Protein AF-A0A9E5VPA6-F1 (afdb_monomer_lite)

pLDDT: mean 72.42, std 17.4, range [28.55, 96.25]

Secondary structure (DSSP, 8-state):
-HHHHHHHHHHHHHHHHHHHHHHHHHHHHHHH-TT----HHHHHHHHHHHHHHHHHHHHHHHHHHHHHTT----HHHHHHHHHHHHHHHHHHHHHHHHHHHHHH-SS--HHHHHHHHHHHHHHHHHHHHHHHHHHHHHTTTS---SSGGG-EESTTTS--SS---S--EE-HHHHHHHHHHHHHHHHHHHHHHHHHS-S-TTHHHHHHHHHHHHHHHHHHHHHHTIIIIISS-GGGGG-GGG----HHHHHHHHHHHHHHHHHHH-TTS-HHHHHHHHHHHHHHHHHHHHHHHHHTT-S-B-EEESGGGTTS-HHHHHHTT--TTS---SPTTEEE--HHHHHHHHHHHHHHIIIIIIIIITGGG--TTHHHHHHHHHHHHHHHHHGGGB-GGG--THHHHHHHHHHHHHHHHHHHHHHHHHHHHHHHHTT-----TTHHHHHHHHHHHHHHHHHHHHHHHHHHHHSS-S-------HHHHHHHHHHHHHHHHHHHHHHHHHHHHS-----------

Radius of gyration: 25.9 Å; chains: 1; bounding box: 76×59×64 Å

Foldseek 3Di:
DQVVLVVLLVVLVVQLVVLLVVLVVVLVVVQPDDPPPPPPVNNVVSLQVSLQSNLQSQLSSQLSVCVNVVPPADPQLNCLQNVLSSLLSSLVSLLVSLLCCLQRHPPDDPVVNVVSVVSNVVSVVSNVVSVLSNCLSCVVPDPCLALLQLAADPPPPPDDDDDDDPHPHDGPLNVLLVVLLVVLLSQLQVLCCVVPVDGPLQVVLSVFLQVQLQVQQLVVQCVVCVVPPCVVPVVCSPVCVVPRGHNVRSVVRSCVSSVVVSCVPVPPDDVLQSLLSRLLSVLSSLLSSLVSCLSLQHFFFDKDALVVVVPDRSSSSVNQQAHNVRDRPHDPRIGTHSVSNVSSVLSVVSSCCLCPVLVPVLVLLADRNLSSLSSLLSVLLSLLQCLLGTDPVPRPPVVVSNVSSVVSLCSSLVVLVVRLVVVLVVCVVVVFWDFDDCLVVVLVVQLVVQLVVLVVVLVVVVCVVVVPPDDPVDPPPPVSNVVSSVSSSVSSSSSRSSSHRSSSRRGDDDPPPDDDD

Structure (mmCIF, N/CA/C/O backbone):
data_AF-A0A9E5VPA6-F1
#
_entry.id   AF-A0A9E5VPA6-F1
#
loop_
_atom_site.group_PDB
_atom_site.id
_atom_site.type_symbol
_atom_site.label_atom_id
_atom_site.label_alt_id
_atom_site.label_comp_id
_atom_site.label_asym_id
_atom_site.label_entity_id
_atom_site.label_seq_id
_atom_site.pdbx_PDB_ins_code
_atom_site.Cartn_x
_atom_site.Cartn_y
_atom_site.Cartn_z
_atom_site.occupancy
_atom_site.B_iso_or_equiv
_atom_site.auth_seq_id
_atom_site.auth_comp_id
_atom_site.auth_asym_id
_atom_site.auth_atom_id
_atom_site.pdbx_PDB_model_num
ATOM 1 N N . MET A 1 1 ? 40.706 -9.408 -12.101 1.00 56.16 1 MET A N 1
ATOM 2 C CA . MET A 1 1 ? 40.191 -8.739 -10.886 1.00 56.16 1 MET A CA 1
ATOM 3 C C . MET A 1 1 ? 38.731 -9.099 -10.604 1.00 56.16 1 MET A C 1
ATOM 5 O O . MET A 1 1 ? 38.340 -9.063 -9.443 1.00 56.16 1 MET A O 1
ATOM 9 N N . GLU A 1 2 ? 37.975 -9.560 -11.608 1.00 66.62 2 GLU A N 1
ATOM 10 C CA . GLU A 1 2 ? 36.565 -9.973 -11.493 1.00 66.62 2 GLU A CA 1
ATOM 11 C C . GLU A 1 2 ? 36.260 -10.942 -10.334 1.00 66.62 2 GLU A C 1
ATOM 13 O O . GLU A 1 2 ? 35.409 -10.651 -9.498 1.00 66.62 2 GLU A O 1
ATOM 18 N N . ILE A 1 3 ? 36.983 -12.065 -10.217 1.00 75.62 3 ILE A N 1
ATOM 19 C CA . ILE A 1 3 ? 36.702 -13.078 -9.177 1.00 75.62 3 ILE A CA 1
ATOM 20 C C . ILE A 1 3 ? 36.892 -12.505 -7.764 1.00 75.62 3 ILE A C 1
ATOM 22 O O . ILE A 1 3 ? 36.095 -12.782 -6.871 1.00 75.62 3 ILE A O 1
ATOM 26 N N . LEU A 1 4 ? 37.917 -11.672 -7.555 1.00 74.69 4 LEU A N 1
ATOM 27 C CA . LEU A 1 4 ? 38.166 -11.042 -6.257 1.00 74.69 4 LEU A CA 1
ATOM 28 C C . LEU A 1 4 ? 37.047 -10.055 -5.893 1.00 74.69 4 LEU A C 1
ATOM 30 O O . LEU A 1 4 ? 36.576 -10.071 -4.759 1.00 74.69 4 LEU A O 1
ATOM 34 N N . GLY A 1 5 ? 36.590 -9.241 -6.852 1.00 72.19 5 GLY A N 1
ATOM 35 C CA . GLY A 1 5 ? 35.455 -8.334 -6.658 1.00 72.19 5 GLY A CA 1
ATOM 36 C C . GLY A 1 5 ? 34.166 -9.079 -6.296 1.00 72.19 5 GLY A C 1
ATOM 37 O O . GLY A 1 5 ? 33.486 -8.691 -5.348 1.00 72.19 5 GLY A O 1
ATOM 38 N N . LEU A 1 6 ? 33.877 -10.193 -6.977 1.00 73.12 6 LEU A N 1
ATOM 39 C CA . LEU A 1 6 ? 32.722 -11.047 -6.682 1.00 73.12 6 LEU A CA 1
ATOM 40 C C . LEU A 1 6 ? 32.808 -11.694 -5.292 1.00 73.12 6 LEU A C 1
ATOM 42 O O . LEU A 1 6 ? 31.835 -11.679 -4.541 1.00 73.12 6 LEU A O 1
ATOM 46 N N . ILE A 1 7 ? 33.972 -12.239 -4.925 1.00 78.31 7 ILE A N 1
ATOM 47 C CA . ILE A 1 7 ? 34.189 -12.827 -3.595 1.00 78.31 7 ILE A CA 1
ATOM 48 C C . ILE A 1 7 ? 33.953 -11.774 -2.509 1.00 78.31 7 ILE A C 1
ATOM 50 O O . ILE A 1 7 ? 33.242 -12.039 -1.540 1.00 78.31 7 ILE A O 1
ATOM 54 N N . LEU A 1 8 ? 34.505 -10.569 -2.676 1.00 76.06 8 LEU A N 1
ATOM 55 C CA . LEU A 1 8 ? 34.328 -9.484 -1.714 1.00 76.06 8 LEU A CA 1
ATOM 56 C C . LEU A 1 8 ? 32.861 -9.035 -1.640 1.00 76.06 8 LEU A C 1
ATOM 58 O O . LEU A 1 8 ? 32.333 -8.920 -0.534 1.00 76.06 8 LEU A O 1
ATOM 62 N N . PHE A 1 9 ? 32.171 -8.882 -2.775 1.00 77.00 9 PHE A N 1
ATOM 63 C CA . PHE A 1 9 ? 30.727 -8.621 -2.814 1.00 77.00 9 PHE A CA 1
ATOM 64 C C . PHE A 1 9 ? 29.945 -9.627 -1.954 1.00 77.00 9 PHE A C 1
ATOM 66 O O . PHE A 1 9 ? 29.206 -9.222 -1.054 1.00 77.00 9 PHE A O 1
ATOM 73 N N . ILE A 1 10 ? 30.157 -10.931 -2.173 1.00 78.50 10 ILE A N 1
ATOM 74 C CA . ILE A 1 10 ? 29.461 -12.005 -1.448 1.00 78.50 10 ILE A CA 1
ATOM 75 C C . ILE A 1 10 ? 29.782 -11.955 0.050 1.00 78.50 10 ILE A C 1
ATOM 77 O O . ILE A 1 10 ? 28.873 -12.031 0.876 1.00 78.50 10 ILE A O 1
ATOM 81 N N . VAL A 1 11 ? 31.057 -11.802 0.420 1.00 82.19 11 VAL A N 1
ATOM 82 C CA . VAL A 1 11 ? 31.490 -11.765 1.826 1.00 82.19 11 VAL A CA 1
ATOM 83 C C . VAL A 1 11 ? 30.840 -10.601 2.575 1.00 82.19 11 VAL A C 1
ATOM 85 O O . VAL A 1 11 ? 30.281 -10.802 3.656 1.00 82.19 11 VAL A O 1
ATOM 88 N N . PHE A 1 12 ? 30.857 -9.393 2.005 1.00 81.12 12 PHE A N 1
ATOM 89 C CA . PHE A 1 12 ? 30.246 -8.222 2.640 1.00 81.12 12 PHE A CA 1
ATOM 90 C C . PHE A 1 12 ? 28.715 -8.287 2.652 1.00 81.12 12 PHE A C 1
ATOM 92 O O . PHE A 1 12 ? 28.098 -7.811 3.609 1.00 81.12 12 PHE A O 1
ATOM 99 N N . LEU A 1 13 ? 28.092 -8.912 1.648 1.00 81.56 13 LEU A N 1
ATOM 100 C CA . LEU A 1 13 ? 26.647 -9.135 1.624 1.00 81.56 13 LEU A CA 1
ATOM 101 C C . LEU A 1 13 ? 26.214 -10.125 2.715 1.00 81.56 13 LEU A C 1
ATOM 103 O O . LEU A 1 13 ? 25.304 -9.830 3.490 1.00 81.56 13 LEU A O 1
ATOM 107 N N . LEU A 1 14 ? 26.893 -11.271 2.832 1.00 83.69 14 LEU A N 1
ATOM 108 C CA . LEU A 1 14 ? 26.639 -12.245 3.900 1.00 83.69 14 LEU A CA 1
ATOM 109 C C . LEU A 1 14 ? 26.911 -11.644 5.283 1.00 83.69 14 LEU A C 1
ATOM 111 O O . LEU A 1 14 ? 26.136 -11.870 6.213 1.00 83.69 14 LEU A O 1
ATOM 115 N N . GLY A 1 15 ? 27.960 -10.825 5.408 1.00 83.81 15 GLY A N 1
ATOM 116 C CA . GLY A 1 15 ? 28.236 -10.040 6.609 1.00 83.81 15 GLY A CA 1
ATOM 117 C C . GLY A 1 15 ? 27.078 -9.108 6.971 1.00 83.81 15 GLY A C 1
ATOM 118 O O . GLY A 1 15 ? 26.614 -9.121 8.111 1.00 83.81 15 GLY A O 1
ATOM 119 N N . ALA A 1 16 ? 26.543 -8.364 5.998 1.00 82.56 16 ALA A N 1
ATOM 120 C CA . ALA A 1 16 ? 25.396 -7.482 6.203 1.00 82.56 16 ALA A CA 1
ATOM 121 C C . ALA A 1 16 ? 24.157 -8.270 6.661 1.00 82.56 16 ALA A C 1
ATOM 123 O O . ALA A 1 16 ? 23.519 -7.896 7.647 1.00 82.56 16 ALA A O 1
ATOM 124 N N . ILE A 1 17 ? 23.851 -9.397 6.010 1.00 82.69 17 ILE A N 1
ATOM 125 C CA . ILE A 1 17 ? 22.731 -10.275 6.383 1.00 82.69 17 ILE A CA 1
ATOM 126 C C . ILE A 1 17 ? 22.908 -10.803 7.812 1.00 82.69 17 ILE A C 1
ATOM 128 O O . ILE A 1 17 ? 21.975 -10.740 8.614 1.00 82.69 17 ILE A O 1
ATOM 132 N N . ALA A 1 18 ? 24.105 -11.274 8.169 1.00 83.88 18 ALA A N 1
ATOM 133 C CA . ALA A 1 18 ? 24.395 -11.771 9.510 1.00 83.88 18 ALA A CA 1
ATOM 134 C C . ALA A 1 18 ? 24.214 -10.679 10.577 1.00 83.88 18 ALA A C 1
ATOM 136 O O . ALA A 1 18 ? 23.551 -10.915 11.588 1.00 83.88 18 ALA A O 1
ATOM 137 N N . ILE A 1 19 ? 24.734 -9.469 10.337 1.00 85.12 19 ILE A N 1
ATOM 138 C CA . ILE A 1 19 ? 24.563 -8.307 11.226 1.00 85.12 19 ILE A CA 1
ATOM 139 C C . ILE A 1 19 ? 23.075 -7.984 11.402 1.00 85.12 19 ILE A C 1
ATOM 141 O O . ILE A 1 19 ? 22.620 -7.759 12.527 1.00 85.12 19 ILE A O 1
ATOM 145 N N . PHE A 1 20 ? 22.308 -8.003 10.310 1.00 81.62 20 PHE A N 1
ATOM 146 C CA . PHE A 1 20 ? 20.874 -7.734 10.323 1.00 81.62 20 PHE A CA 1
ATOM 147 C C . PHE A 1 20 ? 20.104 -8.761 11.167 1.00 81.62 20 PHE A C 1
ATOM 149 O O . PHE A 1 20 ? 19.369 -8.390 12.086 1.00 81.62 20 PHE A O 1
ATOM 156 N N . VAL A 1 21 ? 20.328 -10.056 10.918 1.00 83.56 21 VAL A N 1
ATOM 157 C CA . VAL A 1 21 ? 19.672 -11.161 11.637 1.00 83.56 21 VAL A CA 1
ATOM 158 C C . VAL A 1 21 ? 20.050 -11.166 13.118 1.00 83.56 21 VAL A C 1
ATOM 160 O O . VAL A 1 21 ? 19.171 -11.238 13.978 1.00 83.56 21 VAL A O 1
ATOM 163 N N . VAL A 1 22 ? 21.341 -11.049 13.443 1.00 85.00 22 VAL A N 1
ATOM 164 C CA . VAL A 1 22 ? 21.819 -11.002 14.834 1.00 85.00 22 VAL A CA 1
ATOM 165 C C . VAL A 1 22 ? 21.252 -9.784 15.564 1.00 85.00 22 VAL A C 1
ATOM 167 O O . VAL A 1 22 ? 20.836 -9.907 16.719 1.00 85.00 22 VAL A O 1
ATOM 170 N N . GLY A 1 23 ? 21.174 -8.630 14.895 1.00 82.06 23 GLY A N 1
ATOM 171 C CA . GLY A 1 23 ? 20.535 -7.423 15.417 1.00 82.06 23 GLY A CA 1
ATOM 172 C C . GLY A 1 23 ? 19.078 -7.664 15.820 1.00 82.06 23 GLY A C 1
ATOM 173 O O . GLY A 1 23 ? 18.714 -7.441 16.979 1.00 82.06 23 GLY A O 1
ATOM 174 N N . ILE A 1 24 ? 18.276 -8.224 14.907 1.00 79.62 24 ILE A N 1
ATOM 175 C CA . ILE A 1 24 ? 16.864 -8.551 15.157 1.00 79.62 24 ILE A CA 1
ATOM 176 C C . ILE A 1 24 ? 16.720 -9.563 16.298 1.00 79.62 24 ILE A C 1
ATOM 178 O O . ILE A 1 24 ? 15.940 -9.340 17.226 1.00 79.62 24 ILE A O 1
ATOM 182 N N . LEU A 1 25 ? 17.476 -10.665 16.273 1.00 82.94 25 LEU A N 1
ATOM 183 C CA . LEU A 1 25 ? 17.409 -11.702 17.309 1.00 82.94 25 LEU A CA 1
ATOM 184 C C . LEU A 1 25 ? 17.755 -11.151 18.696 1.00 82.94 25 LEU A C 1
ATOM 186 O O . LEU A 1 25 ? 17.117 -11.524 19.682 1.00 82.94 25 LEU A O 1
ATOM 190 N N . ASN A 1 26 ? 18.733 -10.247 18.784 1.00 79.69 26 ASN A N 1
ATOM 191 C CA . ASN A 1 26 ? 19.095 -9.588 20.037 1.00 79.69 26 ASN A CA 1
ATOM 192 C C . ASN A 1 26 ? 17.952 -8.729 20.587 1.00 79.69 26 ASN A C 1
ATOM 194 O O . ASN A 1 26 ? 17.685 -8.758 21.790 1.00 79.69 26 ASN A O 1
ATOM 198 N N . VAL A 1 27 ? 17.244 -8.003 19.722 1.00 75.50 27 VAL A N 1
ATOM 199 C CA . VAL A 1 27 ? 16.089 -7.196 20.132 1.00 75.50 27 VAL A CA 1
ATOM 200 C C . VAL A 1 27 ? 14.895 -8.061 20.518 1.00 75.50 27 VAL A C 1
ATOM 202 O O . VAL A 1 27 ? 14.285 -7.828 21.559 1.00 75.50 27 VAL A O 1
ATOM 205 N N . LEU A 1 28 ? 14.609 -9.127 19.773 1.00 75.44 28 LEU A N 1
ATOM 206 C CA . LEU A 1 28 ? 13.551 -10.071 20.139 1.00 75.44 28 LEU A CA 1
ATOM 207 C C . LEU A 1 28 ? 13.829 -10.764 21.483 1.00 75.44 28 LEU A C 1
ATOM 209 O O . LEU A 1 28 ? 12.910 -10.936 22.285 1.00 75.44 28 LEU A O 1
ATOM 213 N N . LYS A 1 29 ? 15.089 -11.128 21.765 1.00 75.69 29 LYS A N 1
ATOM 214 C CA . LYS A 1 29 ? 15.499 -11.651 23.081 1.00 75.69 29 LYS A CA 1
ATOM 215 C C . LYS A 1 29 ? 15.272 -10.622 24.188 1.00 75.69 29 LYS A C 1
ATOM 217 O O . LYS A 1 29 ? 14.711 -10.981 25.220 1.00 75.69 29 LYS A O 1
ATOM 222 N N . SER A 1 30 ? 15.626 -9.359 23.943 1.00 68.44 30 SER A N 1
ATOM 223 C CA . SER A 1 30 ? 15.396 -8.253 24.883 1.00 68.44 30 SER A CA 1
ATOM 224 C C . SER A 1 30 ? 13.918 -8.022 25.201 1.00 68.44 30 SER A C 1
ATOM 226 O O . SER A 1 30 ? 13.614 -7.538 26.283 1.00 68.44 30 SER A O 1
ATOM 228 N N . ILE A 1 31 ? 13.004 -8.322 24.277 1.00 67.81 31 ILE A N 1
ATOM 229 C CA . ILE A 1 31 ? 11.556 -8.177 24.499 1.00 67.81 31 ILE A CA 1
ATOM 230 C C . ILE A 1 31 ? 10.981 -9.380 25.268 1.00 67.81 31 ILE A C 1
ATOM 232 O O . ILE A 1 31 ? 9.982 -9.255 25.980 1.00 67.81 31 ILE A O 1
ATOM 236 N N . LYS A 1 32 ? 11.591 -10.566 25.131 1.00 58.88 32 LYS A N 1
ATOM 237 C CA . LYS A 1 32 ? 11.126 -11.809 25.768 1.00 58.88 32 LYS A CA 1
ATOM 238 C C . LYS A 1 32 ? 11.615 -11.995 27.205 1.00 58.88 32 LYS A C 1
ATOM 240 O O . LYS A 1 32 ? 10.933 -12.698 27.955 1.00 58.88 32 LYS A O 1
ATOM 245 N N . SER A 1 33 ? 12.754 -11.424 27.603 1.00 56.25 33 SER A N 1
ATOM 246 C CA . SER A 1 33 ? 13.250 -11.566 28.975 1.00 56.25 33 SER A CA 1
ATOM 247 C C . SER A 1 33 ? 12.341 -10.810 29.950 1.00 56.25 33 SER A C 1
ATOM 249 O O . SER A 1 33 ? 12.368 -9.589 30.070 1.00 56.25 33 SER A O 1
ATOM 251 N N . LYS A 1 34 ? 11.494 -11.554 30.672 1.00 44.31 34 LYS A N 1
ATOM 252 C CA . LYS A 1 34 ? 10.768 -11.026 31.832 1.00 44.31 34 LYS A CA 1
ATOM 253 C C . LYS A 1 34 ? 11.801 -10.519 32.848 1.00 44.31 34 LYS A C 1
ATOM 255 O O . LYS A 1 34 ? 12.467 -11.332 33.477 1.00 44.31 34 LYS A O 1
ATOM 260 N N . GLY A 1 35 ? 11.919 -9.204 33.013 1.00 46.31 35 GLY A N 1
ATOM 261 C CA . GLY A 1 35 ? 12.610 -8.603 34.159 1.00 46.31 35 GLY A CA 1
ATOM 262 C C . GLY A 1 35 ? 14.018 -8.047 33.931 1.00 46.31 35 GLY A C 1
ATOM 263 O O . GLY A 1 35 ? 14.539 -7.421 34.850 1.00 46.31 35 GLY A O 1
ATOM 264 N N . GLU A 1 36 ? 14.626 -8.165 32.746 1.00 44.09 36 GLU A N 1
ATOM 265 C CA . GLU A 1 36 ? 15.797 -7.330 32.438 1.00 44.09 36 GLU A CA 1
ATOM 266 C C . GLU A 1 36 ? 15.317 -5.978 31.913 1.00 44.09 36 GLU A C 1
ATOM 268 O O . GLU A 1 36 ? 14.992 -5.821 30.737 1.00 44.09 36 GLU A O 1
ATOM 273 N N . VAL A 1 37 ? 15.301 -4.970 32.787 1.00 49.84 37 VAL A N 1
ATOM 274 C CA . VAL A 1 37 ? 15.248 -3.572 32.352 1.00 49.84 37 VAL A CA 1
ATOM 275 C C . VAL A 1 37 ? 16.573 -3.284 31.646 1.00 49.84 37 VAL A C 1
ATOM 277 O O . VAL A 1 37 ? 17.526 -2.796 32.256 1.00 49.84 37 VAL A O 1
ATOM 280 N N . ILE A 1 38 ? 16.683 -3.629 30.359 1.00 51.22 38 ILE A N 1
ATOM 281 C CA . ILE A 1 38 ? 17.831 -3.199 29.563 1.00 51.22 38 ILE A CA 1
ATOM 282 C C . ILE A 1 38 ? 17.811 -1.676 29.596 1.00 51.22 38 ILE A C 1
ATOM 284 O O . ILE A 1 38 ? 16.890 -1.042 29.081 1.00 51.22 38 ILE A O 1
ATOM 288 N N . SER A 1 39 ? 18.825 -1.083 30.230 1.00 55.28 39 SER A N 1
ATOM 289 C CA . SER A 1 39 ? 18.963 0.369 30.287 1.00 55.28 39 SER A CA 1
ATOM 290 C C . SER A 1 39 ? 18.822 0.943 28.877 1.00 55.28 39 SER A C 1
ATOM 292 O O . SER A 1 39 ? 19.526 0.516 27.956 1.00 55.28 39 SER A O 1
ATOM 294 N N . TYR A 1 40 ? 17.940 1.932 28.713 1.00 60.06 40 TYR A N 1
ATOM 295 C CA . TYR A 1 40 ? 17.695 2.631 27.446 1.00 60.06 40 TYR A CA 1
ATOM 296 C C . TYR A 1 40 ? 19.002 3.044 26.748 1.00 60.06 40 TYR A C 1
ATOM 298 O O . TYR A 1 40 ? 19.133 2.947 25.528 1.00 60.06 40 TYR A O 1
ATOM 306 N N . LYS A 1 41 ? 20.020 3.421 27.532 1.00 56.84 41 LYS A N 1
ATOM 307 C CA . LYS A 1 41 ? 21.360 3.782 27.053 1.00 56.84 41 LYS A CA 1
ATOM 308 C C . LYS A 1 41 ? 22.088 2.607 26.389 1.00 56.84 41 LYS A C 1
ATOM 310 O O . LYS A 1 41 ? 22.733 2.792 25.361 1.00 56.84 41 LYS A O 1
ATOM 315 N N . THR A 1 42 ? 21.983 1.408 26.954 1.00 60.75 42 THR A N 1
ATOM 316 C CA . THR A 1 42 ? 22.597 0.181 26.423 1.00 60.75 42 THR A CA 1
ATOM 317 C C . THR A 1 42 ? 21.890 -0.281 25.155 1.00 60.75 42 THR A C 1
ATOM 319 O O . THR A 1 42 ? 22.555 -0.621 24.177 1.00 60.75 42 THR A O 1
ATOM 322 N N . LEU A 1 43 ? 20.556 -0.233 25.137 1.00 64.75 43 LEU A N 1
ATOM 323 C CA . LEU A 1 43 ? 19.770 -0.581 23.956 1.00 64.75 43 LEU A CA 1
ATOM 324 C C . LEU A 1 43 ? 20.044 0.380 22.790 1.00 64.75 43 LEU A C 1
ATOM 326 O O . LEU A 1 43 ? 20.348 -0.067 21.688 1.00 64.75 43 LEU A O 1
ATOM 330 N N . THR A 1 44 ? 20.021 1.690 23.049 1.00 65.12 44 THR A N 1
ATOM 331 C CA . THR A 1 44 ? 20.284 2.726 22.034 1.00 65.12 44 THR A CA 1
ATOM 332 C C . THR A 1 44 ? 21.686 2.588 21.444 1.00 65.12 44 THR A C 1
ATOM 334 O O . THR A 1 44 ? 21.854 2.657 20.230 1.00 65.12 44 THR A O 1
ATOM 337 N N . LYS A 1 45 ? 22.699 2.319 22.282 1.00 64.19 45 LYS A N 1
ATOM 338 C CA . LYS A 1 45 ? 24.064 2.049 21.808 1.00 64.19 45 LYS A CA 1
ATOM 339 C C . LYS A 1 45 ? 24.121 0.816 20.911 1.00 64.19 45 LYS A C 1
ATOM 341 O O . LYS A 1 45 ? 24.714 0.885 19.844 1.00 64.19 45 LYS A O 1
ATOM 346 N N . ARG A 1 46 ? 23.501 -0.299 21.318 1.00 67.81 46 ARG A N 1
ATOM 347 C CA . ARG A 1 46 ? 23.470 -1.532 20.512 1.00 67.81 46 ARG A CA 1
ATOM 348 C C . ARG A 1 46 ? 22.798 -1.297 19.161 1.00 67.81 46 ARG A C 1
ATOM 350 O O . ARG A 1 46 ? 23.368 -1.674 18.145 1.00 67.81 46 ARG A O 1
ATOM 357 N N . LEU A 1 47 ? 21.640 -0.635 19.149 1.00 70.06 47 LEU A N 1
ATOM 358 C CA . LEU A 1 47 ? 20.926 -0.286 17.919 1.00 70.06 47 LEU A CA 1
ATOM 359 C C . LEU A 1 47 ? 21.784 0.562 16.977 1.00 70.06 47 LEU A C 1
ATOM 361 O O . LEU A 1 47 ? 21.825 0.272 15.788 1.00 70.06 47 LEU A O 1
ATOM 365 N N . LEU A 1 48 ? 22.500 1.554 17.515 1.00 70.00 48 LEU A N 1
ATOM 366 C CA . LEU A 1 48 ? 23.406 2.402 16.742 1.00 70.00 48 LEU A CA 1
ATOM 367 C C . LEU A 1 48 ? 24.598 1.617 16.167 1.00 70.00 48 LEU A C 1
ATOM 369 O O . LEU A 1 48 ? 24.949 1.800 15.008 1.00 70.00 48 LEU A O 1
ATOM 373 N N . TYR A 1 49 ? 25.217 0.730 16.950 1.00 71.19 49 TYR A N 1
ATOM 374 C CA . TYR A 1 49 ? 26.335 -0.083 16.460 1.00 71.19 49 TYR A CA 1
ATOM 375 C C . TYR A 1 49 ? 25.905 -1.040 15.349 1.00 71.19 49 TYR A C 1
ATOM 377 O O . TYR A 1 49 ? 26.563 -1.099 14.313 1.00 71.19 49 TYR A O 1
ATOM 385 N N . PHE A 1 50 ? 24.803 -1.770 15.545 1.00 74.81 50 PHE A N 1
ATOM 386 C CA . PHE A 1 50 ? 24.318 -2.703 14.531 1.00 74.81 50 PHE A CA 1
ATOM 387 C C . PHE A 1 50 ? 23.818 -1.981 13.277 1.00 74.81 50 PHE A C 1
ATOM 389 O O . PHE A 1 50 ? 24.065 -2.474 12.179 1.00 74.81 50 PHE A O 1
ATOM 396 N N . SER A 1 51 ? 23.181 -0.811 13.407 1.00 72.12 51 SER A N 1
ATOM 397 C CA . SER A 1 51 ? 22.765 -0.036 12.237 1.00 72.12 51 SER A CA 1
ATOM 398 C C . SER A 1 51 ? 23.972 0.440 11.434 1.00 72.12 51 SER A C 1
ATOM 400 O O . SER A 1 51 ? 23.990 0.241 10.222 1.00 72.12 51 SER A O 1
ATOM 402 N N . ILE A 1 52 ? 24.991 1.021 12.085 1.00 70.62 52 ILE A N 1
ATOM 403 C CA . ILE A 1 52 ? 26.222 1.478 11.417 1.00 70.62 52 ILE A CA 1
ATOM 404 C C . ILE A 1 52 ? 26.926 0.308 10.742 1.00 70.62 52 ILE A C 1
ATOM 406 O O . ILE A 1 52 ? 27.264 0.402 9.565 1.00 70.62 52 ILE A O 1
ATOM 410 N N . ALA A 1 53 ? 27.095 -0.807 11.453 1.00 70.81 53 ALA A N 1
ATOM 411 C CA . ALA A 1 53 ? 27.730 -1.994 10.898 1.00 70.81 53 ALA A CA 1
ATOM 412 C C . ALA A 1 53 ? 26.965 -2.525 9.674 1.00 70.81 53 ALA A C 1
ATOM 414 O O . ALA A 1 53 ? 27.578 -2.841 8.657 1.00 70.81 53 ALA A O 1
ATOM 415 N N . PHE A 1 54 ? 25.631 -2.564 9.736 1.00 77.19 54 PHE A N 1
ATOM 416 C CA . PHE A 1 54 ? 24.796 -3.001 8.620 1.00 77.19 54 PHE A CA 1
ATOM 417 C C . PHE A 1 54 ? 24.885 -2.044 7.427 1.00 77.19 54 PHE A C 1
ATOM 419 O O . PHE A 1 54 ? 25.110 -2.495 6.308 1.00 77.19 54 PHE A O 1
ATOM 426 N N . GLY A 1 55 ? 24.765 -0.733 7.661 1.00 72.88 55 GLY A N 1
ATOM 427 C CA . GLY A 1 55 ? 24.861 0.283 6.614 1.00 72.88 55 GLY A CA 1
ATOM 428 C C . GLY A 1 55 ? 26.209 0.254 5.898 1.00 72.88 55 GLY A C 1
ATOM 429 O O . GLY A 1 55 ? 26.246 0.212 4.672 1.00 72.88 55 GLY A O 1
ATOM 430 N N . VAL A 1 56 ? 27.311 0.194 6.652 1.00 71.56 56 VAL A N 1
ATOM 431 C CA . VAL A 1 56 ? 28.665 0.111 6.086 1.00 71.56 56 VAL A CA 1
ATOM 432 C C . VAL A 1 56 ? 28.862 -1.194 5.319 1.00 71.56 56 VAL A C 1
ATOM 434 O O . VAL A 1 56 ? 29.371 -1.160 4.201 1.00 71.56 56 VAL A O 1
ATOM 437 N N . SER A 1 57 ? 28.438 -2.339 5.867 1.00 74.50 57 SER A N 1
ATOM 438 C CA . SER A 1 57 ? 28.586 -3.635 5.190 1.00 74.50 57 SER A CA 1
ATOM 439 C C . SER A 1 57 ? 27.775 -3.691 3.894 1.00 74.50 57 SER A C 1
ATOM 441 O O . SER A 1 57 ? 28.278 -4.159 2.874 1.00 74.50 57 SER A O 1
ATOM 443 N N . LEU A 1 58 ? 26.550 -3.155 3.905 1.00 77.38 58 LEU A N 1
ATOM 444 C CA . LEU A 1 58 ? 25.695 -3.082 2.724 1.00 77.38 58 LEU A CA 1
ATOM 445 C C . LEU A 1 58 ? 26.300 -2.159 1.660 1.00 77.38 58 LEU A C 1
ATOM 447 O O . LEU A 1 58 ? 26.472 -2.582 0.521 1.00 77.38 58 LEU A O 1
ATOM 451 N N . ALA A 1 59 ? 26.698 -0.941 2.024 1.00 75.88 59 ALA A N 1
ATOM 452 C CA . ALA A 1 59 ? 27.342 -0.008 1.100 1.00 75.88 59 ALA A CA 1
ATOM 453 C C . ALA A 1 59 ? 28.628 -0.576 0.492 1.00 75.88 59 ALA A C 1
ATOM 455 O O . ALA A 1 59 ? 28.858 -0.459 -0.710 1.00 75.88 59 ALA A O 1
ATOM 456 N N . THR A 1 60 ? 29.442 -1.231 1.321 1.00 72.38 60 THR A N 1
ATOM 457 C CA . THR A 1 60 ? 30.685 -1.872 0.888 1.00 72.38 60 THR A CA 1
ATOM 458 C C . THR A 1 60 ? 30.395 -2.991 -0.107 1.00 72.38 60 THR A C 1
ATOM 460 O O . THR A 1 60 ? 31.037 -3.041 -1.152 1.00 72.38 60 THR A O 1
ATOM 463 N N . SER A 1 61 ? 29.386 -3.833 0.155 1.00 75.12 61 SER A N 1
ATOM 464 C CA . SER A 1 61 ? 28.964 -4.859 -0.804 1.00 75.12 61 SER A CA 1
ATOM 465 C C . SER A 1 61 ? 28.561 -4.235 -2.142 1.00 75.12 61 SER A C 1
ATOM 467 O O . SER A 1 61 ? 29.112 -4.598 -3.172 1.00 75.12 61 SER A O 1
ATOM 469 N N . LEU A 1 62 ? 27.707 -3.211 -2.132 1.00 74.50 62 LEU A N 1
ATOM 470 C CA . LEU A 1 62 ? 27.237 -2.547 -3.346 1.00 74.50 62 LEU A CA 1
ATOM 471 C C . LEU A 1 62 ? 28.392 -1.915 -4.141 1.00 74.50 62 LEU A C 1
ATOM 473 O O . LEU A 1 62 ? 28.459 -2.075 -5.356 1.00 74.50 62 LEU A O 1
ATOM 477 N N . MET A 1 63 ? 29.360 -1.282 -3.477 1.00 72.56 63 MET A N 1
ATOM 478 C CA . MET A 1 63 ? 30.542 -0.711 -4.137 1.00 72.56 63 MET A CA 1
ATOM 479 C C . MET A 1 63 ? 31.384 -1.754 -4.886 1.00 72.56 63 MET A C 1
ATOM 481 O O . MET A 1 63 ? 31.952 -1.443 -5.935 1.00 72.56 63 MET A O 1
ATOM 485 N N . PHE A 1 64 ? 31.437 -3.001 -4.406 1.00 72.69 64 PHE A N 1
ATOM 486 C CA . PHE A 1 64 ? 32.158 -4.073 -5.096 1.00 72.69 64 PHE A CA 1
ATOM 487 C C . PHE A 1 64 ? 31.510 -4.503 -6.416 1.00 72.69 64 PHE A C 1
ATOM 489 O O . PHE A 1 64 ? 32.189 -5.141 -7.215 1.00 72.69 64 PHE A O 1
ATOM 496 N N . ILE A 1 65 ? 30.270 -4.095 -6.710 1.00 70.25 65 ILE A N 1
ATOM 497 C CA . ILE A 1 65 ? 29.657 -4.296 -8.034 1.00 70.25 65 ILE A CA 1
ATOM 498 C C . ILE A 1 65 ? 30.454 -3.549 -9.113 1.00 70.25 65 ILE A C 1
ATOM 500 O O . ILE A 1 65 ? 30.715 -4.120 -10.172 1.00 70.25 65 ILE A O 1
ATOM 504 N N . TYR A 1 66 ? 30.909 -2.319 -8.837 1.00 69.31 66 TYR A N 1
ATOM 505 C CA . TYR A 1 66 ? 31.730 -1.553 -9.785 1.00 69.31 66 TYR A CA 1
ATOM 506 C C . TYR A 1 66 ? 33.097 -2.196 -10.021 1.00 69.31 66 TYR A C 1
ATOM 508 O O . TYR A 1 66 ? 33.580 -2.221 -11.148 1.00 69.31 66 TYR A O 1
ATOM 516 N N . VAL A 1 67 ? 33.702 -2.743 -8.962 1.00 66.88 67 VAL A N 1
ATOM 517 C CA . VAL A 1 67 ? 35.011 -3.412 -9.030 1.00 66.88 67 VAL A CA 1
ATOM 518 C C . VAL A 1 67 ? 34.904 -4.757 -9.744 1.00 66.88 67 VAL A C 1
ATOM 520 O O . VAL A 1 67 ? 35.760 -5.095 -10.553 1.00 66.88 67 VAL A O 1
ATOM 523 N N . TRP A 1 68 ? 33.856 -5.530 -9.449 1.00 67.06 68 TRP A N 1
ATOM 524 C CA . TRP A 1 68 ? 33.621 -6.837 -10.053 1.00 67.06 68 TRP A CA 1
ATOM 525 C C . TRP A 1 68 ? 33.370 -6.733 -11.557 1.00 67.06 68 TRP A C 1
ATOM 527 O O . TRP A 1 68 ? 33.943 -7.513 -12.307 1.00 67.06 68 TRP A O 1
ATOM 537 N N . ARG A 1 69 ? 32.547 -5.775 -11.993 1.00 65.69 69 ARG A N 1
ATOM 538 C CA . ARG A 1 69 ? 32.183 -5.597 -13.407 1.00 65.69 69 ARG A CA 1
ATOM 539 C C . ARG A 1 69 ? 33.083 -4.620 -14.171 1.00 65.69 69 ARG A C 1
ATOM 541 O O . ARG A 1 69 ? 32.747 -4.263 -15.294 1.00 65.69 69 ARG A O 1
ATOM 548 N N . GLU A 1 70 ? 34.169 -4.154 -13.549 1.00 68.69 70 GLU A N 1
ATOM 549 C CA . GLU A 1 70 ? 35.096 -3.154 -14.106 1.00 68.69 70 GLU A CA 1
ATOM 550 C C . GLU A 1 70 ? 34.367 -1.928 -14.703 1.00 68.69 70 GLU A C 1
ATOM 552 O O . GLU A 1 70 ? 34.748 -1.382 -15.736 1.00 68.69 70 GLU A O 1
ATOM 557 N N . ILE A 1 71 ? 33.285 -1.497 -14.045 1.00 69.38 71 ILE A N 1
ATOM 558 C CA . ILE A 1 71 ? 32.391 -0.449 -14.545 1.00 69.38 71 ILE A CA 1
ATOM 559 C C . ILE A 1 71 ? 33.080 0.921 -14.422 1.00 69.38 71 ILE A C 1
ATOM 561 O O . ILE A 1 71 ? 33.381 1.354 -13.302 1.00 69.38 71 ILE A O 1
ATOM 565 N N . PRO A 1 72 ? 33.267 1.670 -15.526 1.00 72.25 72 PRO A N 1
ATOM 566 C CA . PRO A 1 72 ? 33.774 3.035 -15.478 1.00 72.25 72 PRO A CA 1
ATOM 567 C C . PRO A 1 72 ? 32.663 4.002 -15.031 1.00 72.25 72 PRO A C 1
ATOM 569 O O . PRO A 1 72 ? 31.981 4.617 -15.849 1.00 72.25 72 PRO A O 1
ATOM 572 N N . ALA A 1 73 ? 32.472 4.137 -13.718 1.00 69.88 73 ALA A N 1
ATOM 573 C CA . ALA A 1 73 ? 31.505 5.069 -13.135 1.00 69.88 73 ALA A CA 1
ATOM 574 C C . ALA A 1 73 ? 32.107 6.461 -12.871 1.00 69.88 73 ALA A C 1
ATOM 576 O O . ALA A 1 73 ? 33.310 6.624 -12.642 1.00 69.88 73 ALA A O 1
ATOM 577 N N . LYS A 1 74 ? 31.262 7.493 -12.880 1.00 76.50 74 LYS A N 1
ATOM 578 C CA . LYS A 1 74 ? 31.656 8.864 -12.519 1.00 76.50 74 LYS A CA 1
ATOM 579 C C . LYS A 1 74 ? 31.701 9.029 -10.998 1.00 76.50 74 LYS A C 1
ATOM 581 O O . LYS A 1 74 ? 31.049 8.307 -10.251 1.00 76.50 74 LYS A O 1
ATOM 586 N N . TRP A 1 75 ? 32.440 10.028 -10.510 1.00 71.69 75 TRP A N 1
ATOM 587 C CA . TRP A 1 75 ? 32.631 10.246 -9.065 1.00 71.69 75 TRP A CA 1
ATOM 588 C C . TRP A 1 75 ? 31.309 10.380 -8.283 1.00 71.69 75 TRP A C 1
ATOM 590 O O . TRP A 1 75 ? 31.202 9.879 -7.167 1.00 71.69 75 TRP A O 1
ATOM 600 N N . TYR A 1 76 ? 30.286 11.009 -8.870 1.00 71.81 76 TYR A N 1
ATOM 601 C CA . TYR A 1 76 ? 28.985 11.185 -8.221 1.00 71.81 76 TYR A CA 1
ATOM 602 C C . TYR A 1 76 ? 28.156 9.890 -8.180 1.00 71.81 76 TYR A C 1
ATOM 604 O O . TYR A 1 76 ? 27.362 9.723 -7.260 1.00 71.81 76 TYR A O 1
ATOM 612 N N . GLU A 1 77 ? 28.359 8.958 -9.116 1.00 72.00 77 GLU A N 1
ATOM 613 C CA . GLU A 1 77 ? 27.725 7.628 -9.116 1.00 72.00 77 GLU A CA 1
ATOM 614 C C . GLU A 1 77 ? 28.281 6.776 -7.970 1.00 72.00 77 GLU A C 1
ATOM 616 O O . GLU A 1 77 ? 27.516 6.180 -7.213 1.00 72.00 77 GLU A O 1
ATOM 621 N N . TYR A 1 78 ? 29.599 6.830 -7.741 1.00 71.12 78 TYR A N 1
ATOM 622 C CA . TYR A 1 78 ? 30.223 6.212 -6.567 1.00 71.12 78 TYR A CA 1
ATOM 623 C C . TYR A 1 78 ? 29.688 6.781 -5.253 1.00 71.12 78 TYR A C 1
ATOM 625 O O . TYR A 1 78 ? 29.449 6.029 -4.307 1.00 71.12 78 TYR A O 1
ATOM 633 N N . ILE A 1 79 ? 29.491 8.099 -5.167 1.00 70.00 79 ILE A N 1
ATOM 634 C CA . ILE A 1 79 ? 28.933 8.736 -3.966 1.00 70.00 79 ILE A CA 1
ATOM 635 C C . ILE A 1 79 ? 27.471 8.336 -3.767 1.00 70.00 79 ILE A C 1
ATOM 637 O O . ILE A 1 79 ? 27.102 7.954 -2.657 1.00 70.00 79 ILE A O 1
ATOM 641 N N . ALA A 1 80 ? 26.654 8.387 -4.820 1.00 72.25 80 ALA A N 1
ATOM 642 C CA . ALA A 1 80 ? 25.247 8.002 -4.766 1.00 72.25 80 ALA A CA 1
ATOM 643 C C . ALA A 1 80 ? 25.089 6.552 -4.289 1.00 72.25 80 ALA A C 1
ATOM 645 O O . ALA A 1 80 ? 24.321 6.285 -3.367 1.00 72.25 80 ALA A O 1
ATOM 646 N N . THR A 1 81 ? 25.910 5.641 -4.808 1.00 74.94 81 THR A N 1
ATOM 647 C CA . THR A 1 81 ? 25.953 4.248 -4.363 1.00 74.94 81 THR A CA 1
ATOM 648 C C . THR A 1 81 ? 26.435 4.087 -2.925 1.00 74.94 81 THR A C 1
ATOM 650 O O . THR A 1 81 ? 25.803 3.392 -2.131 1.00 74.94 81 THR A O 1
ATOM 653 N N . SER A 1 82 ? 27.579 4.674 -2.572 1.00 71.88 82 SER A N 1
ATOM 654 C CA . SER A 1 82 ? 28.221 4.417 -1.276 1.00 71.88 82 SER A CA 1
ATOM 655 C C . SER A 1 82 ? 27.501 5.124 -0.132 1.00 71.88 82 SER A C 1
ATOM 657 O O . SER A 1 82 ? 27.063 4.486 0.829 1.00 71.88 82 SER A O 1
ATOM 659 N N . VAL A 1 83 ? 27.345 6.443 -0.232 1.00 73.38 83 VAL A N 1
ATOM 660 C CA . VAL A 1 83 ? 26.675 7.261 0.782 1.00 73.38 83 VAL A CA 1
ATOM 661 C C . VAL A 1 83 ? 25.189 6.930 0.806 1.00 73.38 83 VAL A C 1
ATOM 663 O O . VAL A 1 83 ? 24.637 6.719 1.887 1.00 73.38 83 VAL A O 1
ATOM 666 N N . GLY A 1 84 ? 24.560 6.796 -0.367 1.00 72.75 84 GLY A N 1
ATOM 667 C CA . GLY A 1 84 ? 23.167 6.371 -0.455 1.00 72.75 84 GLY A CA 1
ATOM 668 C C . GLY A 1 84 ? 22.955 4.990 0.151 1.00 72.75 84 GLY A C 1
ATOM 669 O O . GLY A 1 84 ? 22.103 4.846 1.026 1.00 72.75 84 GLY A O 1
ATOM 670 N N . GLY A 1 85 ? 23.787 4.006 -0.204 1.00 74.75 85 GLY A N 1
ATOM 671 C CA . GLY A 1 85 ? 23.663 2.636 0.297 1.00 74.75 85 GLY A CA 1
ATOM 672 C C . GLY A 1 85 ? 23.870 2.551 1.808 1.00 74.75 85 GLY A C 1
ATOM 673 O O . GLY A 1 85 ? 23.158 1.817 2.499 1.00 74.75 85 GLY A O 1
ATOM 674 N N . THR A 1 86 ? 24.783 3.368 2.344 1.00 75.50 86 THR A N 1
ATOM 675 C CA . THR A 1 86 ? 25.040 3.451 3.788 1.00 75.50 86 THR A CA 1
ATOM 676 C C . THR A 1 86 ? 23.819 3.991 4.521 1.00 75.50 86 THR A C 1
ATOM 678 O O . THR A 1 86 ? 23.355 3.381 5.487 1.00 75.50 86 THR A O 1
ATOM 681 N N . ILE A 1 87 ? 23.274 5.125 4.064 1.00 76.12 87 ILE A N 1
ATOM 682 C CA . ILE A 1 87 ? 22.124 5.765 4.712 1.00 76.12 87 ILE A CA 1
ATOM 683 C C . ILE A 1 87 ? 20.859 4.920 4.536 1.00 76.12 87 ILE A C 1
ATOM 685 O O . ILE A 1 87 ? 20.069 4.813 5.479 1.00 76.12 87 ILE A O 1
ATOM 689 N N . PHE A 1 88 ? 20.692 4.264 3.386 1.00 80.31 88 PHE A N 1
ATOM 690 C CA . PHE A 1 88 ? 19.636 3.285 3.151 1.00 80.31 88 PHE A CA 1
ATOM 691 C C . PHE A 1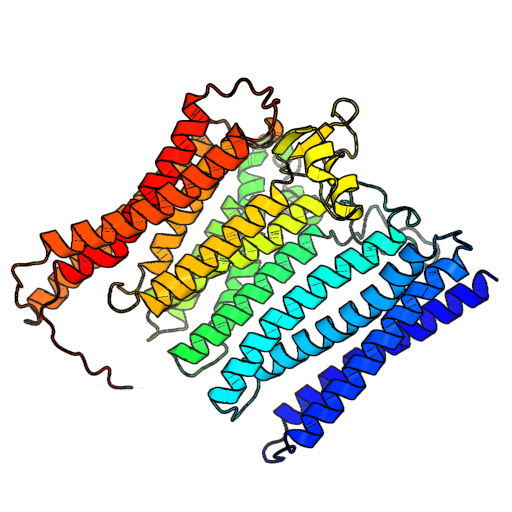 88 ? 19.704 2.150 4.174 1.00 80.31 88 PHE A C 1
ATOM 693 O O . PHE A 1 88 ? 18.735 1.936 4.904 1.00 80.31 88 PHE A O 1
ATOM 700 N N . GLY A 1 89 ? 20.851 1.472 4.286 1.00 75.75 89 GLY A N 1
ATOM 701 C CA . GLY A 1 89 ? 21.026 0.366 5.225 1.00 75.75 89 GLY A CA 1
ATOM 702 C C . GLY A 1 89 ? 20.784 0.795 6.674 1.00 75.75 89 GLY A C 1
ATOM 703 O O . GLY A 1 89 ? 19.972 0.188 7.375 1.00 75.75 89 GLY A O 1
ATOM 704 N N . LEU A 1 90 ? 21.406 1.901 7.101 1.00 78.88 90 LEU A N 1
ATOM 705 C CA . LEU A 1 90 ? 21.186 2.521 8.415 1.00 78.88 90 LEU A CA 1
ATOM 706 C C . LEU A 1 90 ? 19.693 2.729 8.707 1.00 78.88 90 LEU A C 1
ATOM 708 O O . LEU A 1 90 ? 19.181 2.292 9.741 1.00 78.88 90 LEU A O 1
ATOM 712 N N . SER A 1 91 ? 18.999 3.397 7.786 1.00 80.19 91 SER A N 1
ATOM 713 C CA . SER A 1 91 ? 17.597 3.781 7.940 1.00 80.19 91 SER A CA 1
ATOM 714 C C . SER A 1 91 ? 16.680 2.559 7.949 1.00 80.19 91 SER A C 1
ATOM 716 O O . SER A 1 91 ? 15.779 2.476 8.784 1.00 80.19 91 SER A O 1
ATOM 718 N N . LEU A 1 92 ? 16.933 1.574 7.083 1.00 81.12 92 LEU A N 1
ATOM 719 C CA . LEU A 1 92 ? 16.177 0.323 7.023 1.00 81.12 92 LEU A CA 1
ATOM 720 C C . LEU A 1 92 ? 16.309 -0.466 8.329 1.00 81.12 92 LEU A C 1
ATOM 722 O O . LEU A 1 92 ? 15.306 -0.901 8.899 1.00 81.12 92 LEU A O 1
ATOM 726 N N . PHE A 1 93 ? 17.533 -0.599 8.846 1.00 81.75 93 PHE A N 1
ATOM 727 C CA . PHE A 1 93 ? 17.779 -1.282 10.111 1.00 81.75 93 PHE A CA 1
ATOM 728 C C . PHE A 1 93 ? 17.024 -0.603 11.257 1.00 81.75 93 PHE A C 1
ATOM 730 O O . PHE A 1 93 ? 16.302 -1.268 12.000 1.00 81.75 93 PHE A O 1
ATOM 737 N N . ILE A 1 94 ? 17.137 0.723 11.386 1.00 81.25 94 ILE A N 1
ATOM 738 C CA . ILE A 1 94 ? 16.450 1.476 12.444 1.00 81.25 94 ILE A CA 1
ATOM 739 C C . ILE A 1 94 ? 14.927 1.343 12.311 1.00 81.25 94 ILE A C 1
ATOM 741 O O . ILE A 1 94 ? 14.252 1.118 13.314 1.00 81.25 94 ILE A O 1
ATOM 745 N N . THR A 1 95 ? 14.394 1.403 11.089 1.00 82.62 95 THR A N 1
ATOM 746 C CA . THR A 1 95 ? 12.962 1.235 10.798 1.00 82.62 95 THR A CA 1
ATOM 747 C C . THR A 1 95 ? 12.433 -0.089 11.339 1.00 82.62 95 THR A C 1
ATOM 749 O O . THR A 1 95 ? 11.459 -0.101 12.090 1.00 82.62 95 THR A O 1
ATOM 752 N N . VAL A 1 96 ? 13.099 -1.204 11.027 1.00 79.88 96 VAL A N 1
ATOM 753 C CA . VAL A 1 96 ? 12.681 -2.539 11.486 1.00 79.88 96 VAL A CA 1
ATOM 754 C C . VAL A 1 96 ? 12.720 -2.644 13.009 1.00 79.88 96 VAL A C 1
ATOM 756 O O . VAL A 1 96 ? 11.809 -3.195 13.624 1.00 79.88 96 VAL A O 1
ATOM 759 N N . HIS A 1 97 ? 13.729 -2.063 13.651 1.00 81.38 97 HIS A N 1
ATOM 760 C CA . HIS A 1 97 ? 13.829 -2.086 15.107 1.00 81.38 97 HIS A CA 1
ATOM 761 C C . HIS A 1 97 ? 12.764 -1.220 15.778 1.00 81.38 97 HIS A C 1
ATOM 763 O O . HIS A 1 97 ? 12.149 -1.650 16.752 1.00 81.38 97 HIS A O 1
ATOM 769 N N . PHE A 1 98 ? 12.507 -0.025 15.247 1.00 81.31 98 PHE A N 1
ATOM 770 C CA . PHE A 1 98 ? 11.460 0.860 15.750 1.00 81.31 98 PHE A CA 1
ATOM 771 C C . PHE A 1 98 ? 10.087 0.217 15.570 1.00 81.31 98 PHE A C 1
ATOM 773 O O . PHE A 1 98 ? 9.258 0.313 16.469 1.00 81.31 98 PHE A O 1
ATOM 780 N N . PHE A 1 99 ? 9.878 -0.507 14.468 1.00 81.44 99 PHE A N 1
ATOM 781 C CA . PHE A 1 99 ? 8.692 -1.326 14.254 1.00 81.44 99 PHE A CA 1
ATOM 782 C C . PHE A 1 99 ? 8.567 -2.401 15.341 1.00 81.44 99 PHE A C 1
ATOM 784 O O . PHE A 1 99 ? 7.556 -2.458 16.035 1.00 81.44 99 PHE A O 1
ATOM 791 N N . ILE A 1 100 ? 9.608 -3.206 15.567 1.00 77.56 100 ILE A N 1
ATOM 792 C CA . ILE A 1 100 ? 9.569 -4.264 16.585 1.00 77.56 100 ILE A CA 1
ATOM 793 C C . ILE A 1 100 ? 9.262 -3.685 17.977 1.00 77.56 100 ILE A C 1
ATOM 795 O O . ILE A 1 100 ? 8.394 -4.206 18.675 1.00 77.56 100 ILE A O 1
ATOM 799 N N . PHE A 1 101 ? 9.915 -2.590 18.376 1.00 77.06 101 PHE A N 1
ATOM 800 C CA . PHE A 1 101 ? 9.657 -1.964 19.674 1.00 77.06 101 PHE A CA 1
ATOM 801 C C . PHE A 1 101 ? 8.258 -1.364 19.775 1.00 77.06 101 PHE A C 1
ATOM 803 O O . PHE A 1 101 ? 7.577 -1.610 20.762 1.00 77.06 101 PHE A O 1
ATOM 810 N N . HIS A 1 102 ? 7.812 -0.615 18.769 1.00 76.56 102 HIS A N 1
ATOM 811 C CA . HIS A 1 102 ? 6.500 0.032 18.788 1.00 76.56 102 HIS A CA 1
ATOM 812 C C . HIS A 1 102 ? 5.341 -0.978 18.819 1.00 76.56 102 HIS A C 1
ATOM 814 O O . HIS A 1 102 ? 4.338 -0.752 19.492 1.00 76.56 102 HIS A O 1
ATOM 820 N N . TYR A 1 103 ? 5.474 -2.100 18.105 1.00 73.88 103 TYR A N 1
ATOM 821 C CA . TYR A 1 103 ? 4.398 -3.084 17.964 1.00 73.88 103 TYR A CA 1
ATOM 822 C C . TYR A 1 103 ? 4.463 -4.231 18.981 1.00 73.88 103 TYR A C 1
ATOM 824 O O . TYR A 1 103 ? 3.420 -4.771 19.331 1.00 73.88 103 TYR A O 1
ATOM 832 N N . TYR A 1 104 ? 5.651 -4.612 19.460 1.00 73.38 104 TYR A N 1
ATOM 833 C CA . TYR A 1 104 ? 5.832 -5.798 20.314 1.00 73.38 104 TYR A CA 1
ATOM 834 C C . TYR A 1 104 ? 6.538 -5.511 21.640 1.00 73.38 104 TYR A C 1
ATOM 836 O O . TYR A 1 104 ? 6.677 -6.413 22.470 1.00 73.38 104 TYR A O 1
ATOM 844 N N . GLY A 1 105 ? 7.003 -4.281 21.859 1.00 70.50 105 GLY A N 1
ATOM 845 C CA . GLY A 1 105 ? 7.639 -3.892 23.107 1.00 70.50 105 GLY A CA 1
ATOM 846 C C . GLY A 1 105 ? 6.652 -3.895 24.274 1.00 70.50 105 GLY A C 1
ATOM 847 O O . GLY A 1 105 ? 5.575 -3.306 24.202 1.00 70.50 105 GLY A O 1
ATOM 848 N N . LYS A 1 106 ? 7.029 -4.556 25.371 1.00 67.00 106 LYS A N 1
ATOM 849 C CA . LYS A 1 106 ? 6.260 -4.561 26.622 1.00 67.00 106 LYS A CA 1
ATOM 850 C C . LYS A 1 106 ? 6.691 -3.400 27.513 1.00 67.00 106 LYS A C 1
ATOM 852 O O . LYS A 1 106 ? 7.854 -3.010 27.489 1.00 67.00 106 LYS A O 1
ATOM 857 N N . ASP A 1 107 ? 5.749 -2.862 28.285 1.00 66.38 107 ASP A N 1
ATOM 858 C CA . ASP A 1 107 ? 5.992 -1.830 29.306 1.00 66.38 107 ASP A CA 1
ATOM 859 C C . ASP A 1 107 ? 6.637 -0.528 28.775 1.00 66.38 107 ASP A C 1
ATOM 861 O O . ASP A 1 107 ? 7.282 0.223 29.510 1.00 66.38 107 ASP A O 1
ATOM 865 N N . ILE A 1 108 ? 6.440 -0.221 27.487 1.00 66.81 108 ILE A N 1
ATOM 866 C CA . ILE A 1 108 ? 6.893 1.033 26.875 1.00 66.81 108 ILE A CA 1
ATOM 867 C C . ILE A 1 108 ? 5.970 2.174 27.307 1.00 66.81 108 ILE A C 1
ATOM 869 O O . ILE A 1 108 ? 4.756 2.135 27.107 1.00 66.81 108 ILE A O 1
ATOM 873 N N . ASN A 1 109 ? 6.551 3.233 27.877 1.00 69.25 109 ASN A N 1
ATOM 874 C CA . ASN A 1 109 ? 5.776 4.411 28.251 1.00 69.25 109 ASN A CA 1
ATOM 875 C C . ASN A 1 109 ? 5.241 5.162 27.012 1.00 69.25 109 ASN A C 1
ATOM 877 O O . ASN A 1 109 ? 5.834 5.153 25.932 1.00 69.25 109 ASN A O 1
ATOM 881 N N . GLN A 1 110 ? 4.134 5.886 27.181 1.00 68.44 110 GLN A N 1
ATOM 882 C CA . GLN A 1 110 ? 3.432 6.541 26.069 1.00 68.44 110 GLN A CA 1
ATOM 883 C C . GLN A 1 110 ? 4.259 7.630 25.354 1.00 68.44 110 GLN A C 1
ATOM 885 O O . GLN A 1 110 ? 3.983 7.974 24.204 1.00 68.44 110 GLN A O 1
ATOM 890 N N . VAL A 1 111 ? 5.242 8.227 26.034 1.00 70.25 111 VAL A N 1
ATOM 891 C CA . VAL A 1 111 ? 6.112 9.252 25.438 1.00 70.25 111 VAL A CA 1
ATOM 892 C C . VAL A 1 111 ? 7.095 8.598 24.473 1.00 70.25 111 VAL A C 1
ATOM 894 O O . VAL A 1 111 ? 7.206 9.036 23.330 1.00 70.25 111 VAL A O 1
ATOM 897 N N . LEU A 1 112 ? 7.765 7.534 24.913 1.00 71.25 112 LEU A N 1
ATOM 898 C CA . LEU A 1 112 ? 8.703 6.755 24.117 1.00 71.25 112 LEU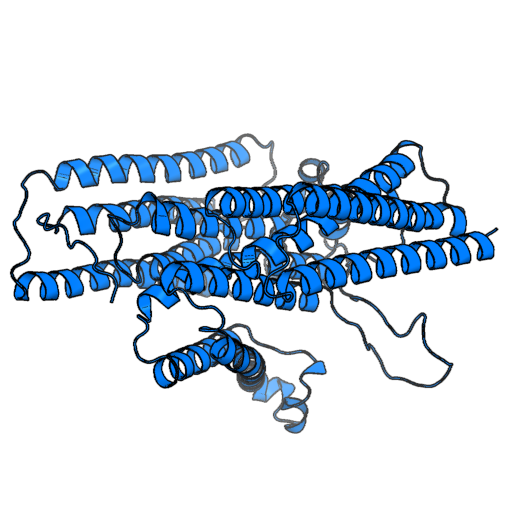 A CA 1
ATOM 899 C C . LEU A 1 112 ? 7.999 6.091 22.933 1.00 71.25 112 LEU A C 1
ATOM 901 O O . LEU A 1 112 ? 8.506 6.169 21.821 1.00 71.25 112 LEU A O 1
ATOM 905 N N . ASP A 1 113 ? 6.802 5.544 23.139 1.00 70.88 113 ASP A N 1
ATOM 906 C CA . ASP A 1 113 ? 5.991 4.954 22.070 1.00 70.88 113 ASP A CA 1
ATOM 907 C C . ASP A 1 113 ? 5.713 5.944 20.920 1.00 70.88 113 ASP A C 1
ATOM 909 O O . ASP A 1 113 ? 5.914 5.641 19.744 1.00 70.88 113 ASP A O 1
ATOM 913 N N . LYS A 1 114 ? 5.367 7.198 21.250 1.00 74.62 114 LYS A N 1
ATOM 914 C CA . LYS A 1 114 ? 5.186 8.264 20.246 1.00 74.62 114 LYS A CA 1
ATOM 915 C C . LYS A 1 114 ? 6.474 8.577 19.486 1.00 74.62 114 LYS A C 1
ATOM 917 O O . LYS A 1 114 ? 6.410 8.876 18.294 1.00 74.62 114 LYS A O 1
ATOM 922 N N . TRP A 1 115 ? 7.625 8.560 20.157 1.00 74.00 115 TRP A N 1
ATOM 923 C CA . TRP A 1 115 ? 8.922 8.780 19.512 1.00 74.00 115 TRP A CA 1
ATOM 924 C C . TRP A 1 115 ? 9.329 7.606 18.626 1.00 74.00 115 TRP A C 1
ATOM 926 O O . TRP A 1 115 ? 9.815 7.842 17.523 1.00 74.00 115 TRP A O 1
ATOM 936 N N . LEU A 1 116 ? 9.062 6.371 19.055 1.00 75.06 116 LEU A N 1
ATOM 937 C CA . LEU A 1 116 ? 9.266 5.170 18.248 1.00 75.06 116 LEU A CA 1
ATOM 938 C C . LEU A 1 116 ? 8.410 5.211 16.983 1.00 75.06 116 LEU A C 1
ATOM 940 O O . LEU A 1 116 ? 8.930 4.990 15.897 1.00 75.06 116 LEU A O 1
ATOM 944 N N . PHE A 1 117 ? 7.137 5.595 17.078 1.00 76.06 117 PHE A N 1
ATOM 945 C CA . PHE A 1 117 ? 6.296 5.737 15.889 1.00 76.06 117 PHE A CA 1
ATOM 946 C C . PHE A 1 117 ? 6.773 6.858 14.950 1.00 76.06 117 PHE A C 1
ATOM 948 O O . PHE A 1 117 ? 6.864 6.668 13.740 1.00 76.06 117 PHE A O 1
ATOM 955 N N . ARG A 1 118 ? 7.116 8.038 15.486 1.00 76.94 118 ARG A N 1
ATOM 956 C CA . ARG A 1 118 ? 7.637 9.153 14.670 1.00 76.94 118 ARG A CA 1
ATOM 957 C C . ARG A 1 118 ? 8.947 8.788 13.981 1.00 76.94 118 ARG A C 1
ATOM 959 O O . ARG A 1 118 ? 9.119 9.090 12.805 1.00 76.94 118 ARG A O 1
ATOM 966 N N . GLY A 1 119 ? 9.848 8.136 14.709 1.00 76.75 119 GLY A N 1
ATOM 967 C CA . GLY A 1 119 ? 11.104 7.654 14.162 1.00 76.75 119 GLY A CA 1
ATOM 968 C C . GLY A 1 119 ? 10.890 6.562 13.122 1.00 76.75 119 GLY A C 1
ATOM 969 O O . GLY A 1 119 ? 11.505 6.635 12.071 1.00 76.75 119 GLY A O 1
ATOM 970 N N . LEU A 1 120 ? 9.970 5.618 13.352 1.00 80.25 120 LEU A N 1
ATOM 971 C CA . LEU A 1 120 ? 9.605 4.586 12.380 1.00 80.25 120 LEU A CA 1
ATOM 972 C C . LEU A 1 120 ? 9.229 5.221 11.039 1.00 80.25 120 LEU A C 1
ATOM 974 O O . LEU A 1 120 ? 9.770 4.837 10.009 1.00 80.25 120 LEU A O 1
ATOM 978 N N . VAL A 1 121 ? 8.347 6.225 11.061 1.00 74.00 121 VAL A N 1
ATOM 979 C CA . VAL A 1 121 ? 7.923 6.947 9.853 1.00 74.00 121 VAL A CA 1
ATOM 980 C C . VAL A 1 121 ? 9.096 7.689 9.208 1.00 74.00 121 VAL A C 1
ATOM 982 O O . VAL A 1 121 ? 9.309 7.568 8.005 1.00 74.00 121 VAL A O 1
ATOM 985 N N . PHE A 1 122 ? 9.875 8.434 9.996 1.00 78.62 122 PHE A N 1
ATOM 986 C CA . PHE A 1 122 ? 11.011 9.207 9.491 1.00 78.62 122 PHE A CA 1
ATOM 987 C C . PHE A 1 122 ? 12.077 8.318 8.837 1.00 78.62 122 PHE A C 1
ATOM 989 O O . PHE A 1 122 ? 12.486 8.569 7.704 1.00 78.62 122 PHE A O 1
ATOM 996 N N . PHE A 1 123 ? 12.503 7.258 9.524 1.00 81.06 123 PHE A N 1
ATOM 997 C CA . PHE A 1 123 ? 13.525 6.344 9.024 1.00 81.06 123 PHE A CA 1
ATOM 998 C C . PHE A 1 123 ? 13.012 5.475 7.875 1.00 81.06 123 PHE A C 1
ATOM 1000 O O . PHE A 1 123 ? 13.796 5.162 6.987 1.00 81.06 123 PHE A O 1
ATOM 1007 N N . PHE A 1 124 ? 11.714 5.161 7.816 1.00 77.12 124 PHE A N 1
ATOM 1008 C CA . PHE A 1 124 ? 11.133 4.486 6.655 1.00 77.12 124 PHE A CA 1
ATOM 1009 C C . PHE A 1 124 ? 11.215 5.365 5.400 1.00 77.12 124 PHE A C 1
ATOM 1011 O O . PHE A 1 124 ? 11.685 4.911 4.359 1.00 77.12 124 PHE A O 1
ATOM 1018 N N . ILE A 1 125 ? 10.816 6.639 5.507 1.00 72.50 125 ILE A N 1
ATOM 1019 C CA . ILE A 1 125 ? 10.909 7.601 4.398 1.00 72.50 125 ILE A CA 1
ATOM 1020 C C . ILE A 1 125 ? 12.372 7.796 3.988 1.00 72.50 125 ILE A C 1
ATOM 1022 O O . ILE A 1 125 ? 12.686 7.741 2.802 1.00 72.50 125 ILE A O 1
ATOM 1026 N N . SER A 1 126 ? 13.271 7.961 4.963 1.00 77.62 126 SER A N 1
ATOM 1027 C CA . SER A 1 126 ? 14.714 8.056 4.720 1.00 77.62 126 SER A CA 1
ATOM 1028 C C . SER A 1 126 ? 15.240 6.825 3.974 1.00 77.62 126 SER A C 1
ATOM 1030 O O . SER A 1 126 ? 15.905 6.966 2.952 1.00 77.62 126 SER A O 1
ATOM 1032 N N . ALA A 1 127 ? 14.890 5.614 4.419 1.00 75.88 127 ALA A N 1
ATOM 1033 C CA . ALA A 1 127 ? 15.293 4.381 3.749 1.00 75.88 127 ALA A CA 1
ATOM 1034 C C . ALA A 1 127 ? 14.815 4.357 2.291 1.00 75.88 127 ALA A C 1
ATOM 1036 O O . ALA A 1 127 ? 15.604 4.074 1.399 1.00 75.88 127 ALA A O 1
ATOM 1037 N N . LEU A 1 128 ? 13.557 4.715 2.035 1.00 74.38 128 LEU A N 1
ATOM 1038 C CA . LEU A 1 128 ? 12.995 4.714 0.686 1.00 74.38 128 LEU A CA 1
ATOM 1039 C C . LEU A 1 128 ? 13.679 5.732 -0.240 1.00 74.38 128 LEU A C 1
ATOM 1041 O O . LEU A 1 128 ? 14.008 5.398 -1.373 1.00 74.38 128 LEU A O 1
ATOM 1045 N N . VAL A 1 129 ? 13.948 6.950 0.240 1.00 76.38 129 VAL A N 1
ATOM 1046 C CA . VAL A 1 129 ? 14.667 7.972 -0.542 1.00 76.38 129 VAL A CA 1
ATOM 1047 C C . VAL A 1 129 ? 16.076 7.496 -0.885 1.00 76.38 129 VAL A C 1
ATOM 1049 O O . VAL A 1 129 ? 16.472 7.502 -2.049 1.00 76.38 129 VAL A O 1
ATOM 1052 N N . PHE A 1 130 ? 16.832 7.041 0.114 1.00 79.25 130 PHE A N 1
ATOM 1053 C CA . PHE A 1 130 ? 18.222 6.646 -0.092 1.00 79.25 130 PHE A CA 1
ATOM 1054 C C . PHE A 1 130 ? 18.371 5.320 -0.843 1.00 79.25 130 PHE A C 1
ATOM 1056 O O . PHE A 1 130 ? 19.391 5.113 -1.497 1.00 79.25 130 PHE A O 1
ATOM 1063 N N . PHE A 1 131 ? 17.350 4.463 -0.833 1.00 80.50 131 PHE A N 1
ATOM 1064 C CA . PHE A 1 131 ? 17.260 3.317 -1.733 1.00 80.50 131 PHE A CA 1
ATOM 1065 C C . PHE A 1 131 ? 17.284 3.759 -3.202 1.00 80.50 131 PHE A C 1
ATOM 1067 O O . PHE A 1 131 ? 18.124 3.281 -3.960 1.00 80.50 131 PHE A O 1
ATOM 1074 N N . PHE A 1 132 ? 16.448 4.726 -3.597 1.00 76.44 132 PHE A N 1
ATOM 1075 C CA . PHE A 1 132 ? 16.453 5.240 -4.973 1.00 76.44 132 PHE A CA 1
ATOM 1076 C C . PHE A 1 132 ? 17.741 5.983 -5.327 1.00 76.44 132 PHE A C 1
ATOM 1078 O O . PHE A 1 132 ? 18.258 5.781 -6.418 1.00 76.44 132 PHE A O 1
ATOM 1085 N N . VAL A 1 133 ? 18.309 6.765 -4.401 1.00 75.88 133 VAL A N 1
ATOM 1086 C CA . VAL A 1 133 ? 19.621 7.411 -4.614 1.00 75.88 133 VAL A CA 1
ATOM 1087 C C . VAL A 1 133 ? 20.705 6.368 -4.894 1.00 75.88 133 VAL A C 1
ATOM 1089 O O . VAL A 1 133 ? 21.527 6.548 -5.787 1.00 75.88 133 VAL A O 1
ATOM 1092 N N . THR A 1 134 ? 20.683 5.260 -4.153 1.00 78.56 134 THR A N 1
ATOM 1093 C CA . THR A 1 134 ? 21.621 4.151 -4.349 1.00 78.56 134 THR A CA 1
ATOM 1094 C C . THR A 1 134 ? 21.434 3.516 -5.721 1.00 78.56 134 THR A C 1
ATOM 1096 O O . THR A 1 134 ? 22.409 3.310 -6.433 1.00 78.56 134 THR A O 1
ATOM 1099 N N . LEU A 1 135 ? 20.188 3.228 -6.110 1.00 75.25 135 LEU A N 1
ATOM 1100 C CA . LEU A 1 135 ? 19.870 2.642 -7.413 1.00 75.25 135 LEU A CA 1
ATOM 1101 C C . LEU A 1 135 ? 20.276 3.551 -8.575 1.00 75.25 135 LEU A C 1
ATOM 1103 O O . LEU A 1 135 ? 20.823 3.064 -9.559 1.00 75.25 135 LEU A O 1
ATOM 1107 N N . ASP A 1 136 ? 20.079 4.859 -8.444 1.00 75.25 136 ASP A N 1
ATOM 1108 C CA . ASP A 1 136 ? 20.486 5.841 -9.450 1.00 75.25 136 ASP A CA 1
ATOM 1109 C C . ASP A 1 136 ? 22.002 5.906 -9.644 1.00 75.25 136 ASP A C 1
ATOM 1111 O O . ASP A 1 136 ? 22.460 6.154 -10.761 1.00 75.25 136 ASP A O 1
ATOM 1115 N N . GLY A 1 137 ? 22.785 5.620 -8.597 1.00 72.62 137 GLY A N 1
ATOM 1116 C CA . GLY A 1 137 ? 24.238 5.475 -8.710 1.00 72.62 137 GLY A CA 1
ATOM 1117 C C . GLY A 1 137 ? 24.645 4.382 -9.700 1.00 72.62 137 GLY A C 1
ATOM 1118 O O . GLY A 1 137 ? 25.667 4.497 -10.376 1.00 72.62 137 GLY A O 1
ATOM 1119 N N . PHE A 1 138 ? 23.826 3.344 -9.849 1.00 71.12 138 PHE A N 1
ATOM 1120 C CA . PHE A 1 138 ? 24.099 2.227 -10.745 1.00 71.12 138 PHE A CA 1
ATOM 1121 C C . PHE A 1 138 ? 23.210 2.165 -11.988 1.00 71.12 138 PHE A C 1
ATOM 1123 O O . PHE A 1 138 ? 23.421 1.288 -12.822 1.00 71.12 138 PHE A O 1
ATOM 1130 N N . ALA A 1 139 ? 22.212 3.039 -12.119 1.00 70.94 139 ALA A N 1
ATOM 1131 C CA . ALA A 1 139 ? 21.155 2.896 -13.121 1.00 70.94 139 ALA A CA 1
ATOM 1132 C C . ALA A 1 139 ? 21.674 2.848 -14.568 1.00 70.94 139 ALA A C 1
ATOM 1134 O O . ALA A 1 139 ? 21.095 2.143 -15.387 1.00 70.94 139 ALA A O 1
ATOM 1135 N N . ASP A 1 140 ? 22.776 3.543 -14.866 1.00 70.06 140 ASP A N 1
ATOM 1136 C CA . ASP A 1 140 ? 23.394 3.549 -16.202 1.00 70.06 140 ASP A CA 1
ATOM 1137 C C . ASP A 1 140 ? 24.264 2.300 -16.468 1.00 70.06 140 ASP A C 1
ATOM 1139 O O . ASP A 1 140 ? 24.675 2.062 -17.600 1.00 70.06 140 ASP A O 1
ATOM 1143 N N . HIS A 1 141 ? 24.557 1.510 -15.428 1.00 68.56 141 HIS A N 1
ATOM 1144 C CA . HIS A 1 141 ? 25.574 0.449 -15.445 1.00 68.56 141 HIS A CA 1
ATOM 1145 C C . HIS A 1 141 ? 25.046 -0.939 -15.073 1.00 68.56 141 HIS A C 1
ATOM 1147 O O . HIS A 1 141 ? 25.702 -1.954 -15.318 1.00 68.56 141 HIS A O 1
ATOM 1153 N N . ILE A 1 142 ? 23.870 -1.013 -14.452 1.00 62.69 142 ILE A N 1
ATOM 1154 C CA . ILE A 1 142 ? 23.152 -2.271 -14.281 1.00 62.69 142 ILE A CA 1
ATOM 1155 C C . ILE A 1 142 ? 22.318 -2.470 -15.539 1.00 62.69 142 ILE A C 1
ATOM 1157 O O . ILE A 1 142 ? 21.466 -1.642 -15.856 1.00 62.69 142 ILE A O 1
ATOM 1161 N N . ASN A 1 143 ? 22.513 -3.607 -16.212 1.00 56.34 143 ASN A N 1
ATOM 1162 C CA . ASN A 1 143 ? 21.567 -4.113 -17.207 1.00 56.34 143 ASN A CA 1
ATOM 1163 C C . ASN A 1 143 ? 20.271 -4.524 -16.495 1.00 56.34 143 ASN A C 1
ATOM 1165 O O . ASN A 1 143 ? 19.991 -5.706 -16.312 1.00 56.34 143 ASN A O 1
ATOM 1169 N N . LEU A 1 144 ? 19.501 -3.538 -16.041 1.00 61.78 144 LEU A N 1
ATOM 1170 C CA . LEU A 1 144 ? 18.102 -3.728 -15.725 1.00 61.78 144 LEU A CA 1
ATOM 1171 C C . LEU A 1 144 ? 17.401 -3.847 -17.072 1.00 61.78 144 LEU A C 1
ATOM 1173 O O . LEU A 1 144 ? 17.210 -2.850 -17.766 1.00 61.78 144 LEU A O 1
ATOM 1177 N N . THR A 1 145 ? 17.058 -5.070 -17.464 1.00 60.50 145 THR A N 1
ATOM 1178 C CA . THR A 1 145 ? 16.112 -5.293 -18.556 1.00 60.50 145 THR A CA 1
ATOM 1179 C C . THR A 1 145 ? 14.797 -4.646 -18.151 1.00 60.50 145 THR A C 1
ATOM 1181 O O . THR A 1 145 ? 14.070 -5.166 -17.307 1.00 60.50 145 THR A O 1
ATOM 1184 N N . MET A 1 146 ? 14.545 -3.457 -18.695 1.00 63.53 146 MET A N 1
ATOM 1185 C CA . MET A 1 146 ? 13.258 -2.790 -18.591 1.00 63.53 146 MET A CA 1
ATOM 1186 C C . MET A 1 146 ? 12.313 -3.437 -19.606 1.00 63.53 146 MET A C 1
ATOM 1188 O O . MET A 1 146 ? 12.737 -3.666 -20.741 1.00 63.53 146 MET A O 1
ATOM 1192 N N . PRO A 1 147 ? 11.061 -3.734 -19.226 1.00 65.19 147 PRO A N 1
ATOM 1193 C CA . PRO A 1 147 ? 10.418 -3.479 -17.942 1.00 65.19 147 PRO A CA 1
ATOM 1194 C C . PRO A 1 147 ? 10.829 -4.515 -16.887 1.00 65.19 147 PRO A C 1
ATOM 1196 O O . PRO A 1 147 ? 11.117 -5.672 -17.193 1.00 65.19 147 PRO A O 1
ATOM 1199 N N . LEU A 1 148 ? 10.803 -4.110 -15.614 1.00 67.88 148 LEU A N 1
ATOM 1200 C CA . LEU A 1 148 ? 11.221 -4.924 -14.460 1.00 67.88 148 LEU A CA 1
ATOM 1201 C C . LEU A 1 148 ? 10.257 -6.096 -14.140 1.00 67.88 148 LEU A C 1
ATOM 1203 O O . LEU A 1 148 ? 10.287 -6.639 -13.035 1.00 67.88 148 LEU A O 1
ATOM 1207 N N . ALA A 1 149 ? 9.405 -6.494 -15.087 1.00 63.78 149 ALA A N 1
ATOM 1208 C CA . ALA A 1 149 ? 8.282 -7.410 -14.896 1.00 63.78 149 ALA A CA 1
ATOM 1209 C C . ALA A 1 149 ? 8.723 -8.851 -14.587 1.00 63.78 149 ALA A C 1
ATOM 1211 O O . ALA A 1 149 ? 8.035 -9.568 -13.862 1.00 63.78 149 ALA A O 1
ATOM 1212 N N . HIS A 1 150 ? 9.906 -9.255 -15.064 1.00 61.62 150 HIS A N 1
ATOM 1213 C CA . HIS A 1 150 ? 10.429 -10.624 -14.959 1.00 61.62 150 HIS A CA 1
ATOM 1214 C C . HIS A 1 150 ? 10.768 -11.072 -13.522 1.00 61.62 150 HIS A C 1
ATOM 1216 O O . HIS A 1 150 ? 11.076 -12.240 -13.293 1.00 61.62 150 HIS A O 1
ATOM 1222 N N . GLY A 1 151 ? 10.658 -10.181 -12.529 1.00 66.31 151 GLY A N 1
ATOM 1223 C CA . GLY A 1 151 ? 10.799 -10.548 -11.120 1.00 66.31 151 GLY A CA 1
ATOM 1224 C C . GLY A 1 151 ? 12.230 -10.912 -10.715 1.00 66.31 151 GLY A C 1
ATOM 1225 O O . GLY A 1 151 ? 13.204 -10.458 -11.314 1.00 66.31 151 GLY A O 1
ATOM 1226 N N . ILE A 1 152 ? 12.351 -11.705 -9.651 1.00 64.06 152 ILE A N 1
ATOM 1227 C CA . ILE A 1 152 ? 13.609 -12.308 -9.198 1.00 64.06 152 ILE A CA 1
ATOM 1228 C C . ILE A 1 152 ? 13.689 -13.717 -9.790 1.00 64.06 152 ILE A C 1
ATOM 1230 O O . ILE A 1 152 ? 12.896 -14.585 -9.410 1.00 64.06 152 ILE A O 1
ATOM 1234 N N . ASN A 1 153 ? 14.641 -13.928 -10.701 1.00 61.25 153 ASN A N 1
ATOM 1235 C CA . ASN A 1 153 ? 14.871 -15.214 -11.352 1.00 61.25 153 ASN A CA 1
ATOM 1236 C C . ASN A 1 153 ? 15.830 -16.084 -10.521 1.00 61.25 153 ASN A C 1
ATOM 1238 O O . ASN A 1 153 ? 16.947 -15.674 -10.206 1.00 61.25 153 ASN A O 1
ATOM 1242 N N . PHE A 1 154 ? 15.389 -17.291 -10.159 1.00 56.19 154 PHE A N 1
ATOM 1243 C CA . PHE A 1 154 ? 16.189 -18.257 -9.394 1.00 56.19 154 PHE A CA 1
ATOM 1244 C C . PHE A 1 154 ? 16.904 -19.300 -10.267 1.00 56.19 154 PHE A C 1
ATOM 1246 O O . PHE A 1 154 ? 17.729 -20.060 -9.757 1.00 56.19 154 PHE A O 1
ATOM 1253 N N . SER A 1 155 ? 16.626 -19.331 -11.571 1.00 52.97 155 SER A N 1
ATOM 1254 C CA . SER A 1 155 ? 17.190 -20.304 -12.513 1.00 52.97 155 SER A CA 1
ATOM 1255 C C . SER A 1 155 ? 18.590 -19.935 -13.030 1.00 52.97 155 SER A C 1
ATOM 1257 O O . SER A 1 155 ? 19.353 -20.831 -13.380 1.00 52.97 155 SER A O 1
ATOM 1259 N N . GLU A 1 156 ? 18.996 -18.659 -12.985 1.00 48.62 156 GLU A N 1
ATOM 1260 C CA . GLU A 1 156 ? 20.256 -18.193 -13.603 1.00 48.62 156 GLU A CA 1
ATOM 1261 C C . GLU A 1 156 ? 21.486 -18.106 -12.671 1.00 48.62 156 GLU A C 1
ATOM 1263 O O . GLU A 1 156 ? 22.524 -17.583 -13.070 1.00 48.62 156 GLU A O 1
ATOM 1268 N N . GLY A 1 157 ? 21.452 -18.628 -11.438 1.00 41.69 157 GLY A N 1
ATOM 1269 C CA . GLY A 1 157 ? 22.620 -18.474 -10.542 1.00 41.69 157 GLY A CA 1
ATOM 1270 C C . GLY A 1 157 ? 22.805 -19.469 -9.400 1.00 41.69 157 GLY A C 1
ATOM 1271 O O . GLY A 1 157 ? 23.818 -19.403 -8.707 1.00 41.69 157 GLY A O 1
ATOM 1272 N N . LEU A 1 158 ? 21.867 -20.394 -9.187 1.00 39.81 158 LEU A N 1
ATOM 1273 C CA . LEU A 1 158 ? 21.932 -21.401 -8.114 1.00 39.81 158 LEU A CA 1
ATOM 1274 C C . LEU A 1 158 ? 21.693 -22.839 -8.611 1.00 39.81 158 LEU A C 1
ATOM 1276 O O . LEU A 1 158 ? 21.614 -23.761 -7.799 1.00 39.81 158 LEU A O 1
ATOM 1280 N N . ALA A 1 159 ? 21.586 -23.053 -9.925 1.00 35.78 159 ALA A N 1
ATOM 1281 C CA . ALA A 1 159 ? 21.160 -24.326 -10.495 1.00 35.78 159 ALA A CA 1
ATOM 1282 C C . ALA A 1 159 ? 22.330 -25.159 -11.050 1.00 35.78 159 ALA A C 1
ATOM 1284 O O . ALA A 1 159 ? 23.071 -24.742 -11.938 1.00 35.78 159 ALA A O 1
ATOM 1285 N N . TYR A 1 160 ? 22.449 -26.379 -10.525 1.00 35.09 160 TYR A N 1
ATOM 1286 C CA . TYR A 1 160 ? 23.124 -27.515 -11.157 1.00 35.09 160 TYR A CA 1
ATOM 1287 C C . TYR A 1 160 ? 22.522 -27.752 -12.563 1.00 35.09 160 TYR A C 1
ATOM 1289 O O . TYR A 1 160 ? 21.319 -27.533 -12.729 1.00 35.09 160 TYR A O 1
ATOM 1297 N N . PRO A 1 161 ? 23.279 -28.216 -13.577 1.00 33.97 161 PRO A N 1
ATOM 1298 C CA . PRO A 1 161 ? 22.743 -28.365 -14.926 1.00 33.97 161 PRO A CA 1
ATOM 1299 C C . PRO A 1 161 ? 2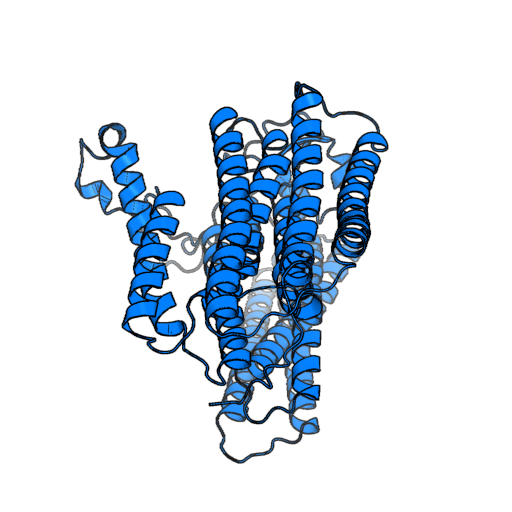1.775 -29.554 -14.978 1.00 33.97 161 PRO A C 1
ATOM 1301 O O . PRO A 1 161 ? 22.191 -30.707 -14.874 1.00 33.97 161 PRO A O 1
ATOM 1304 N N . GLY A 1 162 ? 20.481 -29.274 -15.131 1.00 35.00 162 GLY A N 1
ATOM 1305 C CA . GLY A 1 162 ? 19.445 -30.292 -15.287 1.00 35.00 162 GLY A CA 1
ATOM 1306 C C . GLY A 1 162 ? 18.044 -29.684 -15.323 1.00 35.00 162 GLY A C 1
ATOM 1307 O O . GLY A 1 162 ? 17.622 -29.063 -14.358 1.00 35.00 162 GLY A O 1
ATOM 1308 N N . TYR A 1 163 ? 17.373 -29.858 -16.464 1.00 42.25 163 TYR A N 1
ATOM 1309 C CA . TYR A 1 163 ? 15.961 -29.591 -16.779 1.00 42.25 163 TYR A CA 1
ATOM 1310 C C . TYR A 1 163 ? 15.045 -29.186 -15.600 1.00 42.25 163 TYR A C 1
ATOM 1312 O O . TYR A 1 163 ? 14.511 -30.041 -14.894 1.00 42.25 163 TYR A O 1
ATOM 1320 N N . TYR A 1 164 ? 14.759 -27.888 -15.481 1.00 43.56 164 TYR A N 1
ATOM 1321 C CA . TYR A 1 164 ? 13.511 -27.389 -14.897 1.00 43.56 164 TYR A CA 1
ATOM 1322 C C . TYR A 1 164 ? 12.828 -26.467 -15.918 1.00 43.56 164 TYR A C 1
ATOM 1324 O O . TYR A 1 164 ? 13.508 -25.799 -16.696 1.00 43.56 164 TYR A O 1
ATOM 1332 N N . GLY A 1 165 ? 11.491 -26.535 -15.970 1.00 42.12 165 GLY A N 1
ATOM 1333 C CA . GLY A 1 165 ? 10.633 -25.837 -16.936 1.00 42.12 165 GLY A CA 1
ATOM 1334 C C . GLY A 1 165 ? 10.640 -24.305 -16.802 1.00 42.12 165 GLY A C 1
ATOM 1335 O O . GLY A 1 165 ? 11.354 -23.773 -15.953 1.00 42.12 165 GLY A O 1
ATOM 1336 N N . PRO A 1 166 ? 9.860 -23.592 -17.636 1.00 44.69 166 PRO A N 1
ATOM 1337 C CA . PRO A 1 166 ? 9.898 -22.137 -17.696 1.00 44.69 166 PRO A CA 1
ATOM 1338 C C . PRO A 1 166 ? 9.452 -21.520 -16.359 1.00 44.69 166 PRO A C 1
ATOM 1340 O O . PRO A 1 166 ? 8.411 -21.879 -15.815 1.00 44.69 166 PRO A O 1
ATOM 1343 N N . ASP A 1 167 ? 10.261 -20.586 -15.855 1.00 55.69 167 ASP A N 1
ATOM 1344 C CA . ASP A 1 167 ? 9.870 -19.487 -14.963 1.00 55.69 167 ASP A CA 1
ATOM 1345 C C . ASP A 1 167 ? 9.490 -19.792 -13.498 1.00 55.69 167 ASP A C 1
ATOM 1347 O O . ASP A 1 167 ? 8.425 -19.410 -13.013 1.00 55.69 167 ASP A O 1
ATOM 1351 N N . THR A 1 168 ? 10.425 -20.316 -12.694 1.00 57.38 168 THR A N 1
ATOM 1352 C CA . THR A 1 168 ? 10.376 -20.126 -11.225 1.00 57.38 168 THR A CA 1
ATOM 1353 C C . THR A 1 168 ? 10.801 -18.700 -10.839 1.00 57.38 168 THR A C 1
ATOM 1355 O O . THR A 1 168 ? 11.832 -18.500 -10.190 1.00 57.38 168 THR A O 1
ATOM 1358 N N . ASN A 1 169 ? 10.028 -17.699 -11.265 1.00 67.31 169 ASN A N 1
ATOM 1359 C CA . ASN A 1 169 ? 10.290 -16.282 -11.006 1.00 67.31 169 ASN A CA 1
ATOM 1360 C C . ASN A 1 169 ? 9.352 -15.758 -9.912 1.00 67.31 169 ASN A C 1
ATOM 1362 O O . ASN A 1 169 ? 8.135 -15.929 -9.982 1.00 67.31 169 ASN A O 1
ATOM 1366 N N . ILE A 1 170 ? 9.896 -15.077 -8.898 1.00 73.38 170 ILE A N 1
ATOM 1367 C CA . ILE A 1 170 ? 9.061 -14.333 -7.943 1.00 73.38 170 ILE A CA 1
ATOM 1368 C C . ILE A 1 170 ? 8.862 -12.924 -8.491 1.00 73.38 170 ILE A C 1
ATOM 1370 O O . ILE A 1 170 ? 9.787 -12.112 -8.476 1.00 73.38 170 ILE A O 1
ATOM 1374 N N . ALA A 1 171 ? 7.649 -12.620 -8.952 1.00 78.69 171 ALA A N 1
ATOM 1375 C CA . ALA A 1 171 ? 7.310 -11.292 -9.450 1.00 78.69 171 ALA A CA 1
ATOM 1376 C C . ALA A 1 171 ? 7.429 -10.228 -8.344 1.00 78.69 171 ALA A C 1
ATOM 1378 O O . ALA A 1 171 ? 6.913 -10.398 -7.233 1.00 78.69 171 ALA A O 1
ATOM 1379 N N . TRP A 1 172 ? 8.029 -9.080 -8.670 1.00 81.94 172 TRP A N 1
ATOM 1380 C CA . TRP A 1 172 ? 8.074 -7.917 -7.772 1.00 81.94 172 TRP A CA 1
ATOM 1381 C C . TRP A 1 172 ? 6.674 -7.462 -7.358 1.00 81.94 172 TRP A C 1
ATOM 1383 O O . TRP A 1 172 ? 6.449 -7.095 -6.205 1.00 81.94 172 TRP A O 1
ATOM 1393 N N . TYR A 1 173 ? 5.710 -7.580 -8.274 1.00 84.69 173 TYR A N 1
ATOM 1394 C CA . TYR A 1 173 ? 4.301 -7.331 -8.004 1.00 84.69 173 TYR A CA 1
ATOM 1395 C C . TYR A 1 173 ? 3.783 -8.136 -6.805 1.00 84.69 173 TYR A C 1
ATOM 1397 O O . TYR A 1 173 ? 3.156 -7.577 -5.905 1.00 84.69 173 TYR A O 1
ATOM 1405 N N . ALA A 1 174 ? 4.088 -9.437 -6.742 1.00 84.94 174 ALA A N 1
ATOM 1406 C CA . ALA A 1 174 ? 3.648 -10.303 -5.650 1.00 84.94 174 ALA A CA 1
ATOM 1407 C C . ALA A 1 174 ? 4.239 -9.861 -4.302 1.00 84.94 174 ALA A C 1
ATOM 1409 O O . ALA A 1 174 ? 3.528 -9.832 -3.293 1.00 84.94 174 ALA A O 1
ATOM 1410 N N . LEU A 1 175 ? 5.511 -9.444 -4.292 1.00 86.75 175 LEU A N 1
ATOM 1411 C CA . LEU A 1 175 ? 6.166 -8.894 -3.102 1.00 86.75 175 LEU A CA 1
ATOM 1412 C C . LEU A 1 175 ? 5.504 -7.588 -2.641 1.00 86.75 175 LEU A C 1
ATOM 1414 O O . LEU A 1 175 ? 5.287 -7.411 -1.442 1.00 86.75 175 LEU A O 1
ATOM 1418 N N . CYS A 1 176 ? 5.125 -6.701 -3.566 1.00 90.88 176 CYS A N 1
ATOM 1419 C CA . CYS A 1 176 ? 4.400 -5.470 -3.245 1.00 90.88 176 CYS A CA 1
ATOM 1420 C C . CYS A 1 176 ? 3.018 -5.756 -2.641 1.00 90.88 176 CYS A C 1
ATOM 1422 O O . CYS A 1 176 ? 2.667 -5.173 -1.615 1.00 90.88 176 CYS A O 1
ATOM 1424 N N . ILE A 1 177 ? 2.241 -6.670 -3.230 1.00 90.44 177 ILE A N 1
ATOM 1425 C CA . ILE A 1 177 ? 0.904 -7.018 -2.726 1.00 90.44 177 ILE A CA 1
ATOM 1426 C C . ILE A 1 177 ? 0.986 -7.663 -1.339 1.00 90.44 177 ILE A C 1
ATOM 1428 O O . ILE A 1 177 ? 0.284 -7.233 -0.420 1.00 90.44 177 ILE A O 1
ATOM 1432 N N . LEU A 1 178 ? 1.867 -8.652 -1.157 1.00 91.25 178 LEU A N 1
ATOM 1433 C CA . LEU A 1 178 ? 2.039 -9.320 0.134 1.00 91.25 178 LEU A CA 1
ATOM 1434 C C . LEU A 1 178 ? 2.595 -8.358 1.192 1.00 91.25 178 LEU A C 1
ATOM 1436 O O . LEU A 1 178 ? 2.088 -8.309 2.313 1.00 91.25 178 LEU A O 1
ATOM 1440 N N . GLY A 1 179 ? 3.593 -7.550 0.830 1.00 90.38 179 GLY A N 1
ATOM 1441 C CA . GLY A 1 179 ? 4.160 -6.525 1.703 1.00 90.38 179 GLY A CA 1
ATOM 1442 C C . GLY A 1 179 ? 3.111 -5.505 2.144 1.00 90.38 179 GLY A C 1
ATOM 1443 O O . GLY A 1 179 ? 2.988 -5.225 3.336 1.00 90.38 179 GLY A O 1
ATOM 1444 N N . GLY A 1 180 ? 2.291 -5.011 1.212 1.00 93.62 180 GLY A N 1
ATOM 1445 C CA . GLY A 1 180 ? 1.177 -4.111 1.506 1.00 93.62 180 GLY A CA 1
ATOM 1446 C C . GLY A 1 180 ? 0.153 -4.737 2.456 1.00 93.62 180 GLY A C 1
ATOM 1447 O O . GLY A 1 180 ? -0.242 -4.102 3.437 1.00 93.62 180 GLY A O 1
ATOM 1448 N N . ALA A 1 181 ? -0.229 -5.996 2.221 1.00 92.81 181 ALA A N 1
ATOM 1449 C CA . ALA A 1 181 ? -1.153 -6.728 3.086 1.00 92.81 181 ALA A CA 1
ATOM 1450 C C . ALA A 1 181 ? -0.610 -6.892 4.516 1.00 92.81 181 ALA A C 1
ATOM 1452 O O . ALA A 1 181 ? -1.335 -6.641 5.480 1.00 92.81 181 ALA A O 1
ATOM 1453 N N . LEU A 1 182 ? 0.671 -7.248 4.667 1.00 90.81 182 LEU A N 1
ATOM 1454 C CA . LEU A 1 182 ? 1.317 -7.396 5.973 1.00 90.81 182 LEU A CA 1
ATOM 1455 C C . LEU A 1 182 ? 1.452 -6.059 6.710 1.00 90.81 182 LEU A C 1
ATOM 1457 O O . LEU A 1 182 ? 1.154 -5.989 7.902 1.00 90.81 182 LEU A O 1
ATOM 1461 N N . ILE A 1 183 ? 1.842 -4.984 6.015 1.00 89.62 183 ILE A N 1
ATOM 1462 C CA . ILE A 1 183 ? 1.906 -3.634 6.600 1.00 89.62 183 ILE A CA 1
ATOM 1463 C C . ILE A 1 183 ? 0.537 -3.233 7.162 1.00 89.62 183 ILE A C 1
ATOM 1465 O O . ILE A 1 183 ? 0.448 -2.765 8.299 1.00 89.62 183 ILE A O 1
ATOM 1469 N N . VAL A 1 184 ? -0.535 -3.452 6.392 1.00 94.31 184 VAL A N 1
ATOM 1470 C CA . VAL A 1 184 ? -1.906 -3.165 6.833 1.00 94.31 184 VAL A CA 1
ATOM 1471 C C . VAL A 1 184 ? -2.313 -4.047 8.003 1.00 94.31 184 VAL A C 1
ATOM 1473 O O . VAL A 1 184 ? -2.872 -3.530 8.968 1.00 94.31 184 VAL A O 1
ATOM 1476 N N . TYR A 1 185 ? -2.012 -5.345 7.959 1.00 94.19 185 TYR A N 1
ATOM 1477 C CA . TYR A 1 185 ? -2.297 -6.261 9.060 1.00 94.19 185 TYR A CA 1
ATOM 1478 C C . TYR A 1 185 ? -1.669 -5.774 10.369 1.00 94.19 185 TYR A C 1
ATOM 1480 O O . TYR A 1 185 ? -2.384 -5.587 11.354 1.00 94.19 185 TYR A O 1
ATOM 1488 N N . PHE A 1 186 ? -0.362 -5.495 10.371 1.00 88.31 186 PHE A N 1
ATOM 1489 C CA . PHE A 1 186 ? 0.330 -5.046 11.576 1.00 88.31 186 PHE A CA 1
ATOM 1490 C C . PHE A 1 186 ? -0.188 -3.692 12.060 1.00 88.31 186 PHE A C 1
ATOM 1492 O O . PHE A 1 186 ? -0.460 -3.539 13.251 1.00 88.31 186 PHE A O 1
ATOM 1499 N N . TYR A 1 187 ? -0.408 -2.734 11.151 1.00 90.88 187 TYR A N 1
ATOM 1500 C CA . TYR A 1 187 ? -1.011 -1.446 11.498 1.00 90.88 187 TYR A CA 1
ATOM 1501 C C . TYR A 1 187 ? -2.379 -1.623 12.173 1.00 90.88 187 TYR A C 1
ATOM 1503 O O . TYR A 1 187 ? -2.631 -1.052 13.237 1.00 90.88 187 TYR A O 1
ATOM 1511 N N . CYS A 1 188 ? -3.260 -2.432 11.580 1.00 94.00 188 CYS A N 1
ATOM 1512 C CA . CYS A 1 188 ? -4.583 -2.715 12.122 1.00 94.00 188 CYS A CA 1
ATOM 1513 C C . CYS A 1 188 ? -4.494 -3.408 13.483 1.00 94.00 188 CYS A C 1
ATOM 1515 O O . CYS A 1 188 ? -5.216 -3.024 14.399 1.00 94.00 188 CYS A O 1
ATOM 1517 N N . ASP A 1 189 ? -3.589 -4.372 13.646 1.00 91.81 189 ASP A N 1
ATOM 1518 C CA . ASP A 1 189 ? -3.388 -5.081 14.908 1.00 91.81 189 ASP A CA 1
ATOM 1519 C C . ASP A 1 189 ? -2.979 -4.134 16.048 1.00 91.81 189 ASP A C 1
ATOM 1521 O O . ASP A 1 189 ? -3.557 -4.164 17.134 1.00 91.81 189 ASP A O 1
ATOM 1525 N N . HIS A 1 190 ? -2.078 -3.188 15.787 1.00 85.75 190 HIS A N 1
ATOM 1526 C CA . HIS A 1 190 ? -1.726 -2.169 16.779 1.00 85.75 190 HIS A CA 1
ATOM 1527 C C . HIS A 1 190 ? -2.858 -1.192 17.067 1.00 85.75 190 HIS A C 1
ATOM 1529 O O . HIS A 1 190 ? -3.074 -0.800 18.213 1.00 85.75 190 HIS A O 1
ATOM 1535 N N . ARG A 1 191 ? -3.623 -0.790 16.051 1.00 88.31 191 ARG A N 1
ATOM 1536 C CA . ARG A 1 191 ? -4.796 0.070 16.262 1.00 88.31 191 ARG A CA 1
ATOM 1537 C C . ARG A 1 191 ? -5.866 -0.645 17.081 1.00 88.31 191 ARG A C 1
ATOM 1539 O O . ARG A 1 191 ? -6.512 -0.001 17.907 1.00 88.31 191 ARG A O 1
ATOM 1546 N N . MET A 1 192 ? -6.005 -1.957 16.904 1.00 89.19 192 MET A N 1
ATOM 1547 C CA . MET A 1 192 ? -6.844 -2.810 17.738 1.00 89.19 192 MET A CA 1
ATOM 1548 C C . MET A 1 192 ? -6.295 -2.910 19.164 1.00 89.19 192 MET A C 1
ATOM 1550 O O . MET A 1 192 ? -7.073 -2.761 20.103 1.00 89.19 192 MET A O 1
ATOM 1554 N N . TYR A 1 193 ? -4.980 -3.041 19.354 1.00 86.31 193 TYR A N 1
ATOM 1555 C CA . TYR A 1 193 ? -4.355 -2.978 20.679 1.00 86.31 193 TYR A CA 1
ATOM 1556 C C . TYR A 1 193 ? -4.598 -1.633 21.380 1.00 86.31 193 TYR A C 1
ATOM 1558 O O . TYR A 1 193 ? -5.029 -1.613 22.527 1.00 86.31 193 TYR A O 1
ATOM 1566 N N . GLN A 1 194 ? -4.429 -0.501 20.695 1.00 83.75 194 GLN A N 1
ATOM 1567 C CA . GLN A 1 194 ? -4.728 0.820 21.268 1.00 83.75 194 GLN A CA 1
ATOM 1568 C C . GLN A 1 194 ? -6.199 0.970 21.688 1.00 83.75 194 GLN A C 1
ATOM 1570 O O . GLN A 1 194 ? -6.508 1.727 22.606 1.00 83.75 194 GLN A O 1
ATOM 1575 N N . GLN A 1 195 ? -7.108 0.285 20.992 1.00 84.56 195 GLN A N 1
ATOM 1576 C CA . GLN A 1 195 ? -8.547 0.388 21.209 1.00 84.56 195 GLN A CA 1
ATOM 1577 C C . GLN A 1 195 ? -9.080 -0.615 22.245 1.00 84.56 195 GLN A C 1
ATOM 1579 O O . GLN A 1 195 ? -10.035 -0.298 22.952 1.00 84.56 195 GLN A O 1
ATOM 1584 N N . TYR A 1 196 ? -8.491 -1.811 22.316 1.00 86.12 196 TYR A N 1
ATOM 1585 C CA . TYR A 1 196 ? -8.998 -2.956 23.081 1.00 86.12 196 TYR A CA 1
ATOM 1586 C C . TYR A 1 196 ? -7.962 -3.591 24.024 1.00 86.12 196 TYR A C 1
ATOM 1588 O O . TYR A 1 196 ? -8.264 -4.580 24.684 1.00 86.12 196 TYR A O 1
ATOM 1596 N N . GLY A 1 197 ? -6.738 -3.065 24.084 1.00 82.06 197 GLY A N 1
ATOM 1597 C CA . GLY A 1 197 ? -5.668 -3.532 24.971 1.00 82.06 197 GLY A CA 1
ATOM 1598 C C . GLY A 1 197 ? -5.080 -4.900 24.615 1.00 82.06 197 GLY A C 1
ATOM 1599 O O . GLY A 1 197 ? -4.379 -5.488 25.435 1.00 82.06 197 GLY A O 1
ATOM 1600 N N . LYS A 1 198 ? -5.370 -5.442 23.423 1.00 81.25 198 LYS A N 1
ATOM 1601 C CA . LYS A 1 198 ? -4.960 -6.797 23.027 1.00 81.25 198 LYS A CA 1
ATOM 1602 C C . LYS A 1 198 ? -4.567 -6.892 21.547 1.00 81.25 198 LYS A C 1
ATOM 1604 O O . LYS A 1 198 ? -5.321 -6.459 20.682 1.00 81.25 198 LYS A O 1
ATOM 1609 N N . HIS A 1 199 ? -3.417 -7.517 21.291 1.00 85.44 199 HIS A N 1
ATOM 1610 C CA . HIS A 1 199 ? -2.940 -7.926 19.964 1.00 85.44 199 HIS A CA 1
ATOM 1611 C C . HIS A 1 199 ? -3.538 -9.276 19.526 1.00 85.44 199 HIS A C 1
ATOM 1613 O O . HIS A 1 199 ? -4.003 -10.064 20.355 1.00 85.44 199 HIS A O 1
ATOM 1619 N N . GLY A 1 200 ? -3.513 -9.552 18.225 1.00 87.62 200 GLY A N 1
ATOM 1620 C CA . GLY A 1 200 ? -3.948 -10.809 17.612 1.00 87.62 200 GLY A CA 1
ATOM 1621 C C . GLY A 1 200 ? -5.462 -10.929 17.410 1.00 87.62 200 GLY A C 1
ATOM 1622 O O . GLY A 1 200 ? -5.951 -11.984 17.011 1.00 87.62 200 GLY A O 1
ATOM 1623 N N . ILE A 1 201 ? -6.241 -9.866 17.656 1.00 91.56 201 ILE A N 1
ATOM 1624 C CA . ILE A 1 201 ? -7.711 -9.904 17.494 1.00 91.56 201 ILE A CA 1
ATOM 1625 C C . ILE A 1 201 ? -8.094 -10.200 16.031 1.00 91.56 201 ILE A C 1
ATOM 1627 O O . ILE A 1 201 ? -9.067 -10.911 15.766 1.00 91.56 201 ILE A O 1
ATOM 1631 N N . LEU A 1 202 ? -7.312 -9.677 15.082 1.00 93.69 202 LEU A N 1
ATOM 1632 C CA . LEU A 1 202 ? -7.531 -9.848 13.644 1.00 93.69 202 LEU A CA 1
ATOM 1633 C C . LEU A 1 202 ? -6.739 -11.013 13.036 1.00 93.69 202 LEU A C 1
ATOM 1635 O O . LEU A 1 202 ? -6.944 -11.312 11.867 1.00 93.69 202 LEU A O 1
ATOM 1639 N N . GLU A 1 203 ? -5.883 -11.695 13.800 1.00 92.75 203 GLU A N 1
ATOM 1640 C CA . GLU A 1 203 ? -4.957 -12.719 13.289 1.00 92.75 203 GLU A CA 1
ATOM 1641 C C . GLU A 1 203 ? -5.690 -13.857 12.575 1.00 92.75 203 GLU A C 1
ATOM 1643 O O . GLU A 1 203 ? -5.520 -14.063 11.376 1.00 92.75 203 GLU A O 1
ATOM 1648 N N . SER A 1 204 ? -6.596 -14.538 13.283 1.00 92.56 204 SER A N 1
ATOM 1649 C CA . SER A 1 204 ? -7.388 -15.627 12.690 1.00 92.56 204 SER A CA 1
ATOM 1650 C C . SER A 1 204 ? -8.287 -15.158 11.541 1.00 92.56 204 SER A C 1
ATOM 1652 O O . SER A 1 204 ? -8.576 -15.927 10.632 1.00 92.56 204 SER A O 1
ATOM 1654 N N . THR A 1 205 ? -8.706 -13.887 11.560 1.00 93.75 205 THR A N 1
ATOM 1655 C CA . THR A 1 205 ? -9.503 -13.298 10.477 1.00 93.75 205 THR A CA 1
ATOM 1656 C C . THR A 1 205 ? -8.650 -13.099 9.230 1.00 93.75 205 THR A C 1
ATOM 1658 O O . THR A 1 205 ? -9.068 -13.492 8.149 1.00 93.75 205 THR A O 1
ATOM 1661 N N . PHE A 1 206 ? -7.443 -12.550 9.374 1.00 94.56 206 PHE A N 1
ATOM 1662 C CA . PHE A 1 206 ? -6.498 -12.356 8.279 1.00 94.56 206 PHE A CA 1
ATOM 1663 C C . PHE A 1 206 ? -6.066 -13.692 7.659 1.00 94.56 206 PHE A C 1
ATOM 1665 O O . PHE A 1 206 ? -6.126 -13.845 6.441 1.00 94.56 206 PHE A O 1
ATOM 1672 N N . LEU A 1 207 ? -5.721 -14.677 8.497 1.00 94.19 207 LEU A N 1
ATOM 1673 C CA . LEU A 1 207 ? -5.275 -16.006 8.063 1.00 94.19 207 LEU A CA 1
ATOM 1674 C C . LEU A 1 207 ? -6.336 -16.789 7.275 1.00 94.19 207 LEU A C 1
ATOM 1676 O O . LEU A 1 207 ? -5.976 -17.680 6.515 1.00 94.19 207 LEU A O 1
ATOM 1680 N N . LEU A 1 208 ? -7.622 -16.463 7.431 1.00 94.12 208 LEU A N 1
ATOM 1681 C CA . LEU A 1 208 ? -8.709 -17.069 6.654 1.00 94.12 208 LEU A CA 1
ATOM 1682 C C . LEU A 1 208 ? -9.146 -16.201 5.474 1.00 94.12 208 LEU A C 1
ATOM 1684 O O . LEU A 1 208 ? -9.348 -16.714 4.376 1.00 94.12 208 LEU A O 1
ATOM 1688 N N . ALA A 1 209 ? -9.271 -14.889 5.678 1.00 95.06 209 ALA A N 1
ATOM 1689 C CA . ALA A 1 209 ? -9.720 -13.959 4.648 1.00 95.06 209 ALA A CA 1
ATOM 1690 C C . ALA A 1 209 ? -8.733 -13.873 3.479 1.00 95.06 209 ALA A C 1
ATOM 1692 O O . ALA A 1 209 ? -9.162 -13.823 2.328 1.00 95.06 209 ALA A O 1
ATOM 1693 N N . PHE A 1 210 ? -7.423 -13.874 3.755 1.00 93.56 210 PHE A N 1
ATOM 1694 C CA . PHE A 1 210 ? -6.410 -13.728 2.712 1.00 93.56 210 PHE A CA 1
ATOM 1695 C C . PHE A 1 210 ? -6.392 -14.933 1.747 1.00 93.56 210 PHE A C 1
ATOM 1697 O O . PHE A 1 210 ? -6.579 -14.709 0.549 1.00 93.56 210 PHE A O 1
ATOM 1704 N N . PRO A 1 211 ? -6.297 -16.203 2.205 1.00 93.75 211 PRO A N 1
ATOM 1705 C CA . PRO A 1 211 ? -6.420 -17.355 1.308 1.00 93.75 211 PRO A CA 1
ATOM 1706 C C . PRO A 1 211 ? -7.785 -17.440 0.617 1.00 93.75 211 PRO A C 1
ATOM 1708 O O . PRO A 1 211 ? -7.846 -17.737 -0.573 1.00 93.75 211 PRO A O 1
ATOM 1711 N N . ALA A 1 212 ? -8.880 -17.131 1.324 1.00 95.25 212 ALA A N 1
ATOM 1712 C CA . ALA A 1 212 ? -10.212 -17.107 0.721 1.00 95.25 212 ALA A CA 1
ATOM 1713 C C . ALA A 1 212 ? -10.316 -16.085 -0.422 1.00 95.25 212 ALA A C 1
ATOM 1715 O O . ALA A 1 212 ? -10.989 -16.349 -1.420 1.00 95.25 212 ALA A O 1
ATOM 1716 N N . GLY A 1 213 ? -9.633 -14.944 -0.302 1.00 95.06 213 GLY A N 1
ATOM 1717 C CA . GLY A 1 213 ? -9.510 -13.957 -1.369 1.00 95.06 213 GLY A CA 1
ATOM 1718 C C . GLY A 1 213 ? -8.768 -14.507 -2.588 1.00 95.06 213 GLY A C 1
ATOM 1719 O O . GLY A 1 213 ? -9.250 -14.382 -3.707 1.00 95.06 213 GLY A O 1
ATOM 1720 N N . VAL A 1 214 ? -7.641 -15.196 -2.397 1.00 92.75 214 VAL A N 1
ATOM 1721 C CA . VAL A 1 214 ? -6.914 -15.828 -3.517 1.00 92.75 214 VAL A CA 1
ATOM 1722 C C . VAL A 1 214 ? -7.795 -16.859 -4.232 1.00 92.75 214 VAL A C 1
ATOM 1724 O O . VAL A 1 214 ? -7.909 -16.838 -5.457 1.00 92.75 214 VAL A O 1
ATOM 1727 N N . VAL A 1 215 ? -8.489 -17.709 -3.469 1.00 94.19 215 VAL A N 1
ATOM 1728 C CA . VAL A 1 215 ? -9.419 -18.709 -4.016 1.00 94.19 215 VAL A CA 1
ATOM 1729 C C . VAL A 1 215 ? -10.564 -18.043 -4.784 1.00 94.19 215 VAL A C 1
ATOM 1731 O O . VAL A 1 215 ? -10.857 -18.426 -5.914 1.00 94.19 215 VAL A O 1
ATOM 1734 N N . GLY A 1 216 ? -11.194 -17.012 -4.217 1.00 94.81 216 GLY A N 1
ATOM 1735 C CA . GLY A 1 216 ? -12.287 -16.304 -4.886 1.00 94.81 216 GLY A CA 1
ATOM 1736 C C . GLY A 1 216 ? -11.856 -15.560 -6.141 1.00 94.81 216 GLY A C 1
ATOM 1737 O O . GLY A 1 216 ? -12.594 -15.554 -7.125 1.00 94.81 216 GLY A O 1
ATOM 1738 N N . ALA A 1 217 ? -10.652 -14.983 -6.141 1.00 93.94 217 ALA A N 1
ATOM 1739 C CA . ALA A 1 217 ? -10.094 -14.325 -7.315 1.00 93.94 217 ALA A CA 1
ATOM 1740 C C . ALA A 1 217 ? -9.963 -15.294 -8.495 1.00 93.94 217 ALA A C 1
ATOM 1742 O O . ALA A 1 217 ? -10.305 -14.923 -9.623 1.00 93.94 217 ALA A O 1
ATOM 1743 N N . ARG A 1 218 ? -9.541 -16.539 -8.227 1.00 93.50 218 ARG A N 1
ATOM 1744 C CA . ARG A 1 218 ? -9.483 -17.601 -9.237 1.00 93.50 218 ARG A CA 1
ATOM 1745 C C . ARG A 1 218 ? -10.871 -18.050 -9.675 1.00 93.50 218 ARG A C 1
ATOM 1747 O O . ARG A 1 218 ? -11.120 -18.124 -10.870 1.00 93.50 218 ARG A O 1
ATOM 1754 N N . ILE A 1 219 ? -11.785 -18.299 -8.737 1.00 90.88 219 ILE A N 1
ATOM 1755 C CA . ILE A 1 219 ? -13.153 -18.741 -9.060 1.00 90.88 219 ILE A CA 1
ATOM 1756 C C . ILE A 1 219 ? -13.836 -17.751 -10.008 1.00 90.88 219 ILE A C 1
ATOM 1758 O O . ILE A 1 219 ? -14.382 -18.151 -11.029 1.00 90.88 219 ILE A O 1
ATOM 1762 N N . PHE A 1 220 ? -13.778 -16.455 -9.707 1.00 91.31 220 PHE A N 1
ATOM 1763 C CA . PHE A 1 220 ? -14.419 -15.442 -10.547 1.00 91.31 220 PHE A CA 1
ATOM 1764 C C . PHE A 1 220 ? -13.735 -15.290 -11.910 1.00 91.31 220 PHE A C 1
ATOM 1766 O O . PHE A 1 220 ? -14.424 -15.023 -12.891 1.00 91.31 220 PHE A O 1
ATOM 1773 N N . TYR A 1 221 ? -12.416 -15.499 -11.990 1.00 91.25 221 TYR A N 1
ATOM 1774 C CA . TYR A 1 221 ? -11.713 -15.558 -13.274 1.00 91.25 221 TYR A CA 1
ATOM 1775 C C . TYR A 1 221 ? -12.219 -16.725 -14.127 1.00 91.25 221 TYR A C 1
ATOM 1777 O O . TYR A 1 221 ? -12.620 -16.530 -15.269 1.00 91.25 221 TYR A O 1
ATOM 1785 N N . VAL A 1 222 ? -12.282 -17.921 -13.536 1.00 90.50 222 VAL A N 1
ATOM 1786 C CA . VAL A 1 222 ? -12.753 -19.143 -14.201 1.00 90.50 222 VAL A CA 1
ATOM 1787 C C . VAL A 1 222 ? -14.196 -19.004 -14.673 1.00 90.50 222 VAL A C 1
ATOM 1789 O O . VAL A 1 222 ? -14.517 -19.430 -15.775 1.00 90.50 222 VAL A O 1
ATOM 1792 N N . ILE A 1 223 ? -15.063 -18.380 -13.871 1.00 90.38 223 ILE A N 1
ATOM 1793 C CA . ILE A 1 223 ? -16.451 -18.106 -14.264 1.00 90.38 223 ILE A CA 1
ATOM 1794 C C . ILE A 1 223 ? -16.502 -17.147 -15.460 1.00 90.38 223 ILE A C 1
ATOM 1796 O O . ILE A 1 223 ? -17.264 -17.388 -16.394 1.00 90.38 223 ILE A O 1
ATOM 1800 N N . GLY A 1 224 ? -15.712 -16.069 -15.434 1.00 88.50 224 GLY A N 1
ATOM 1801 C CA . GLY A 1 224 ? -15.686 -15.073 -16.508 1.00 88.50 224 GLY A CA 1
ATOM 1802 C C . GLY A 1 224 ? -15.170 -15.634 -17.834 1.00 88.50 224 GLY A C 1
ATOM 1803 O O . GLY A 1 224 ? -15.753 -15.366 -18.880 1.00 88.50 224 GLY A O 1
ATOM 1804 N N . GLU A 1 225 ? -14.133 -16.468 -17.774 1.00 90.31 225 GLU A N 1
ATOM 1805 C CA . GLU A 1 225 ? -13.448 -17.041 -18.939 1.00 90.31 225 GLU A CA 1
ATOM 1806 C C . GLU A 1 225 ? -13.851 -18.501 -19.217 1.00 90.31 225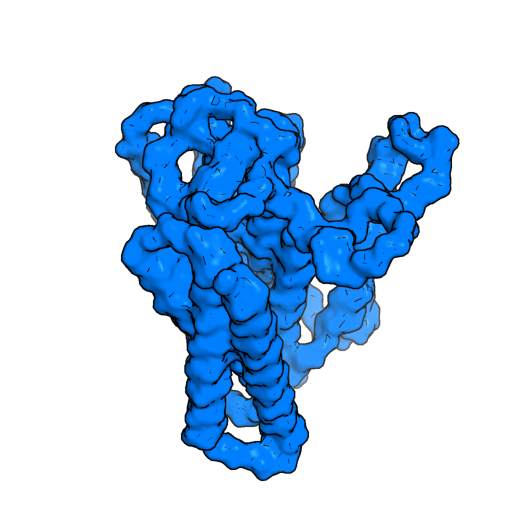 GLU A C 1
ATOM 1808 O O . GLU A 1 225 ? -13.146 -19.238 -19.908 1.00 90.31 225 GLU A O 1
ATOM 1813 N N . TRP A 1 226 ? -14.984 -18.965 -18.671 1.00 89.06 226 TRP A N 1
ATOM 1814 C CA . TRP A 1 226 ? -15.358 -20.383 -18.730 1.00 89.06 226 TRP A CA 1
ATOM 1815 C C . TRP A 1 226 ? -15.416 -20.906 -20.166 1.00 89.06 226 TRP A C 1
ATOM 1817 O O . TRP A 1 226 ? -14.765 -21.889 -20.510 1.00 89.06 226 TRP A O 1
ATOM 1827 N N . ASN A 1 227 ? -16.175 -20.219 -21.021 1.00 91.44 227 ASN A N 1
ATOM 1828 C CA . ASN A 1 227 ? -16.401 -20.651 -22.399 1.00 91.44 227 ASN A CA 1
ATOM 1829 C C . ASN A 1 227 ? -15.168 -20.463 -23.295 1.00 91.44 227 ASN A C 1
ATOM 1831 O O . ASN A 1 227 ? -15.051 -21.144 -24.308 1.00 91.44 227 ASN A O 1
ATOM 1835 N N . THR A 1 228 ? -14.285 -19.526 -22.951 1.00 88.88 228 THR A N 1
ATOM 1836 C CA . THR A 1 228 ? -13.127 -19.126 -23.761 1.00 88.88 228 THR A CA 1
ATOM 1837 C C . THR A 1 228 ? -11.869 -19.917 -23.417 1.00 88.88 228 THR A C 1
ATOM 1839 O O . THR A 1 228 ? -11.069 -20.170 -24.312 1.00 88.88 228 THR A O 1
ATOM 1842 N N . GLN A 1 229 ? -11.690 -20.315 -22.153 1.00 86.06 229 GLN A N 1
ATOM 1843 C CA . GLN A 1 229 ? -10.440 -20.913 -21.668 1.00 86.06 229 GLN A CA 1
ATOM 1844 C C . GLN A 1 229 ? -10.622 -22.270 -20.972 1.00 86.06 229 GLN A C 1
ATOM 1846 O O . GLN A 1 229 ? -9.763 -23.135 -21.110 1.00 86.06 229 GLN A O 1
ATOM 1851 N N . PHE A 1 230 ? -11.724 -22.491 -20.246 1.00 91.56 230 PHE A N 1
ATOM 1852 C CA . PHE A 1 230 ? -11.839 -23.637 -19.328 1.00 91.56 230 PHE A CA 1
ATOM 1853 C C . PHE A 1 230 ? -12.760 -24.761 -19.817 1.00 91.56 230 PHE A C 1
ATOM 1855 O O . PHE A 1 230 ? -12.613 -25.901 -19.387 1.00 91.56 230 PHE A O 1
ATOM 1862 N N . ALA A 1 231 ? -13.696 -24.490 -20.729 1.00 91.62 231 ALA A N 1
ATOM 1863 C CA . ALA A 1 231 ? -14.667 -25.485 -21.186 1.00 91.62 231 ALA A CA 1
ATOM 1864 C C . ALA A 1 231 ? -14.019 -26.679 -21.913 1.00 91.62 231 ALA A C 1
ATOM 1866 O O . ALA A 1 231 ? -14.516 -27.801 -21.812 1.00 91.62 231 ALA A O 1
ATOM 1867 N N . SER A 1 232 ? -12.915 -26.449 -22.630 1.00 92.75 232 SER A N 1
ATOM 1868 C CA . SER A 1 232 ? -12.163 -27.489 -23.345 1.00 92.75 232 SER A CA 1
ATOM 1869 C C . SER A 1 232 ? -11.219 -28.292 -22.449 1.00 92.75 232 SER A C 1
ATOM 1871 O O . SER A 1 232 ? -10.925 -29.442 -22.764 1.00 92.75 232 SER A O 1
ATOM 1873 N N . ASP A 1 233 ? -10.754 -27.704 -21.346 1.00 91.50 233 ASP A N 1
ATOM 1874 C CA . ASP A 1 233 ? -9.943 -28.377 -20.330 1.00 91.50 233 ASP A CA 1
ATOM 1875 C C . ASP A 1 233 ? -10.299 -27.849 -18.930 1.00 91.50 233 ASP A C 1
ATOM 1877 O O . ASP A 1 233 ? -9.648 -26.930 -18.419 1.00 91.50 233 ASP A O 1
ATOM 1881 N N . PRO A 1 234 ? -11.323 -28.425 -18.275 1.00 90.38 234 PRO A N 1
ATOM 1882 C CA . PRO A 1 234 ? -11.768 -27.956 -16.968 1.00 90.38 234 PRO A CA 1
ATOM 1883 C C . PRO A 1 234 ? -10.703 -28.071 -15.877 1.00 90.38 234 PRO A C 1
ATOM 1885 O O . PRO A 1 234 ? -10.776 -27.354 -14.883 1.00 90.38 234 PRO A O 1
ATOM 1888 N N . MET A 1 235 ? -9.704 -28.948 -16.030 1.00 92.12 235 MET A N 1
ATOM 1889 C CA . MET A 1 235 ? -8.670 -29.131 -15.009 1.00 92.12 235 MET A CA 1
ATOM 1890 C C . MET A 1 235 ? -7.707 -27.944 -14.935 1.00 92.12 235 MET A C 1
ATOM 1892 O O . MET A 1 235 ? -7.191 -27.651 -13.852 1.00 92.12 235 MET A O 1
ATOM 1896 N N . SER A 1 236 ? -7.548 -27.194 -16.030 1.00 88.25 236 SER A N 1
ATOM 1897 C CA . SER A 1 236 ? -6.761 -25.955 -16.059 1.00 88.25 236 SER A CA 1
ATOM 1898 C C . SER A 1 236 ? -7.277 -24.891 -15.074 1.00 88.25 236 SER A C 1
ATOM 1900 O O . SER A 1 236 ? -6.527 -24.010 -14.649 1.00 88.25 236 SER A O 1
ATOM 1902 N N . MET A 1 237 ? -8.518 -24.999 -14.574 1.00 88.69 237 MET A N 1
ATOM 1903 C CA . MET A 1 237 ? -9.045 -24.084 -13.553 1.00 88.69 237 MET A CA 1
ATOM 1904 C C . MET A 1 237 ? -8.239 -24.095 -12.244 1.00 88.69 237 MET A C 1
ATOM 1906 O O . MET A 1 237 ? -8.229 -23.093 -11.527 1.00 88.69 237 MET A O 1
ATOM 1910 N N . PHE A 1 238 ? -7.519 -25.180 -11.944 1.00 88.69 238 PHE A N 1
ATOM 1911 C CA . PHE A 1 238 ? -6.654 -25.280 -10.763 1.00 88.69 238 PHE A CA 1
ATOM 1912 C C . PHE A 1 238 ? -5.240 -24.732 -10.979 1.00 88.69 238 PHE A C 1
ATOM 1914 O O . PHE A 1 238 ? -4.527 -24.509 -9.999 1.00 88.69 238 PHE A O 1
ATOM 1921 N N . ALA A 1 239 ? -4.842 -24.487 -12.228 1.00 85.56 239 ALA A N 1
ATOM 1922 C CA . ALA A 1 239 ? -3.527 -23.969 -12.580 1.00 85.56 239 ALA A CA 1
ATOM 1923 C C . ALA A 1 239 ? -3.427 -22.465 -12.271 1.00 85.56 239 ALA A C 1
ATOM 1925 O O . ALA A 1 239 ? -3.457 -21.605 -13.145 1.00 85.56 239 ALA A O 1
ATOM 1926 N N . ILE A 1 240 ? -3.350 -22.131 -10.979 1.00 81.50 240 ILE A N 1
ATOM 1927 C CA . ILE A 1 240 ? -3.233 -20.745 -10.494 1.00 81.50 240 ILE A CA 1
ATOM 1928 C C . ILE A 1 240 ? -1.890 -20.096 -10.854 1.00 81.50 240 ILE A C 1
ATOM 1930 O O . ILE A 1 240 ? -1.769 -18.874 -10.805 1.00 81.50 240 ILE A O 1
ATOM 1934 N N . TRP A 1 241 ? -0.882 -20.906 -11.186 1.00 80.62 241 TRP A N 1
ATOM 1935 C CA . TRP A 1 241 ? 0.433 -20.446 -11.634 1.00 80.62 241 TRP A CA 1
ATOM 1936 C C . TRP A 1 241 ? 0.411 -19.914 -13.072 1.00 80.62 241 TRP A C 1
ATOM 1938 O O . TRP A 1 241 ? 1.267 -19.104 -13.406 1.00 80.62 241 TRP A O 1
ATOM 1948 N N . ASP A 1 242 ? -0.606 -20.256 -13.869 1.00 76.00 242 ASP A N 1
ATOM 1949 C CA . ASP A 1 242 ? -0.813 -19.695 -15.214 1.00 76.00 242 ASP A CA 1
ATOM 1950 C C . ASP A 1 242 ? -1.394 -18.263 -15.167 1.00 76.00 242 ASP A C 1
ATOM 1952 O O . ASP A 1 242 ? -1.752 -17.676 -16.188 1.00 76.00 242 ASP A O 1
ATOM 1956 N N . GLY A 1 243 ? -1.523 -17.680 -13.970 1.00 79.50 243 GLY A N 1
ATOM 1957 C CA . GLY A 1 243 ? -2.142 -16.378 -13.755 1.00 79.50 243 GLY A CA 1
ATOM 1958 C C . GLY A 1 243 ? -3.668 -16.461 -13.730 1.00 79.50 243 GLY A C 1
ATOM 1959 O O . GLY A 1 243 ? -4.246 -17.461 -13.308 1.00 79.50 243 GLY A O 1
ATOM 1960 N N . GLY A 1 244 ? -4.350 -15.385 -14.130 1.00 82.81 244 GLY A N 1
ATOM 1961 C CA . GLY A 1 244 ? -5.815 -15.351 -14.172 1.00 82.81 244 GLY A CA 1
ATOM 1962 C C . GLY A 1 244 ? -6.460 -15.273 -12.786 1.00 82.81 244 GLY A C 1
ATOM 1963 O O . GLY A 1 244 ? -7.022 -16.246 -12.273 1.00 82.81 244 GLY A O 1
ATOM 1964 N N . LEU A 1 245 ? -6.376 -14.090 -12.176 1.00 86.50 245 LEU A N 1
ATOM 1965 C CA . LEU A 1 245 ? -6.985 -13.764 -10.889 1.00 86.50 245 LEU A CA 1
ATOM 1966 C C . LEU A 1 245 ? -7.758 -12.452 -11.015 1.00 86.50 245 LEU A C 1
ATOM 1968 O O . LEU A 1 245 ? -7.205 -11.428 -11.409 1.00 86.50 245 LEU A O 1
ATOM 1972 N N . THR A 1 246 ? -9.036 -12.460 -10.643 1.00 86.69 246 THR A N 1
ATOM 1973 C CA . THR A 1 246 ? -9.856 -11.242 -10.651 1.00 86.69 246 THR A CA 1
ATOM 1974 C C . THR A 1 246 ? -9.890 -10.597 -9.270 1.00 86.69 246 THR A C 1
ATOM 1976 O O . THR A 1 246 ? -10.246 -11.221 -8.268 1.00 86.69 246 THR A O 1
ATOM 1979 N N . ILE A 1 247 ? -9.580 -9.301 -9.205 1.00 86.31 247 ILE A N 1
ATOM 1980 C CA . ILE A 1 247 ? -9.623 -8.557 -7.939 1.00 86.31 247 ILE A CA 1
ATOM 1981 C C . ILE A 1 247 ? -11.031 -8.537 -7.324 1.00 86.31 247 ILE A C 1
ATOM 1983 O O . ILE A 1 247 ? -11.168 -8.565 -6.104 1.00 86.31 247 ILE A O 1
ATOM 1987 N N . LEU A 1 248 ? -12.076 -8.539 -8.160 1.00 84.12 248 LEU A N 1
ATOM 1988 C CA . LEU A 1 248 ? -13.469 -8.512 -7.716 1.00 84.12 248 LEU A CA 1
ATOM 1989 C C . LEU A 1 248 ? -13.841 -9.783 -6.946 1.00 84.12 248 LEU A C 1
ATOM 1991 O O . LEU A 1 248 ? -14.401 -9.686 -5.854 1.00 84.12 248 LEU A O 1
ATOM 1995 N N . GLY A 1 249 ? -13.467 -10.957 -7.466 1.00 85.75 249 GLY A N 1
ATOM 1996 C CA . GLY A 1 249 ? -13.689 -12.224 -6.775 1.00 85.75 249 GLY A CA 1
ATOM 1997 C C . GLY A 1 249 ? -12.935 -12.298 -5.458 1.00 85.75 249 GLY A C 1
ATOM 1998 O O . GLY A 1 249 ? -13.512 -12.680 -4.442 1.00 85.75 249 GLY A O 1
ATOM 1999 N N . GLY A 1 250 ? -11.671 -11.864 -5.451 1.00 92.19 250 GLY A N 1
ATOM 2000 C CA . GLY A 1 250 ? -10.861 -11.924 -4.240 1.00 92.19 250 GLY A CA 1
ATOM 2001 C C . GLY A 1 250 ? -11.287 -10.945 -3.155 1.00 92.19 250 GLY A C 1
ATOM 2002 O O . GLY A 1 250 ? -11.321 -11.306 -1.979 1.00 92.19 250 GLY A O 1
ATOM 2003 N N . ALA A 1 251 ? -11.684 -9.728 -3.533 1.00 89.44 251 ALA A N 1
ATOM 2004 C CA . ALA A 1 251 ? -12.265 -8.778 -2.595 1.00 89.44 251 ALA A CA 1
ATOM 2005 C C . ALA A 1 251 ? -13.575 -9.324 -2.012 1.00 89.44 251 ALA A C 1
ATOM 2007 O O . ALA A 1 251 ? -13.752 -9.312 -0.795 1.00 89.44 251 ALA A O 1
ATOM 2008 N N . PHE A 1 252 ? -14.470 -9.848 -2.854 1.00 88.50 252 PHE A N 1
ATOM 2009 C CA . PHE A 1 252 ? -15.764 -10.360 -2.412 1.00 88.50 252 PHE A CA 1
ATOM 2010 C C . PHE A 1 252 ? -15.624 -11.525 -1.426 1.00 88.50 252 PHE A C 1
ATOM 2012 O O . PHE A 1 252 ? -16.125 -11.441 -0.303 1.00 88.50 252 PHE A O 1
ATOM 2019 N N . THR A 1 253 ? -14.917 -12.596 -1.797 1.00 90.25 253 THR A N 1
ATOM 2020 C CA . THR A 1 253 ? -14.786 -13.775 -0.927 1.00 90.25 253 THR A CA 1
ATOM 2021 C C . THR A 1 253 ? -13.962 -13.479 0.319 1.00 90.25 253 THR A C 1
ATOM 2023 O O . THR A 1 253 ? -14.329 -13.929 1.405 1.00 90.25 253 THR A O 1
ATOM 2026 N N . GLY A 1 254 ? -12.895 -12.681 0.199 1.00 93.38 254 GLY A N 1
ATOM 2027 C CA . GLY A 1 254 ? -12.080 -12.258 1.333 1.00 93.38 254 GLY A CA 1
ATOM 2028 C C . GLY A 1 254 ? -12.891 -11.460 2.357 1.00 93.38 254 GLY A C 1
ATOM 2029 O O . GLY A 1 254 ? -12.822 -11.748 3.553 1.00 93.38 254 GLY A O 1
ATOM 2030 N N . ILE A 1 255 ? -13.721 -10.512 1.901 1.00 90.44 255 ILE A N 1
ATOM 2031 C CA . ILE A 1 255 ? -14.620 -9.735 2.769 1.00 90.44 255 ILE A CA 1
ATOM 2032 C C . ILE A 1 255 ? -15.666 -10.645 3.414 1.00 90.44 255 ILE A C 1
ATOM 2034 O O . ILE A 1 255 ? -15.834 -10.598 4.632 1.00 90.44 255 ILE A O 1
ATOM 2038 N N . VAL A 1 256 ? -16.354 -11.483 2.633 1.00 88.56 256 VAL A N 1
ATOM 2039 C CA . VAL A 1 256 ? -17.424 -12.353 3.147 1.00 88.56 256 VAL A CA 1
ATOM 2040 C C . VAL A 1 256 ? -16.884 -13.313 4.205 1.00 88.56 256 VAL A C 1
ATOM 2042 O O . VAL A 1 256 ? -17.435 -13.373 5.306 1.00 88.56 256 VAL A O 1
ATOM 2045 N N . VAL A 1 257 ? -15.790 -14.023 3.916 1.00 90.12 257 VAL A N 1
ATOM 2046 C CA . VAL A 1 257 ? -15.176 -14.966 4.863 1.00 90.12 257 VAL A CA 1
ATOM 2047 C C . VAL A 1 257 ? -14.616 -14.229 6.075 1.00 90.12 257 VAL A C 1
ATOM 2049 O O . VAL A 1 257 ? -14.885 -14.631 7.206 1.00 90.12 257 VAL A O 1
ATOM 2052 N N . GLY A 1 258 ? -13.895 -13.126 5.864 1.00 92.00 258 GLY A N 1
ATOM 2053 C CA . GLY A 1 258 ? -13.291 -12.349 6.942 1.00 92.00 258 GLY A CA 1
ATOM 2054 C C . GLY A 1 258 ? -14.323 -11.774 7.911 1.00 92.00 258 GLY A C 1
ATOM 2055 O O . GLY A 1 258 ? -14.220 -11.984 9.119 1.00 92.00 258 GLY A O 1
ATOM 2056 N N . VAL A 1 259 ? -15.354 -11.096 7.401 1.00 89.44 259 VAL A N 1
ATOM 2057 C CA . VAL A 1 259 ? -16.416 -10.513 8.237 1.00 89.44 259 VAL A CA 1
ATOM 2058 C C . VAL A 1 259 ? -17.199 -11.610 8.957 1.00 89.44 259 VAL A C 1
ATOM 2060 O O . VAL A 1 259 ? -17.408 -11.505 10.166 1.00 89.44 259 VAL A O 1
ATOM 2063 N N . SER A 1 260 ? -17.573 -12.686 8.258 1.00 83.12 260 SER A N 1
ATOM 2064 C CA . SER A 1 260 ? -18.329 -13.795 8.859 1.00 83.12 260 SER A CA 1
ATOM 2065 C C . SER A 1 260 ? -17.539 -14.476 9.976 1.00 83.12 260 SER A C 1
ATOM 2067 O O . SER A 1 260 ? -18.060 -14.682 11.074 1.00 83.12 260 SER A O 1
ATOM 2069 N N . TRP A 1 261 ? -16.259 -14.768 9.731 1.00 87.62 261 TRP A N 1
ATOM 2070 C CA . TRP A 1 261 ? -15.379 -15.364 10.732 1.00 87.62 261 TRP A CA 1
ATOM 2071 C C . TRP A 1 261 ? -15.170 -14.442 11.930 1.00 87.62 261 TRP A C 1
ATOM 2073 O O . TRP A 1 261 ? -15.270 -14.882 13.078 1.00 87.62 261 TRP A O 1
ATOM 2083 N N . PHE A 1 262 ? -14.923 -13.154 11.679 1.00 90.31 262 PHE A N 1
ATOM 2084 C CA . PHE A 1 262 ? -14.747 -12.172 12.738 1.00 90.31 262 PHE A CA 1
ATOM 2085 C C . PHE A 1 262 ? -15.989 -12.106 13.632 1.00 90.31 262 PHE A C 1
ATOM 2087 O O . PHE A 1 262 ? -15.878 -12.219 14.851 1.00 90.31 262 PHE A O 1
ATOM 2094 N N . MET A 1 263 ? -17.180 -11.992 13.040 1.00 86.62 263 MET A N 1
ATOM 2095 C CA . MET A 1 263 ? -18.437 -11.942 13.791 1.00 86.62 263 MET A CA 1
ATOM 2096 C C . MET A 1 263 ? -18.700 -13.226 14.588 1.00 86.62 263 MET A C 1
ATOM 2098 O O . MET A 1 263 ? -19.238 -13.166 15.695 1.00 86.62 263 MET A O 1
ATOM 2102 N N . TRP A 1 264 ? -18.299 -14.384 14.059 1.00 85.44 264 TRP A N 1
ATOM 2103 C CA . TRP A 1 264 ? -18.449 -15.667 14.742 1.00 85.44 264 TRP A CA 1
ATOM 2104 C C . TRP A 1 264 ? -17.489 -15.824 15.930 1.00 85.44 264 TRP A C 1
ATOM 2106 O O . TRP A 1 264 ? -17.915 -16.195 17.030 1.00 85.44 264 TRP A O 1
ATOM 2116 N N . ARG A 1 265 ? -16.198 -15.529 15.726 1.00 85.19 265 ARG A N 1
ATOM 2117 C CA . ARG A 1 265 ? -15.129 -15.823 16.693 1.00 85.19 265 ARG A CA 1
ATOM 2118 C C . ARG A 1 265 ? -14.918 -14.724 17.731 1.00 85.19 265 ARG A C 1
ATOM 2120 O O . ARG A 1 265 ? -14.594 -15.037 18.879 1.00 85.19 265 ARG A O 1
ATOM 2127 N N . ASN A 1 266 ? -15.098 -13.467 17.332 1.00 83.38 266 ASN A N 1
ATOM 2128 C CA . ASN A 1 266 ? -14.764 -12.271 18.103 1.00 83.38 266 ASN A CA 1
ATOM 2129 C C . ASN A 1 266 ? -16.035 -11.584 18.628 1.00 83.38 266 ASN A C 1
ATOM 2131 O O . ASN A 1 266 ? -16.278 -10.395 18.408 1.00 83.38 266 ASN A O 1
ATOM 2135 N N . LYS A 1 267 ? -16.863 -12.345 19.355 1.00 76.88 267 LYS A N 1
ATOM 2136 C CA . LYS A 1 267 ? -18.055 -11.805 20.023 1.00 76.88 267 LYS A CA 1
ATOM 2137 C C . LYS A 1 267 ? -17.645 -10.756 21.063 1.00 76.88 267 LYS A C 1
ATOM 2139 O O . LYS A 1 267 ? -16.712 -10.975 21.828 1.00 76.88 267 LYS A O 1
ATOM 2144 N N . GLY A 1 268 ? -18.350 -9.626 21.089 1.00 77.25 268 GLY A N 1
ATOM 2145 C CA . GLY A 1 268 ? -18.092 -8.515 22.017 1.00 77.25 268 GLY A CA 1
ATOM 2146 C C . GLY A 1 268 ? -17.269 -7.363 21.431 1.00 77.25 268 GLY A C 1
ATOM 2147 O O . GLY A 1 268 ? -17.262 -6.276 22.004 1.00 77.25 268 GLY A O 1
ATOM 2148 N N . TYR A 1 269 ? -16.647 -7.539 20.263 1.00 86.31 269 TYR A N 1
ATOM 2149 C CA . TYR A 1 269 ? -16.006 -6.436 19.547 1.00 86.31 269 TYR A CA 1
ATOM 2150 C C . TYR A 1 269 ? -17.007 -5.724 18.633 1.00 86.31 269 TYR A C 1
ATOM 2152 O O . TYR A 1 269 ? -17.828 -6.349 17.962 1.00 86.31 269 TYR A O 1
ATOM 2160 N N . ASN A 1 270 ? -16.941 -4.393 18.589 1.00 84.25 270 ASN A N 1
ATOM 2161 C CA . ASN A 1 270 ? -17.817 -3.599 17.734 1.00 84.25 270 ASN A CA 1
ATOM 2162 C C . ASN A 1 270 ? -17.291 -3.625 16.290 1.00 84.25 270 ASN A C 1
ATOM 2164 O O . ASN A 1 270 ? -16.269 -3.007 15.994 1.00 84.25 270 ASN A O 1
ATOM 2168 N N . ILE A 1 271 ? -18.012 -4.296 15.389 1.00 84.94 271 ILE A N 1
ATOM 2169 C CA . ILE A 1 271 ? -17.622 -4.437 13.978 1.00 84.94 271 ILE A CA 1
ATOM 2170 C C . ILE A 1 271 ? -17.425 -3.092 13.270 1.00 84.94 271 ILE A C 1
ATOM 2172 O O . ILE A 1 271 ? -16.541 -2.976 12.431 1.00 84.94 271 ILE A O 1
ATOM 2176 N N . PHE A 1 272 ? -18.163 -2.045 13.647 1.00 83.50 272 PHE A N 1
ATOM 2177 C CA . PHE A 1 272 ? -18.002 -0.713 13.061 1.00 83.50 272 PHE A CA 1
ATOM 2178 C C . PHE A 1 272 ? -16.691 -0.044 13.484 1.00 83.50 272 PHE A C 1
ATOM 2180 O O . PHE A 1 272 ? -16.098 0.696 12.706 1.00 83.50 272 PHE A O 1
ATOM 2187 N N . VAL A 1 273 ? -16.205 -0.324 14.699 1.00 87.62 273 VAL A N 1
ATOM 2188 C CA . VAL A 1 273 ? -14.872 0.120 15.144 1.00 87.62 273 VAL A CA 1
ATOM 2189 C C . VAL A 1 273 ? -13.788 -0.604 14.358 1.00 87.62 273 VAL A C 1
ATOM 2191 O O . VAL A 1 273 ? -12.813 0.016 13.944 1.00 87.62 273 VAL A O 1
ATOM 2194 N N . VAL A 1 274 ? -13.966 -1.907 14.140 1.00 90.56 274 VAL A N 1
ATOM 2195 C CA . VAL A 1 274 ? -13.028 -2.704 13.345 1.00 90.56 274 VAL A CA 1
ATOM 2196 C C . VAL A 1 274 ? -13.013 -2.232 11.895 1.00 90.56 274 VAL A C 1
ATOM 2198 O O . VAL A 1 274 ? -11.940 -2.018 11.343 1.00 90.56 274 VAL A O 1
ATOM 2201 N N . ALA A 1 275 ? -14.179 -1.974 11.303 1.00 90.56 275 ALA A N 1
ATOM 2202 C CA . ALA A 1 275 ? -14.291 -1.419 9.961 1.00 90.56 275 ALA A CA 1
ATOM 2203 C C . ALA A 1 275 ? -13.615 -0.040 9.856 1.00 90.56 275 ALA A C 1
ATOM 2205 O O . ALA A 1 275 ? -12.842 0.176 8.925 1.00 90.56 275 ALA A O 1
ATOM 2206 N N . ASP A 1 276 ? -13.834 0.859 10.830 1.00 88.69 276 ASP A N 1
ATOM 2207 C CA . ASP A 1 276 ? -13.176 2.178 10.910 1.00 88.69 276 ASP A CA 1
ATOM 2208 C C . ASP A 1 276 ? -11.640 2.084 10.972 1.00 88.69 276 ASP A C 1
ATOM 2210 O O . ASP A 1 276 ? -10.955 3.059 10.666 1.00 88.69 276 ASP A O 1
ATOM 2214 N N . ILE A 1 277 ? -11.092 0.945 11.408 1.00 93.31 277 ILE A N 1
ATOM 2215 C CA . ILE A 1 277 ? -9.650 0.683 11.429 1.00 93.31 277 ILE A CA 1
ATOM 2216 C C . ILE A 1 277 ? -9.204 0.062 10.101 1.00 93.31 277 ILE A C 1
ATOM 2218 O O . ILE A 1 277 ? -8.264 0.558 9.494 1.00 93.31 277 ILE A O 1
ATOM 2222 N N . VAL A 1 278 ? -9.871 -1.001 9.646 1.00 95.12 278 VAL A N 1
ATOM 2223 C CA . VAL A 1 278 ? -9.407 -1.833 8.526 1.00 95.12 278 VAL A CA 1
ATOM 2224 C C . VAL A 1 278 ? -9.572 -1.142 7.173 1.00 95.12 278 VAL A C 1
ATOM 2226 O O . VAL A 1 278 ? -8.617 -1.094 6.402 1.00 95.12 278 VAL A O 1
ATOM 2229 N N . LEU A 1 279 ? -10.753 -0.593 6.873 1.00 94.44 279 LEU A N 1
ATOM 2230 C CA . LEU A 1 279 ? -11.073 -0.052 5.545 1.00 94.44 279 LEU A CA 1
ATOM 2231 C C . LEU A 1 279 ? -10.169 1.111 5.113 1.00 94.44 279 LEU A C 1
ATOM 2233 O O . LEU A 1 279 ? -9.577 1.009 4.041 1.00 94.44 279 LEU A O 1
ATOM 2237 N N . PRO A 1 280 ? -9.976 2.184 5.905 1.00 93.62 280 PRO A N 1
ATOM 2238 C CA . PRO A 1 280 ? -9.059 3.248 5.497 1.00 93.62 280 PRO A CA 1
ATOM 2239 C C . PRO A 1 280 ? -7.617 2.747 5.357 1.00 93.62 280 PRO A C 1
ATOM 2241 O O . PRO A 1 280 ? -6.882 3.256 4.515 1.00 93.62 280 PRO A O 1
ATOM 2244 N N . SER A 1 281 ? -7.201 1.739 6.132 1.00 95.62 281 SER A N 1
ATOM 2245 C CA . SER A 1 281 ? -5.855 1.170 6.036 1.00 95.62 281 SER A CA 1
ATOM 2246 C C . SER A 1 281 ? -5.606 0.416 4.734 1.00 95.62 281 SER A C 1
ATOM 2248 O O . SER A 1 281 ? -4.455 0.343 4.317 1.00 95.62 281 SER A O 1
ATOM 2250 N N . ILE A 1 282 ? -6.643 -0.060 4.034 1.00 95.31 282 ILE A N 1
ATOM 2251 C CA . ILE A 1 282 ? -6.503 -0.662 2.695 1.00 95.31 282 ILE A CA 1
ATOM 2252 C C . ILE A 1 282 ? -5.817 0.307 1.721 1.00 95.31 282 ILE A C 1
ATOM 2254 O O . ILE A 1 282 ? -5.067 -0.140 0.858 1.00 95.31 282 ILE A O 1
ATOM 2258 N N . LEU A 1 283 ? -5.978 1.623 1.897 1.00 96.25 283 LEU A N 1
ATOM 2259 C CA . LEU A 1 283 ? -5.286 2.626 1.081 1.00 96.25 283 LEU A CA 1
ATOM 2260 C C . LEU A 1 283 ? -3.754 2.527 1.191 1.00 96.25 283 LEU A C 1
ATOM 2262 O O . LEU A 1 283 ? -3.060 2.819 0.221 1.00 96.25 283 LEU A O 1
ATOM 2266 N N . ILE A 1 284 ? -3.208 2.063 2.324 1.00 96.00 284 ILE A N 1
ATOM 2267 C CA . ILE A 1 284 ? -1.769 1.780 2.448 1.00 96.00 284 ILE A CA 1
ATOM 2268 C C . ILE A 1 284 ? -1.391 0.613 1.532 1.00 96.00 284 ILE A C 1
ATOM 2270 O O . ILE A 1 284 ? -0.447 0.730 0.754 1.00 96.00 284 ILE A O 1
ATOM 2274 N N . ALA A 1 285 ? -2.136 -0.495 1.588 1.00 94.81 285 ALA A N 1
ATOM 2275 C CA . ALA A 1 285 ? -1.889 -1.646 0.720 1.00 94.81 285 ALA A CA 1
ATOM 2276 C C . ALA A 1 285 ? -2.057 -1.284 -0.762 1.00 94.81 285 ALA A C 1
ATOM 2278 O O . ALA A 1 285 ? -1.254 -1.718 -1.579 1.00 94.81 285 ALA A O 1
ATOM 2279 N N . GLN A 1 286 ? -3.035 -0.441 -1.108 1.00 94.69 286 GLN A N 1
ATOM 2280 C CA . GLN A 1 286 ? -3.202 0.074 -2.468 1.00 94.69 286 GLN A CA 1
ATOM 2281 C C . GLN A 1 286 ? -2.005 0.929 -2.888 1.00 94.69 286 GLN A C 1
ATOM 2283 O O . GLN A 1 286 ? -1.484 0.724 -3.977 1.00 94.69 286 GLN A O 1
ATOM 2288 N N . ALA A 1 287 ? -1.510 1.825 -2.030 1.00 95.06 287 ALA A N 1
ATOM 2289 C CA . ALA A 1 287 ? -0.325 2.627 -2.332 1.00 95.06 287 ALA A CA 1
ATOM 2290 C C . ALA A 1 287 ? 0.926 1.767 -2.571 1.00 95.06 287 ALA A C 1
ATOM 2292 O O . ALA A 1 287 ? 1.669 2.023 -3.514 1.00 95.06 287 ALA A O 1
ATOM 2293 N N . VAL A 1 288 ? 1.140 0.725 -1.762 1.00 93.62 288 VAL A N 1
ATOM 2294 C CA . VAL A 1 288 ? 2.251 -0.222 -1.959 1.00 93.62 288 VAL A CA 1
ATOM 2295 C C . VAL A 1 288 ? 2.034 -1.071 -3.216 1.00 93.62 288 VAL A C 1
ATOM 2297 O O . VAL A 1 288 ? 2.960 -1.249 -3.998 1.00 93.62 288 VAL A O 1
ATOM 2300 N N . GLY A 1 289 ? 0.811 -1.543 -3.462 1.00 92.88 289 GLY A N 1
ATOM 2301 C CA . GLY A 1 289 ? 0.460 -2.333 -4.644 1.00 92.88 289 GLY A CA 1
ATOM 2302 C C . GLY A 1 289 ? 0.678 -1.591 -5.964 1.00 92.88 289 GLY A C 1
ATOM 2303 O O . GLY A 1 289 ? 1.053 -2.218 -6.950 1.00 92.88 289 GLY A O 1
ATOM 2304 N N . ARG A 1 290 ? 0.551 -0.254 -5.981 1.00 93.44 290 ARG A N 1
ATOM 2305 C CA . ARG A 1 290 ? 0.872 0.558 -7.168 1.00 93.44 290 ARG A CA 1
ATOM 2306 C C . ARG A 1 290 ? 2.332 0.436 -7.592 1.00 93.44 290 ARG A C 1
ATOM 2308 O O . ARG A 1 290 ? 2.606 0.442 -8.785 1.00 93.44 290 ARG A O 1
ATOM 2315 N N . TRP A 1 291 ? 3.257 0.229 -6.659 1.00 91.38 291 TRP A N 1
ATOM 2316 C CA . TRP A 1 291 ? 4.645 -0.077 -7.015 1.00 91.38 291 TRP A CA 1
ATOM 2317 C C . TRP A 1 291 ? 4.780 -1.422 -7.734 1.00 91.38 291 TRP A C 1
ATOM 2319 O O . TRP A 1 291 ? 5.651 -1.565 -8.581 1.00 91.38 291 TRP A O 1
ATOM 2329 N N . GLY A 1 292 ? 3.877 -2.373 -7.486 1.00 88.56 292 GLY A N 1
ATOM 2330 C CA . GLY A 1 292 ? 3.771 -3.583 -8.298 1.00 88.56 292 GLY A CA 1
ATOM 2331 C C . GLY A 1 292 ? 3.461 -3.257 -9.759 1.00 88.56 292 GLY A C 1
ATOM 2332 O O . GLY A 1 292 ? 4.153 -3.750 -10.645 1.00 88.56 292 GLY A O 1
ATOM 2333 N N . ASN A 1 293 ? 2.482 -2.378 -10.013 1.00 87.56 293 ASN A N 1
ATOM 2334 C CA . ASN A 1 293 ? 2.152 -1.943 -11.377 1.00 87.56 293 ASN A CA 1
ATOM 2335 C C . ASN A 1 293 ? 3.355 -1.280 -12.072 1.00 87.56 293 ASN A C 1
ATOM 2337 O O . ASN A 1 293 ? 3.574 -1.509 -13.256 1.00 87.56 293 ASN A O 1
ATOM 2341 N N . PHE A 1 294 ? 4.158 -0.509 -11.328 1.00 88.62 294 PHE A N 1
ATOM 2342 C CA . PHE A 1 294 ? 5.419 0.044 -11.829 1.00 88.62 294 PHE A CA 1
ATOM 2343 C C . PHE A 1 294 ? 6.390 -1.051 -12.280 1.00 88.62 294 PHE A C 1
ATOM 2345 O O . PHE A 1 294 ? 6.890 -0.997 -13.398 1.00 88.62 294 PHE A O 1
ATOM 2352 N N . PHE A 1 295 ? 6.629 -2.073 -11.454 1.00 84.31 295 PHE A N 1
ATOM 2353 C CA . PHE A 1 295 ? 7.528 -3.160 -11.846 1.00 84.31 295 PHE A CA 1
ATOM 2354 C C . PHE A 1 295 ? 7.018 -3.924 -13.074 1.00 84.31 295 PHE A C 1
ATOM 2356 O O . PHE A 1 295 ? 7.816 -4.261 -13.943 1.00 84.31 295 PHE A O 1
ATOM 2363 N N . ASN A 1 296 ? 5.704 -4.119 -13.184 1.00 82.00 296 ASN A N 1
ATOM 2364 C CA . ASN A 1 296 ? 5.062 -4.754 -14.337 1.00 82.00 296 ASN A CA 1
ATOM 2365 C C . ASN A 1 296 ? 4.922 -3.834 -15.568 1.00 82.00 296 ASN A C 1
ATOM 2367 O O . ASN A 1 296 ? 4.460 -4.298 -16.606 1.00 82.00 296 ASN A O 1
ATOM 2371 N N . ALA A 1 297 ? 5.276 -2.547 -15.466 1.00 82.88 297 ALA A N 1
ATOM 2372 C CA . ALA A 1 297 ? 5.042 -1.530 -16.499 1.00 82.88 297 ALA A CA 1
ATOM 2373 C C . ALA A 1 297 ? 3.586 -1.479 -17.021 1.00 82.88 297 ALA A C 1
ATOM 2375 O O . ALA A 1 297 ? 3.314 -1.181 -18.186 1.00 82.88 297 ALA A O 1
ATOM 2376 N N . GLU A 1 298 ? 2.623 -1.735 -16.136 1.00 82.94 298 GLU A N 1
ATOM 2377 C CA . GLU A 1 298 ? 1.193 -1.778 -16.452 1.00 82.94 298 GLU A CA 1
ATOM 2378 C C . GLU A 1 298 ? 0.432 -0.624 -15.788 1.00 82.94 298 GLU A C 1
ATOM 2380 O O . GLU A 1 298 ? 0.888 -0.018 -14.815 1.00 82.94 298 GLU A O 1
ATOM 2385 N N . VAL A 1 299 ? -0.783 -0.348 -16.273 1.00 83.38 299 VAL A N 1
ATOM 2386 C CA . VAL A 1 299 ? -1.707 0.617 -15.649 1.00 83.38 299 VAL A CA 1
ATOM 2387 C C . VAL A 1 299 ? -1.090 2.025 -15.540 1.00 83.38 299 VAL A C 1
ATOM 2389 O O . VAL A 1 299 ? -1.275 2.752 -14.559 1.00 83.38 299 VAL A O 1
ATOM 2392 N N . HIS A 1 300 ? -0.332 2.415 -16.562 1.00 86.12 300 HIS A N 1
ATOM 2393 C CA . HIS A 1 300 ? 0.273 3.735 -16.681 1.00 86.12 300 HIS A CA 1
ATOM 2394 C C . HIS A 1 300 ? -0.716 4.762 -17.265 1.00 86.12 300 HIS A C 1
ATOM 2396 O O . HIS A 1 300 ? -1.825 4.429 -17.699 1.00 86.12 300 HIS A O 1
ATOM 2402 N N . GLY A 1 301 ? -0.354 6.042 -17.182 1.00 86.19 301 GLY A N 1
ATOM 2403 C CA . GLY A 1 301 ? -1.169 7.122 -17.726 1.00 86.19 301 GLY A CA 1
ATOM 2404 C C . GLY A 1 301 ? -0.876 7.409 -19.188 1.00 86.19 301 GLY A C 1
ATOM 2405 O O . GLY A 1 301 ? -0.067 6.737 -19.814 1.00 86.19 301 GLY A O 1
ATOM 2406 N N . LEU A 1 302 ? -1.528 8.438 -19.716 1.00 85.75 302 LEU A N 1
ATOM 2407 C CA . LEU A 1 302 ? -1.363 8.854 -21.106 1.00 85.75 302 LEU A CA 1
ATOM 2408 C C . LEU A 1 302 ? 0.091 9.261 -21.435 1.00 85.75 302 LEU A C 1
ATOM 2410 O O . LEU A 1 302 ? 0.820 9.707 -20.541 1.00 85.75 302 LEU A O 1
ATOM 2414 N N . PRO A 1 303 ? 0.506 9.156 -22.709 1.00 86.94 303 PRO A N 1
ATOM 2415 C CA . PRO A 1 303 ? 1.766 9.717 -23.193 1.00 86.94 303 PRO A CA 1
ATOM 2416 C C . PRO A 1 303 ? 1.882 11.221 -22.908 1.00 86.94 303 PRO A C 1
ATOM 2418 O O . PRO A 1 303 ? 0.956 11.985 -23.188 1.00 86.94 303 PRO A O 1
ATOM 2421 N N . MET A 1 304 ? 3.029 11.660 -22.390 1.00 85.94 304 MET A N 1
ATOM 2422 C CA . MET A 1 304 ? 3.340 13.067 -22.113 1.00 85.94 304 MET A CA 1
ATOM 2423 C C . MET A 1 304 ? 4.816 13.364 -22.398 1.00 85.94 304 MET A C 1
ATOM 2425 O O . MET A 1 304 ? 5.631 12.448 -22.505 1.00 85.94 304 MET A O 1
ATOM 2429 N N . ASP A 1 305 ? 5.165 14.644 -22.519 1.00 86.31 305 ASP A N 1
ATOM 2430 C CA . ASP A 1 305 ? 6.557 15.082 -22.611 1.00 86.31 305 ASP A CA 1
ATOM 2431 C C . ASP A 1 305 ? 7.385 14.582 -21.411 1.00 86.31 305 ASP A C 1
ATOM 2433 O O . ASP A 1 305 ? 7.035 14.785 -20.242 1.00 86.31 305 ASP A O 1
ATOM 2437 N N . GLY A 1 306 ? 8.488 13.900 -21.719 1.00 85.50 306 GLY A N 1
ATOM 2438 C CA . GLY A 1 306 ? 9.418 13.360 -20.746 1.00 85.50 306 GLY A CA 1
ATOM 2439 C C . GLY A 1 306 ? 10.249 14.413 -20.023 1.00 85.50 306 GLY A C 1
ATOM 2440 O O . GLY A 1 306 ? 10.755 14.106 -18.945 1.00 85.50 306 GLY A O 1
ATOM 2441 N N . GLU A 1 307 ? 10.405 15.630 -20.550 1.00 87.00 307 GLU A N 1
ATOM 2442 C CA . GLU A 1 307 ? 11.212 16.666 -19.888 1.00 87.00 307 GLU A CA 1
ATOM 2443 C C . GLU A 1 307 ? 10.648 17.016 -18.502 1.00 87.00 307 GLU A C 1
ATOM 2445 O O . GLU A 1 307 ? 11.397 17.112 -17.525 1.00 87.00 307 GLU A O 1
ATOM 2450 N N . PHE A 1 308 ? 9.317 17.072 -18.377 1.00 83.62 308 PHE A N 1
ATOM 2451 C CA . PHE A 1 308 ? 8.620 17.352 -17.117 1.00 83.62 308 PHE A CA 1
ATOM 2452 C C . PHE A 1 308 ? 8.926 16.332 -16.007 1.00 83.62 308 PHE A C 1
ATOM 2454 O O . PHE A 1 308 ? 8.879 16.663 -14.823 1.00 83.62 308 PHE A O 1
ATOM 2461 N N . TRP A 1 309 ? 9.263 15.093 -16.372 1.00 83.50 309 TRP A N 1
ATOM 2462 C CA . TRP A 1 309 ? 9.520 13.992 -15.439 1.00 83.50 309 TRP A CA 1
ATOM 2463 C C . TRP A 1 309 ? 11.011 13.693 -15.243 1.00 83.50 309 TRP A C 1
ATOM 2465 O O . TRP A 1 309 ? 11.353 12.758 -14.523 1.00 83.50 309 TRP A O 1
ATOM 2475 N N . SER A 1 310 ? 11.902 14.491 -15.837 1.00 82.69 310 SER A N 1
ATOM 2476 C CA . SER A 1 310 ? 13.362 14.299 -15.789 1.00 82.69 310 SER A CA 1
ATOM 2477 C C . SER A 1 310 ? 13.981 14.417 -14.389 1.00 82.69 310 SER A C 1
ATOM 2479 O O . SER A 1 310 ? 15.104 13.970 -14.171 1.00 82.69 310 SER A O 1
ATOM 2481 N N . TRP A 1 311 ? 13.250 14.990 -13.427 1.00 81.75 311 TRP A N 1
ATOM 2482 C CA . TRP A 1 311 ? 13.645 15.062 -12.017 1.00 81.75 311 TRP A CA 1
ATOM 2483 C C . TRP A 1 311 ? 13.424 13.748 -11.253 1.00 81.75 311 TRP A C 1
ATOM 2485 O O . TRP A 1 311 ? 13.897 13.619 -10.121 1.00 81.75 311 TRP A O 1
ATOM 2495 N N . LEU A 1 312 ? 12.676 12.793 -11.822 1.00 85.69 312 LEU A N 1
ATOM 2496 C CA . LEU A 1 312 ? 12.485 11.481 -11.211 1.00 85.69 312 LEU A CA 1
ATOM 2497 C C . LEU A 1 312 ? 13.804 10.697 -11.195 1.00 85.69 312 LEU A C 1
ATOM 2499 O O . LEU A 1 312 ? 14.612 10.847 -12.113 1.00 85.69 312 LEU A O 1
ATOM 2503 N N . PRO A 1 313 ? 13.990 9.798 -10.209 1.00 82.56 313 PRO A N 1
ATOM 2504 C CA . PRO A 1 313 ? 15.099 8.859 -10.221 1.00 82.56 313 PRO A CA 1
ATOM 2505 C C . PRO A 1 313 ? 15.202 8.137 -11.564 1.00 82.56 313 PRO A C 1
ATOM 2507 O O . PRO A 1 313 ? 14.180 7.712 -12.116 1.00 82.56 313 PRO A O 1
ATOM 2510 N N . LYS A 1 314 ? 16.422 7.965 -12.076 1.00 81.62 314 LYS A N 1
ATOM 2511 C CA . LYS A 1 314 ? 16.686 7.359 -13.392 1.00 81.62 314 LYS A CA 1
ATOM 2512 C C . LYS A 1 314 ? 16.006 6.009 -13.552 1.00 81.62 314 LYS A C 1
ATOM 2514 O O . LYS A 1 314 ? 15.449 5.730 -14.609 1.00 81.62 314 LYS A O 1
ATOM 2519 N N . ILE A 1 315 ? 15.997 5.186 -12.503 1.00 80.00 315 ILE A N 1
ATOM 2520 C CA . ILE A 1 315 ? 15.337 3.875 -12.556 1.00 80.00 315 ILE A CA 1
ATOM 2521 C C . ILE A 1 315 ? 13.829 3.992 -12.819 1.00 80.00 315 ILE A C 1
ATOM 2523 O O . ILE A 1 315 ? 13.262 3.183 -13.551 1.00 80.00 315 ILE A O 1
ATOM 2527 N N . ILE A 1 316 ? 13.187 5.022 -12.261 1.00 86.44 316 ILE A N 1
ATOM 2528 C CA . ILE A 1 316 ? 11.767 5.297 -12.472 1.00 86.44 316 ILE A CA 1
ATOM 2529 C C . ILE A 1 316 ? 11.572 5.880 -13.867 1.00 86.44 316 ILE A C 1
ATOM 2531 O O . ILE A 1 316 ? 10.766 5.363 -14.634 1.00 86.44 316 ILE A O 1
ATOM 2535 N N . TYR A 1 317 ? 12.339 6.917 -14.203 1.00 86.50 317 TYR A N 1
ATOM 2536 C CA . TYR A 1 317 ? 12.234 7.629 -15.471 1.00 86.50 317 TYR A CA 1
ATOM 2537 C C . TYR A 1 317 ? 12.462 6.723 -16.690 1.00 86.50 317 TYR A C 1
ATOM 2539 O O . TYR A 1 317 ? 11.748 6.820 -17.687 1.00 86.50 317 TYR A O 1
ATOM 2547 N N . ASN A 1 318 ? 13.423 5.802 -16.600 1.00 84.31 318 ASN A N 1
ATOM 2548 C CA . ASN A 1 318 ? 13.706 4.847 -17.664 1.00 84.31 318 ASN A CA 1
ATOM 2549 C C . ASN A 1 318 ? 12.587 3.812 -17.803 1.00 84.31 318 ASN A C 1
ATOM 2551 O O . ASN A 1 318 ? 12.228 3.465 -18.921 1.00 84.31 318 ASN A O 1
ATOM 2555 N N . ASN A 1 319 ? 12.018 3.335 -16.694 1.00 84.44 319 ASN A N 1
ATOM 2556 C CA . ASN A 1 319 ? 10.977 2.311 -16.722 1.00 84.44 319 ASN A CA 1
ATOM 2557 C C . ASN A 1 319 ? 9.647 2.838 -17.295 1.00 84.44 319 ASN A C 1
ATOM 2559 O O . ASN A 1 319 ? 9.033 2.160 -18.112 1.00 84.44 319 ASN A O 1
ATOM 2563 N N . ILE A 1 320 ? 9.253 4.079 -16.978 1.00 87.25 320 ILE A N 1
ATOM 2564 C CA . ILE A 1 320 ? 7.996 4.689 -17.469 1.00 87.25 320 ILE A CA 1
ATOM 2565 C C . ILE A 1 320 ? 7.988 5.003 -18.979 1.00 87.25 320 ILE A C 1
ATOM 2567 O O . ILE A 1 320 ? 7.043 5.609 -19.483 1.00 87.25 320 ILE A O 1
ATOM 2571 N N . ARG A 1 321 ? 9.038 4.618 -19.711 1.00 86.19 321 ARG A N 1
ATOM 2572 C CA . ARG A 1 321 ? 9.125 4.672 -21.180 1.00 86.19 321 ARG A CA 1
ATOM 2573 C C . ARG A 1 321 ? 8.653 3.384 -21.860 1.00 86.19 321 ARG A C 1
ATOM 2575 O O . ARG A 1 321 ? 8.570 3.346 -23.086 1.00 86.19 321 ARG A O 1
ATOM 2582 N N . PHE A 1 322 ? 8.390 2.333 -21.091 1.00 81.69 322 PHE A N 1
ATOM 2583 C CA . PHE A 1 322 ? 8.046 1.011 -21.604 1.00 81.69 322 PHE A CA 1
ATOM 2584 C C . PHE A 1 322 ? 6.617 0.633 -21.217 1.00 81.69 322 PHE A C 1
ATOM 2586 O O . PHE A 1 322 ? 6.147 0.979 -20.132 1.00 81.69 322 PHE A O 1
ATOM 2593 N N . GLY A 1 323 ? 5.932 -0.069 -22.119 1.00 75.31 323 GLY A N 1
ATOM 2594 C CA . GLY A 1 323 ? 4.698 -0.781 -21.805 1.00 75.31 323 GLY A CA 1
ATOM 2595 C C . GLY A 1 323 ? 4.971 -2.153 -21.181 1.00 75.31 323 GLY A C 1
ATOM 2596 O O . GLY A 1 323 ? 6.119 -2.577 -21.042 1.00 75.31 323 GLY A O 1
ATOM 2597 N N . HIS A 1 324 ? 3.902 -2.870 -20.831 1.00 68.25 324 HIS A N 1
ATOM 2598 C CA . HIS A 1 324 ? 3.975 -4.226 -20.270 1.00 68.25 324 HIS A CA 1
ATOM 2599 C C . HIS A 1 324 ? 4.643 -5.234 -21.228 1.00 68.25 324 HIS A C 1
ATOM 2601 O O . HIS A 1 324 ? 5.298 -6.173 -20.790 1.00 68.25 324 HIS A O 1
ATOM 2607 N N . ASP A 1 325 ? 4.506 -5.037 -22.541 1.00 66.56 325 ASP A N 1
ATOM 2608 C CA . ASP A 1 325 ? 5.176 -5.827 -23.588 1.00 66.56 325 ASP A CA 1
ATOM 2609 C C . ASP A 1 325 ? 6.684 -5.541 -23.701 1.00 66.56 325 ASP A C 1
ATOM 2611 O O . ASP A 1 325 ? 7.393 -6.168 -24.487 1.00 66.56 325 ASP A O 1
ATOM 2615 N N . GLY A 1 326 ? 7.172 -4.581 -22.918 1.00 66.06 326 GLY A N 1
ATOM 2616 C CA . GLY A 1 326 ? 8.534 -4.086 -22.944 1.00 66.06 326 GLY A CA 1
ATOM 2617 C C . GLY A 1 326 ? 8.923 -3.340 -24.207 1.00 66.06 326 GLY A C 1
ATOM 2618 O O . GLY A 1 326 ? 10.105 -3.075 -24.424 1.00 66.06 326 GLY A O 1
ATOM 2619 N N . LEU A 1 327 ? 7.937 -2.949 -25.011 1.00 67.31 327 LEU A N 1
ATOM 2620 C CA . LEU A 1 327 ? 8.138 -2.105 -26.171 1.00 67.31 327 LEU A CA 1
ATOM 2621 C C . LEU A 1 327 ? 7.842 -0.648 -25.810 1.00 67.31 327 LEU A C 1
ATOM 2623 O O . LEU A 1 327 ? 6.995 -0.323 -24.973 1.00 67.31 327 LEU A O 1
ATOM 2627 N N . THR A 1 328 ? 8.562 0.261 -26.462 1.00 71.88 328 THR A N 1
ATOM 2628 C CA . THR A 1 328 ? 8.258 1.691 -26.421 1.00 71.88 328 THR A CA 1
ATOM 2629 C C . THR A 1 328 ? 7.308 1.998 -27.571 1.00 71.88 328 THR A C 1
ATOM 2631 O O . THR A 1 328 ? 7.733 2.149 -28.713 1.00 71.88 328 THR A O 1
ATOM 2634 N N . THR A 1 329 ? 6.011 2.090 -27.277 1.00 74.31 329 THR A N 1
ATOM 2635 C CA . THR A 1 329 ? 4.980 2.535 -28.239 1.00 74.31 329 THR A CA 1
ATOM 2636 C C . THR A 1 329 ? 4.861 4.063 -28.316 1.00 74.31 329 THR A C 1
ATOM 2638 O O . THR A 1 329 ? 4.053 4.599 -29.072 1.00 74.31 329 THR A O 1
ATOM 2641 N N . LEU A 1 330 ? 5.676 4.767 -27.529 1.00 82.25 330 LEU A N 1
ATOM 2642 C CA . LEU A 1 330 ? 5.691 6.216 -27.375 1.00 82.25 330 LEU A CA 1
ATOM 2643 C C . LEU A 1 330 ? 6.482 6.917 -28.485 1.00 82.25 330 LEU A C 1
ATOM 2645 O O . LEU A 1 330 ? 7.466 6.380 -28.999 1.00 82.25 330 LEU A O 1
ATOM 2649 N N . ALA A 1 331 ? 6.101 8.156 -28.813 1.00 85.06 331 ALA A N 1
ATOM 2650 C CA . ALA A 1 331 ? 6.905 8.985 -29.707 1.00 85.06 331 ALA A CA 1
ATOM 2651 C C . ALA A 1 331 ? 8.249 9.365 -29.043 1.00 85.06 331 ALA A C 1
ATOM 2653 O O . ALA A 1 331 ? 8.343 9.406 -27.811 1.00 85.06 331 ALA A O 1
ATOM 2654 N N . PRO A 1 332 ? 9.299 9.681 -29.826 1.00 86.06 332 PRO A N 1
ATOM 2655 C CA . PRO A 1 332 ? 10.590 10.084 -29.276 1.00 86.06 332 PRO A CA 1
ATOM 2656 C C . PRO A 1 332 ? 10.462 11.230 -28.263 1.00 86.06 332 PRO A C 1
ATOM 2658 O O . PRO A 1 332 ? 9.820 12.240 -28.539 1.00 86.06 332 PRO A O 1
ATOM 2661 N N . GLY A 1 333 ? 11.082 11.070 -27.091 1.00 84.19 333 GLY A N 1
ATOM 2662 C CA . GLY A 1 333 ? 11.048 12.061 -26.008 1.00 84.19 333 GLY A CA 1
ATOM 2663 C C . GLY A 1 333 ? 9.831 11.974 -25.079 1.00 84.19 333 GLY A C 1
ATOM 2664 O O . GLY A 1 333 ? 9.827 12.637 -24.045 1.00 84.19 333 GLY A O 1
ATOM 2665 N N . GLN A 1 334 ? 8.836 11.136 -25.381 1.00 88.12 334 GLN A N 1
ATOM 2666 C CA . GLN A 1 334 ? 7.681 10.941 -24.507 1.00 88.12 334 GLN A CA 1
ATOM 2667 C C . GLN A 1 334 ? 7.929 9.886 -23.422 1.00 88.12 334 GLN A C 1
ATOM 2669 O O . GLN A 1 334 ? 8.731 8.962 -23.574 1.00 88.12 334 GLN A O 1
ATOM 2674 N N . VAL A 1 335 ? 7.186 10.020 -22.327 1.00 88.94 335 VAL A N 1
ATOM 2675 C CA . VAL A 1 335 ? 7.053 9.031 -21.250 1.00 88.94 335 VAL A CA 1
ATOM 2676 C C . VAL A 1 335 ? 5.574 8.828 -20.937 1.00 88.94 335 VAL A C 1
ATOM 2678 O O . VAL A 1 335 ? 4.754 9.711 -21.197 1.00 88.94 335 VAL A O 1
ATOM 2681 N N . PHE A 1 336 ? 5.213 7.697 -20.342 1.00 88.12 336 PHE A N 1
ATOM 2682 C CA . PHE A 1 336 ? 3.886 7.560 -19.759 1.00 88.12 336 PHE A CA 1
ATOM 2683 C C . PHE A 1 336 ? 3.793 8.368 -18.466 1.00 88.12 336 PHE A C 1
ATOM 2685 O O . PHE A 1 336 ? 4.720 8.370 -17.650 1.00 88.12 336 PHE A O 1
ATOM 2692 N N . VAL A 1 337 ? 2.650 9.019 -18.232 1.00 88.38 337 VAL A N 1
ATOM 2693 C CA . VAL A 1 337 ? 2.387 9.657 -16.937 1.00 88.38 337 VAL A CA 1
ATOM 2694 C C . VAL A 1 337 ? 2.495 8.591 -15.830 1.00 88.38 337 VAL A C 1
ATOM 2696 O O . VAL A 1 337 ? 1.800 7.569 -15.903 1.00 88.38 337 VAL A O 1
ATOM 2699 N N . PRO A 1 338 ? 3.327 8.797 -14.786 1.00 90.19 338 PRO A N 1
ATOM 2700 C CA . PRO A 1 338 ? 3.596 7.813 -13.739 1.00 90.19 338 PRO A CA 1
ATOM 2701 C C . PRO A 1 338 ? 2.420 7.704 -12.755 1.00 90.19 338 PRO A C 1
ATOM 2703 O O . PRO A 1 338 ? 2.520 8.058 -11.577 1.00 90.19 338 PRO A O 1
ATOM 2706 N N . LEU A 1 339 ? 1.279 7.192 -13.229 1.00 90.19 339 LEU A N 1
ATOM 2707 C CA . LEU A 1 339 ? 0.062 7.040 -12.428 1.00 90.19 339 LEU A CA 1
ATOM 2708 C C . LEU A 1 339 ? 0.270 6.161 -11.202 1.00 90.19 339 LEU A C 1
ATOM 2710 O O . LEU A 1 339 ? -0.390 6.389 -10.195 1.00 90.19 339 LEU A O 1
ATOM 2714 N N . PHE A 1 340 ? 1.209 5.214 -11.237 1.00 91.69 340 PHE A N 1
ATOM 2715 C CA . PHE A 1 340 ? 1.562 4.431 -10.058 1.00 91.69 340 PHE A CA 1
ATOM 2716 C C . PHE A 1 340 ? 1.970 5.333 -8.877 1.00 91.69 340 PHE A C 1
ATOM 2718 O O . PHE A 1 340 ? 1.509 5.127 -7.755 1.00 91.69 340 PHE A O 1
ATOM 2725 N N . LEU A 1 341 ? 2.783 6.364 -9.137 1.00 90.56 341 LEU A N 1
ATOM 2726 C CA . LEU A 1 341 ? 3.315 7.271 -8.124 1.00 90.56 341 LEU A CA 1
ATOM 2727 C C . LEU A 1 341 ? 2.241 8.257 -7.669 1.00 90.56 341 LEU A C 1
ATOM 2729 O O . LEU A 1 341 ? 2.063 8.472 -6.469 1.00 90.56 341 LEU A O 1
ATOM 2733 N N . ILE A 1 342 ? 1.494 8.812 -8.628 1.00 89.75 342 ILE A N 1
ATOM 2734 C CA . ILE A 1 342 ? 0.387 9.740 -8.365 1.00 89.75 342 ILE A CA 1
ATOM 2735 C C . ILE A 1 342 ? -0.692 9.043 -7.527 1.00 89.75 342 ILE A C 1
ATOM 2737 O O . ILE A 1 342 ? -1.104 9.553 -6.486 1.00 89.75 342 ILE A O 1
ATOM 2741 N N . GLU A 1 343 ? -1.119 7.847 -7.931 1.00 91.25 343 GLU A N 1
ATOM 2742 C CA . GLU A 1 343 ? -2.145 7.085 -7.226 1.00 91.25 343 GLU A CA 1
ATOM 2743 C C . GLU A 1 343 ? -1.650 6.593 -5.859 1.00 91.25 343 GLU A C 1
ATOM 2745 O O . GLU A 1 343 ? -2.403 6.644 -4.885 1.00 91.25 343 GLU A O 1
ATOM 2750 N N . ALA A 1 344 ? -0.380 6.185 -5.734 1.00 91.62 344 ALA A N 1
ATOM 2751 C CA . ALA A 1 344 ? 0.203 5.847 -4.437 1.00 91.62 344 ALA A CA 1
ATOM 2752 C C . ALA A 1 344 ? 0.183 7.038 -3.466 1.00 91.62 344 ALA A C 1
ATOM 2754 O O . ALA A 1 344 ? -0.216 6.885 -2.308 1.00 91.62 344 ALA A O 1
ATOM 2755 N N . ALA A 1 345 ? 0.553 8.232 -3.938 1.00 87.12 345 ALA A N 1
ATOM 2756 C CA . ALA A 1 345 ? 0.536 9.451 -3.135 1.00 87.12 345 ALA A CA 1
ATOM 2757 C C . ALA A 1 345 ? -0.890 9.848 -2.720 1.00 87.12 345 ALA A C 1
ATOM 2759 O O . ALA A 1 345 ? -1.132 10.148 -1.549 1.00 87.12 345 ALA A O 1
ATOM 2760 N N . ILE A 1 346 ? -1.850 9.794 -3.649 1.00 87.38 346 ILE A N 1
ATOM 2761 C CA . ILE A 1 346 ? -3.259 10.104 -3.373 1.00 87.38 346 ILE A CA 1
ATOM 2762 C C . ILE A 1 346 ? -3.861 9.094 -2.386 1.00 87.38 346 ILE A C 1
ATOM 2764 O O . ILE A 1 346 ? -4.560 9.492 -1.455 1.00 87.38 346 ILE A O 1
ATOM 2768 N N . ASN A 1 347 ? -3.563 7.801 -2.518 1.00 93.12 347 ASN A N 1
ATOM 2769 C CA . ASN A 1 347 ? -4.021 6.794 -1.558 1.00 93.12 347 ASN A CA 1
ATOM 2770 C C . ASN A 1 347 ? -3.439 7.042 -0.160 1.00 93.12 347 ASN A C 1
ATOM 2772 O O . ASN A 1 347 ? -4.172 7.008 0.831 1.00 93.12 347 ASN A O 1
ATOM 2776 N N . MET A 1 348 ? -2.152 7.388 -0.065 1.00 91.12 348 MET A N 1
ATOM 2777 C CA . MET A 1 348 ? -1.534 7.736 1.215 1.00 91.12 348 MET A CA 1
ATOM 2778 C C . MET A 1 348 ? -2.149 9.002 1.832 1.00 91.12 348 MET A C 1
ATOM 2780 O O . MET A 1 348 ? -2.419 9.039 3.034 1.00 91.12 348 MET A O 1
ATOM 2784 N N . LEU A 1 349 ? -2.438 10.022 1.018 1.00 86.62 349 LEU A N 1
ATOM 2785 C CA . LEU A 1 349 ? -3.152 11.221 1.458 1.00 86.62 349 LEU A CA 1
ATOM 2786 C C . LEU A 1 349 ? -4.545 10.871 1.997 1.00 86.62 349 LEU A C 1
ATOM 2788 O O . LEU A 1 349 ? -4.918 11.327 3.078 1.00 86.62 349 LEU A O 1
ATOM 2792 N N . GLY A 1 350 ? -5.285 10.019 1.289 1.00 88.44 350 GLY A N 1
ATOM 2793 C CA . GLY A 1 350 ? -6.594 9.535 1.719 1.00 88.44 350 GLY A CA 1
ATOM 2794 C C . GLY A 1 350 ? -6.550 8.829 3.059 1.00 88.44 350 GLY A C 1
ATOM 2795 O O . GLY A 1 350 ? -7.342 9.135 3.950 1.00 88.44 350 GLY A O 1
ATOM 2796 N N . PHE A 1 351 ? -5.571 7.943 3.238 1.00 93.56 351 PHE A N 1
ATOM 2797 C CA . PHE A 1 351 ? -5.337 7.283 4.514 1.00 93.56 351 PHE A CA 1
ATOM 2798 C C . PHE A 1 351 ? -5.078 8.305 5.625 1.00 93.56 351 PHE A C 1
ATOM 2800 O O . PHE A 1 351 ? -5.693 8.225 6.690 1.00 93.56 351 PHE A O 1
ATOM 2807 N N . ILE A 1 352 ? -4.220 9.302 5.379 1.00 85.44 352 ILE A N 1
ATOM 2808 C CA . ILE A 1 352 ? -3.899 10.337 6.367 1.00 85.44 352 ILE A CA 1
ATOM 2809 C C . ILE A 1 352 ? -5.154 11.129 6.767 1.00 85.44 352 ILE A C 1
ATOM 2811 O O . ILE A 1 352 ? -5.417 11.335 7.959 1.00 85.44 352 ILE A O 1
ATOM 2815 N N . LEU A 1 353 ? -5.955 11.543 5.785 1.00 84.00 353 LEU A N 1
ATOM 2816 C CA . LEU A 1 353 ? -7.187 12.295 6.007 1.00 84.00 353 LEU A CA 1
ATOM 2817 C C . LEU A 1 353 ? -8.228 11.463 6.767 1.00 84.00 353 LEU A C 1
ATOM 2819 O O . LEU A 1 353 ? -8.758 11.920 7.783 1.00 84.00 353 LEU A O 1
ATOM 2823 N N . LEU A 1 354 ? -8.484 10.226 6.344 1.00 86.62 354 LEU A N 1
ATOM 2824 C CA . LEU A 1 354 ? -9.479 9.360 6.977 1.00 86.62 354 LEU A CA 1
ATOM 2825 C C . LEU A 1 354 ? -9.044 8.925 8.381 1.00 86.62 354 LEU A C 1
ATOM 2827 O O . LEU A 1 354 ? -9.790 9.109 9.342 1.00 86.62 354 LEU A O 1
ATOM 2831 N N . ALA A 1 355 ? -7.831 8.397 8.542 1.00 87.31 355 ALA A N 1
ATOM 2832 C CA . ALA A 1 355 ? -7.394 7.813 9.807 1.00 87.31 355 ALA A CA 1
ATOM 2833 C C . ALA A 1 355 ? -7.057 8.870 10.874 1.00 87.31 355 ALA A C 1
ATOM 2835 O O . ALA A 1 355 ? -7.404 8.694 12.047 1.00 87.31 355 ALA A O 1
ATOM 2836 N N . PHE A 1 356 ? -6.399 9.976 10.500 1.00 81.81 356 PHE A N 1
ATOM 2837 C CA . PHE A 1 356 ? -5.906 10.963 11.470 1.00 81.81 356 PHE A CA 1
ATOM 2838 C C . PHE A 1 356 ? -6.762 12.225 11.544 1.00 81.81 356 PHE A C 1
ATOM 2840 O O . PHE A 1 356 ? -7.032 12.709 12.648 1.00 81.81 356 PHE A O 1
ATOM 2847 N N . VAL A 1 357 ? -7.215 12.772 10.415 1.00 74.94 357 VAL A N 1
ATOM 2848 C CA . VAL A 1 357 ? -8.059 13.975 10.456 1.00 74.94 357 VAL A CA 1
ATOM 2849 C C . VAL A 1 357 ? -9.468 13.596 10.903 1.00 74.94 357 VAL A C 1
ATOM 2851 O O . VAL A 1 357 ? -9.926 14.080 11.937 1.00 74.94 357 VAL A O 1
ATOM 2854 N N . ILE A 1 358 ? -10.123 12.670 10.206 1.00 75.19 358 ILE A N 1
ATOM 2855 C CA . ILE A 1 358 ? -11.505 12.273 10.501 1.00 75.19 358 ILE A CA 1
ATOM 2856 C C . ILE A 1 358 ? -11.551 11.342 11.723 1.00 75.19 358 ILE A C 1
ATOM 2858 O O . ILE A 1 358 ? -12.219 11.639 12.716 1.00 75.19 358 ILE A O 1
ATOM 2862 N N . GLY A 1 359 ? -10.769 10.261 11.702 1.00 75.06 359 GLY A N 1
ATOM 2863 C CA . GLY A 1 359 ? -10.784 9.216 12.728 1.00 75.06 359 GLY A CA 1
ATOM 2864 C C . GLY A 1 359 ? -10.236 9.632 14.096 1.00 75.06 359 GLY A C 1
ATOM 2865 O O . GLY A 1 359 ? -10.605 9.024 15.104 1.00 75.06 359 GLY A O 1
ATOM 2866 N N . LYS A 1 360 ? -9.399 10.680 14.167 1.00 75.38 360 LYS A N 1
ATOM 2867 C CA . LYS A 1 360 ? -8.791 11.157 15.423 1.00 75.38 360 LYS A CA 1
ATOM 2868 C C . LYS A 1 360 ? -9.148 12.606 15.753 1.00 75.38 360 LYS A C 1
ATOM 2870 O O . LYS A 1 360 ? -9.748 12.846 16.799 1.00 75.38 360 LYS A O 1
ATOM 2875 N N . LYS A 1 361 ? -8.813 13.577 14.894 1.00 68.00 361 LYS A N 1
ATOM 2876 C CA . LYS A 1 361 ? -9.012 15.013 15.191 1.00 68.00 361 LYS A CA 1
ATOM 2877 C C . LYS A 1 361 ? -10.493 15.406 15.222 1.00 68.00 361 LYS A C 1
ATOM 2879 O O . LYS A 1 361 ? -10.912 16.152 16.105 1.00 68.00 361 LYS A O 1
ATOM 2884 N N . LEU A 1 362 ? -11.290 14.868 14.303 1.00 68.81 362 LEU A N 1
ATOM 2885 C CA . LEU A 1 362 ? -12.733 15.098 14.218 1.00 68.81 362 LEU A CA 1
ATOM 2886 C C . LEU A 1 362 ? -13.547 13.966 14.853 1.00 68.81 362 LEU A C 1
ATOM 2888 O O . LEU A 1 362 ? -14.754 13.888 14.650 1.00 68.81 362 LEU A O 1
ATOM 2892 N N . ARG A 1 363 ? -12.936 13.114 15.692 1.00 67.88 363 ARG A N 1
ATOM 2893 C CA . ARG A 1 363 ? -13.621 11.950 16.279 1.00 67.88 363 ARG A CA 1
ATOM 2894 C C . ARG A 1 363 ? -14.866 12.317 17.092 1.00 67.88 363 ARG A C 1
ATOM 2896 O O . ARG A 1 363 ? -15.829 11.558 17.124 1.00 67.88 363 ARG A O 1
ATOM 2903 N N . LYS A 1 364 ? -14.890 13.506 17.708 1.00 63.88 364 LYS A N 1
ATOM 2904 C CA . LYS A 1 364 ? -16.082 14.028 18.405 1.00 63.88 364 LYS A CA 1
ATOM 2905 C C . LYS A 1 364 ? -17.299 14.182 17.485 1.00 63.88 364 LYS A C 1
ATOM 2907 O O . LYS A 1 364 ? -18.424 14.094 17.972 1.00 63.88 364 LYS A O 1
ATOM 2912 N N . PHE A 1 365 ? -17.059 14.355 16.191 1.00 63.31 365 PHE A N 1
ATOM 2913 C CA . PHE A 1 365 ? -18.043 14.553 15.138 1.00 63.31 365 PHE A CA 1
ATOM 2914 C C . PHE A 1 365 ? -18.235 13.308 14.257 1.00 63.31 365 PHE A C 1
ATOM 2916 O O . PHE A 1 365 ? -18.808 13.381 13.186 1.00 63.31 365 PHE A O 1
ATOM 2923 N N . THR A 1 366 ? -17.783 12.131 14.674 1.00 65.81 366 THR A N 1
ATOM 2924 C CA . THR A 1 366 ? -18.016 10.914 13.884 1.00 65.81 366 THR A CA 1
ATOM 2925 C C . THR A 1 366 ? -18.711 9.854 14.720 1.00 65.81 366 THR A C 1
ATOM 2927 O O . THR A 1 366 ? -18.566 9.780 15.948 1.00 65.81 366 THR A O 1
ATOM 2930 N N . ALA A 1 367 ? -19.516 9.041 14.052 1.00 71.75 367 ALA A N 1
ATOM 2931 C CA . ALA A 1 367 ? -20.023 7.784 14.557 1.00 71.75 367 ALA A CA 1
ATOM 2932 C C . ALA A 1 367 ? -19.051 6.643 14.225 1.00 71.75 367 ALA A C 1
ATOM 2934 O O . ALA A 1 367 ? -18.123 6.785 13.426 1.00 71.75 367 ALA A O 1
ATOM 2935 N N . PHE A 1 368 ? -19.223 5.512 14.908 1.00 78.25 368 PHE A N 1
ATOM 2936 C CA . PHE A 1 368 ? -18.527 4.293 14.511 1.00 78.25 368 PHE A CA 1
ATOM 2937 C C . PHE A 1 368 ? -19.042 3.877 13.131 1.00 78.25 368 PHE A C 1
ATOM 2939 O O . PHE A 1 368 ? -20.254 3.856 12.931 1.00 78.25 368 PHE A O 1
ATOM 2946 N N . GLY A 1 369 ? -18.141 3.582 12.200 1.00 76.75 369 GLY A N 1
ATOM 2947 C CA . GLY A 1 369 ? -18.458 3.224 10.816 1.00 76.75 369 GLY A CA 1
ATOM 2948 C C . GLY A 1 369 ? -18.316 4.377 9.818 1.00 76.75 369 GLY A C 1
ATOM 2949 O O . GLY A 1 369 ? -18.199 4.122 8.624 1.00 76.75 369 GLY A O 1
ATOM 2950 N N . ASP A 1 370 ? -18.270 5.637 10.262 1.00 79.94 370 ASP A N 1
ATOM 2951 C CA . ASP A 1 370 ? -18.156 6.778 9.340 1.00 79.94 370 ASP A CA 1
ATOM 2952 C C . ASP A 1 370 ? -16.811 6.817 8.611 1.00 79.94 370 ASP A C 1
ATOM 2954 O O . ASP A 1 370 ? -16.744 7.249 7.464 1.00 79.94 370 ASP A O 1
ATOM 2958 N N . VAL A 1 371 ? -15.728 6.376 9.261 1.00 84.69 371 VAL A N 1
ATOM 2959 C CA . VAL A 1 371 ? -14.394 6.372 8.643 1.00 84.69 371 VAL A CA 1
ATOM 2960 C C . VAL A 1 371 ? -14.330 5.278 7.581 1.00 84.69 371 VAL A C 1
ATOM 2962 O O . VAL A 1 371 ? -13.822 5.507 6.485 1.00 84.69 371 VAL A O 1
ATOM 2965 N N . ALA A 1 372 ? -14.910 4.115 7.885 1.00 86.94 372 ALA A N 1
ATOM 2966 C CA . ALA A 1 372 ? -15.120 3.040 6.922 1.00 86.94 372 ALA A CA 1
ATOM 2967 C C . ALA A 1 372 ? -15.957 3.491 5.717 1.00 86.94 372 ALA A C 1
ATOM 2969 O O . ALA A 1 372 ? -15.616 3.200 4.577 1.00 86.94 372 ALA A O 1
ATOM 2970 N N . LEU A 1 373 ? -17.036 4.235 5.945 1.00 83.88 373 LEU A N 1
ATOM 2971 C CA . LEU A 1 373 ? -17.879 4.741 4.862 1.00 83.88 373 LEU A CA 1
ATOM 2972 C C . LEU A 1 373 ? -17.188 5.843 4.050 1.00 83.88 373 LEU A C 1
ATOM 2974 O O . LEU A 1 373 ? -17.330 5.903 2.828 1.00 83.88 373 LEU A O 1
ATOM 2978 N N . GLY A 1 374 ? -16.364 6.658 4.711 1.00 84.12 374 GLY A N 1
ATOM 2979 C CA . GLY A 1 374 ? -15.511 7.647 4.065 1.00 84.12 374 GLY A CA 1
ATOM 2980 C C . GLY A 1 374 ? -14.483 7.036 3.111 1.00 84.12 374 GLY A C 1
ATOM 2981 O O . GLY A 1 374 ? -14.154 7.668 2.109 1.00 84.12 374 GLY A O 1
ATOM 2982 N N . TYR A 1 375 ? -14.034 5.798 3.355 1.00 92.81 375 TYR A N 1
ATOM 2983 C CA . TYR A 1 375 ? -13.182 5.061 2.415 1.00 92.81 375 TYR A CA 1
ATOM 2984 C C . TYR A 1 375 ? -13.871 4.841 1.062 1.00 92.81 375 TYR A C 1
ATOM 2986 O O . TYR A 1 375 ? -13.238 5.070 0.035 1.00 92.81 375 TYR A O 1
ATOM 2994 N N . PHE A 1 376 ? -15.157 4.472 1.030 1.00 87.25 376 PHE A N 1
ATOM 2995 C CA . PHE A 1 376 ? -15.877 4.288 -0.239 1.00 87.25 376 PHE A CA 1
ATOM 2996 C C . PHE A 1 376 ? -15.980 5.592 -1.028 1.00 87.25 376 PHE A C 1
ATOM 2998 O O . PHE A 1 376 ? -15.752 5.602 -2.237 1.00 87.25 376 PHE A O 1
ATOM 3005 N N . ILE A 1 377 ? -16.246 6.706 -0.341 1.00 86.12 377 ILE A N 1
ATOM 3006 C CA . ILE A 1 377 ? -16.275 8.018 -0.992 1.00 86.12 377 ILE A CA 1
ATOM 3007 C C . ILE A 1 377 ? -14.889 8.350 -1.542 1.00 86.12 377 ILE A C 1
ATOM 3009 O O . ILE A 1 377 ? -14.772 8.690 -2.714 1.00 86.12 377 ILE A O 1
ATOM 3013 N N . TRP A 1 378 ? -13.833 8.193 -0.736 1.00 89.94 378 TRP A N 1
ATOM 3014 C CA . TRP A 1 378 ? -12.462 8.434 -1.183 1.00 89.94 378 TRP A CA 1
ATOM 3015 C C . TRP A 1 378 ? -12.103 7.587 -2.407 1.00 89.94 378 TRP A C 1
ATOM 3017 O O . TRP A 1 378 ? -11.646 8.122 -3.411 1.00 89.94 378 TRP A O 1
ATOM 3027 N N . TYR A 1 379 ? -12.365 6.281 -2.359 1.00 89.75 379 TYR A N 1
ATOM 3028 C CA . TYR A 1 379 ? -12.080 5.363 -3.456 1.00 89.75 379 TYR A CA 1
ATOM 3029 C C . TYR A 1 379 ? -12.807 5.766 -4.746 1.00 89.75 379 TYR A C 1
ATOM 3031 O O . TYR A 1 379 ? -12.182 5.870 -5.803 1.00 89.75 379 TYR A O 1
ATOM 3039 N N . GLY A 1 380 ? -14.110 6.055 -4.657 1.00 85.44 380 GLY A N 1
ATOM 3040 C CA . GLY A 1 380 ? -14.892 6.505 -5.806 1.00 85.44 380 GLY A CA 1
ATOM 3041 C C . GLY A 1 380 ? -14.352 7.808 -6.397 1.00 85.44 380 GLY A C 1
ATOM 3042 O O . GLY A 1 380 ? -14.218 7.919 -7.615 1.00 85.44 380 GLY A O 1
ATOM 3043 N N . LEU A 1 381 ? -13.949 8.757 -5.552 1.00 85.06 381 LEU A N 1
ATOM 3044 C CA . LEU A 1 381 ? -13.355 10.021 -5.984 1.00 85.06 381 LEU A CA 1
ATOM 3045 C C . LEU A 1 381 ? -12.015 9.846 -6.705 1.00 85.06 381 LEU A C 1
ATOM 3047 O O . LEU A 1 381 ? -11.815 10.422 -7.773 1.00 85.06 381 LEU A O 1
ATOM 3051 N N . VAL A 1 382 ? -11.108 9.040 -6.147 1.00 87.44 382 VAL A N 1
ATOM 3052 C CA . VAL A 1 382 ? -9.812 8.747 -6.779 1.00 87.44 382 VAL A CA 1
ATOM 3053 C C . VAL A 1 382 ? -10.020 8.076 -8.132 1.00 87.44 382 VAL A C 1
ATOM 3055 O O . VAL A 1 382 ? -9.359 8.443 -9.103 1.00 87.44 382 VAL A O 1
ATOM 3058 N N . ARG A 1 383 ? -10.979 7.146 -8.227 1.00 83.62 383 ARG A N 1
ATOM 3059 C CA . ARG A 1 383 ? -11.338 6.502 -9.495 1.00 83.62 383 ARG A CA 1
ATOM 3060 C C . ARG A 1 383 ? -11.817 7.526 -10.525 1.00 83.62 383 ARG A C 1
ATOM 3062 O O . ARG A 1 383 ? -11.266 7.544 -11.616 1.00 83.62 383 ARG A O 1
ATOM 3069 N N . ALA A 1 384 ? -12.765 8.402 -10.181 1.00 81.31 384 ALA A N 1
ATOM 3070 C CA . ALA A 1 384 ? -13.248 9.451 -11.092 1.00 81.31 384 ALA A CA 1
ATOM 3071 C C . ALA A 1 384 ? -12.138 10.408 -11.548 1.00 81.31 384 ALA A C 1
ATOM 3073 O O . ALA A 1 384 ? -12.124 10.825 -12.703 1.00 81.31 384 ALA A O 1
ATOM 3074 N N . LEU A 1 385 ? -11.214 10.761 -10.650 1.00 81.69 385 LEU A N 1
ATOM 3075 C CA . LEU A 1 385 ? -10.118 11.678 -10.954 1.00 81.69 385 LEU A CA 1
ATOM 3076 C C . LEU A 1 385 ? -9.083 11.057 -11.897 1.00 81.69 385 LEU A C 1
ATOM 3078 O O . LEU A 1 385 ? -8.606 11.726 -12.810 1.00 81.69 385 LEU A O 1
ATOM 3082 N N . LEU A 1 386 ? -8.700 9.803 -11.647 1.00 83.00 386 LEU A N 1
ATOM 3083 C CA . LEU A 1 386 ? -7.604 9.159 -12.367 1.00 83.00 386 LEU A CA 1
ATOM 3084 C C . LEU A 1 386 ? -8.052 8.458 -13.647 1.00 83.00 386 LEU A C 1
ATOM 3086 O O . LEU A 1 386 ? -7.216 8.244 -14.517 1.00 83.00 386 LEU A O 1
ATOM 3090 N N . GLU A 1 387 ? -9.331 8.102 -13.789 1.00 81.69 387 GLU A N 1
ATOM 3091 C CA . GLU A 1 387 ? -9.815 7.401 -14.984 1.00 81.69 387 GLU A CA 1
ATOM 3092 C C . GLU A 1 387 ? -9.511 8.132 -16.300 1.00 81.69 387 GLU A C 1
ATOM 3094 O O . GLU A 1 387 ? -8.997 7.482 -17.207 1.00 81.69 387 GLU A O 1
ATOM 3099 N N . PRO A 1 388 ? -9.731 9.458 -16.425 1.00 78.44 388 PRO A N 1
ATOM 3100 C CA . PRO A 1 388 ? -9.429 10.181 -17.661 1.00 78.44 388 PRO A CA 1
ATOM 3101 C C . PRO A 1 388 ? -7.931 10.263 -17.979 1.00 78.44 388 PRO A C 1
ATOM 3103 O O . PRO A 1 388 ? -7.571 10.595 -19.101 1.00 78.44 388 PRO A O 1
ATOM 3106 N N . LEU A 1 389 ? -7.065 10.015 -16.991 1.00 79.25 389 LEU A N 1
ATOM 3107 C CA . LEU A 1 389 ? -5.611 10.098 -17.134 1.00 79.25 389 LEU A CA 1
ATOM 3108 C C . LEU A 1 389 ? -4.976 8.759 -17.518 1.00 79.25 389 LEU A C 1
ATOM 3110 O O . LEU A 1 389 ? -3.782 8.732 -17.816 1.00 79.25 389 LEU A O 1
ATOM 3114 N N . ARG A 1 390 ? -5.731 7.655 -17.455 1.00 81.56 390 ARG A N 1
ATOM 3115 C CA . ARG A 1 390 ? -5.245 6.306 -17.773 1.00 81.56 390 ARG A CA 1
ATOM 3116 C C . ARG A 1 390 ? -5.060 6.140 -19.270 1.00 81.56 390 ARG A C 1
ATOM 3118 O O . ARG A 1 390 ? -5.831 6.685 -20.059 1.00 81.56 390 ARG A O 1
ATOM 3125 N N . ASP A 1 391 ? -4.077 5.328 -19.640 1.00 78.44 391 ASP A N 1
ATOM 3126 C CA . ASP A 1 391 ? -4.012 4.828 -21.004 1.00 78.44 391 ASP A CA 1
ATOM 3127 C C . ASP A 1 391 ? -5.296 4.054 -21.358 1.00 78.44 391 ASP A C 1
ATOM 3129 O O . ASP A 1 391 ? -5.882 3.352 -20.524 1.00 78.44 391 ASP A O 1
ATOM 3133 N N . SER A 1 392 ? -5.735 4.210 -22.608 1.00 71.00 392 SER A N 1
ATOM 3134 C CA . SER A 1 392 ? -6.978 3.645 -23.138 1.00 71.00 392 SER A CA 1
ATOM 3135 C C . SER A 1 392 ? -7.116 2.131 -22.942 1.00 71.00 392 SER A C 1
ATOM 3137 O O . SER A 1 392 ? -8.233 1.655 -22.742 1.00 71.00 392 SER A O 1
ATOM 3139 N N . GLN A 1 393 ? -6.006 1.386 -22.923 1.00 72.00 393 GLN A N 1
ATOM 3140 C CA . GLN A 1 393 ? -5.995 -0.064 -22.716 1.00 72.00 393 GLN A CA 1
ATOM 3141 C C . GLN A 1 393 ? -6.417 -0.468 -21.296 1.00 72.00 393 GLN A C 1
ATOM 3143 O O . GLN A 1 393 ? -6.917 -1.570 -21.086 1.00 72.00 393 GLN A O 1
ATOM 3148 N N . TYR A 1 394 ? -6.255 0.428 -20.317 1.00 72.25 394 TYR A N 1
ATOM 3149 C CA . TYR A 1 394 ? -6.560 0.171 -18.905 1.00 72.25 394 TYR A CA 1
ATOM 3150 C C . TYR A 1 394 ? -7.846 0.858 -18.425 1.00 72.25 394 TYR A C 1
ATOM 3152 O O . TYR A 1 394 ? -8.158 0.830 -17.227 1.00 72.25 394 TYR A O 1
ATOM 3160 N N . ILE A 1 395 ? -8.603 1.474 -19.339 1.00 68.19 395 ILE A N 1
ATOM 3161 C CA . ILE A 1 395 ? -9.928 2.023 -19.051 1.00 68.19 395 ILE A CA 1
ATOM 3162 C C . ILE A 1 395 ? -10.945 0.892 -19.166 1.00 68.19 395 ILE A C 1
ATOM 3164 O O . ILE A 1 395 ? -11.182 0.329 -20.234 1.00 68.19 395 ILE A O 1
ATOM 3168 N N . MET A 1 396 ? -11.604 0.582 -18.052 1.00 59.19 396 MET A N 1
ATOM 3169 C CA . MET A 1 396 ? -12.664 -0.423 -18.018 1.00 59.19 396 MET A CA 1
ATOM 3170 C C . MET A 1 396 ? -13.936 0.194 -18.585 1.00 59.19 396 MET A C 1
ATOM 3172 O O . MET A 1 396 ? -14.779 0.592 -17.795 1.00 59.19 396 MET A O 1
ATOM 3176 N N . ASN A 1 397 ? -14.024 0.318 -19.919 1.00 65.44 397 ASN A N 1
ATOM 3177 C CA . ASN A 1 397 ? -15.135 0.915 -20.676 1.00 65.44 397 ASN A CA 1
ATOM 3178 C C . ASN A 1 397 ? -15.723 2.146 -19.962 1.00 65.44 397 ASN A C 1
ATOM 3180 O O . ASN A 1 397 ? -16.521 1.994 -19.046 1.00 65.44 3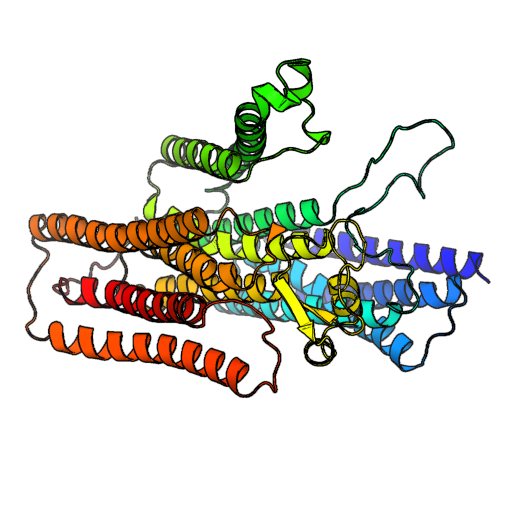97 ASN A O 1
ATOM 3184 N N . SER A 1 398 ? -15.345 3.358 -20.388 1.00 66.94 398 SER A N 1
ATOM 3185 C CA . SER A 1 398 ? -15.576 4.630 -19.672 1.00 66.94 398 SER A CA 1
ATOM 3186 C C . SER A 1 398 ? -16.865 4.700 -18.825 1.00 66.94 398 SER A C 1
ATOM 3188 O O . SER A 1 398 ? -16.798 5.069 -17.654 1.00 66.94 398 SER A O 1
ATOM 3190 N N . PHE A 1 399 ? -18.015 4.256 -19.353 1.00 72.25 399 PHE A N 1
ATOM 3191 C CA . PHE A 1 399 ? -19.275 4.148 -18.608 1.00 72.25 399 PHE A CA 1
ATOM 3192 C C . PHE A 1 399 ? -19.164 3.394 -17.268 1.00 72.25 399 PHE A C 1
ATOM 3194 O O . PHE A 1 399 ? -19.585 3.917 -16.237 1.00 72.25 399 PHE A O 1
ATOM 3201 N N . TRP A 1 400 ? -18.598 2.185 -17.254 1.00 74.75 400 TRP A N 1
ATOM 3202 C CA . TRP A 1 400 ? -18.525 1.345 -16.058 1.00 74.75 400 TRP A CA 1
ATOM 3203 C C . TRP A 1 400 ? -17.612 1.937 -14.990 1.00 74.75 400 TRP A C 1
ATOM 3205 O O . TRP A 1 400 ? -17.932 1.871 -13.803 1.00 74.75 400 TRP A O 1
ATOM 3215 N N . SER A 1 401 ? -16.508 2.567 -15.386 1.00 73.06 401 SER A N 1
ATOM 3216 C CA . SER A 1 401 ? -15.634 3.257 -14.438 1.00 73.06 401 SER A CA 1
ATOM 3217 C C . SER A 1 401 ? -16.322 4.436 -13.750 1.00 73.06 401 SER A C 1
ATOM 3219 O O . SER A 1 401 ? -16.195 4.580 -12.530 1.00 73.06 401 SER A O 1
ATOM 3221 N N . TRP A 1 402 ? -17.105 5.229 -14.490 1.00 74.94 402 TRP A N 1
ATOM 3222 C CA . TRP A 1 402 ? -17.917 6.306 -13.916 1.00 74.94 402 TRP A CA 1
ATOM 3223 C C . TRP A 1 402 ? -19.065 5.773 -13.055 1.00 74.94 402 TRP A C 1
ATOM 3225 O O . TRP A 1 402 ? -19.295 6.287 -11.960 1.00 74.94 402 TRP A O 1
ATOM 3235 N N . PHE A 1 403 ? -19.745 4.715 -13.506 1.00 78.81 403 PHE A N 1
ATOM 3236 C CA . PHE A 1 403 ? -20.808 4.060 -12.747 1.00 78.81 403 PHE A CA 1
ATOM 3237 C C . PHE A 1 403 ? -20.308 3.588 -11.379 1.00 78.81 403 PHE A C 1
ATOM 3239 O O . PHE A 1 403 ? -20.890 3.948 -10.358 1.00 78.81 403 PHE A O 1
ATOM 3246 N N . TRP A 1 404 ? -19.205 2.834 -11.339 1.00 81.00 404 TRP A N 1
ATOM 3247 C CA . TRP A 1 404 ? -18.662 2.313 -10.084 1.00 81.00 404 TRP A CA 1
ATOM 3248 C C . TRP A 1 404 ? -18.122 3.419 -9.181 1.00 81.00 404 TRP A C 1
ATOM 3250 O O . TRP A 1 404 ? -18.357 3.379 -7.974 1.00 81.00 404 TRP A O 1
ATOM 3260 N N . SER A 1 405 ? -17.460 4.432 -9.748 1.00 81.38 405 SER A N 1
ATOM 3261 C CA . SER A 1 405 ? -17.040 5.616 -8.995 1.00 81.38 405 SER A CA 1
ATOM 3262 C C . SER A 1 405 ? -18.226 6.268 -8.275 1.00 81.38 405 SER A C 1
ATOM 3264 O O . SER A 1 405 ? -18.192 6.445 -7.053 1.00 81.38 405 SER A O 1
ATOM 3266 N N . LEU A 1 406 ? -19.307 6.548 -9.010 1.00 79.44 406 LEU A N 1
ATOM 3267 C CA . LEU A 1 406 ? -20.505 7.167 -8.457 1.00 79.44 406 LEU A CA 1
ATOM 3268 C C . LEU A 1 406 ? -21.210 6.248 -7.451 1.00 79.44 406 LEU A C 1
ATOM 3270 O O . LEU A 1 406 ? -21.633 6.715 -6.395 1.00 79.44 406 LEU A O 1
ATOM 3274 N N . ALA A 1 407 ? -21.293 4.946 -7.732 1.00 80.19 407 ALA A N 1
ATOM 3275 C CA . ALA A 1 407 ? -21.891 3.966 -6.833 1.00 80.19 407 ALA A CA 1
ATOM 3276 C C . ALA A 1 407 ? -21.184 3.944 -5.469 1.00 80.19 407 ALA A C 1
ATOM 3278 O O . ALA A 1 407 ? -21.851 4.008 -4.437 1.00 80.19 407 ALA A O 1
ATOM 3279 N N . PHE A 1 408 ? -19.847 3.935 -5.441 1.00 85.94 408 PHE A N 1
ATOM 3280 C CA . PHE A 1 408 ? -19.092 3.975 -4.186 1.00 85.94 408 PHE A CA 1
ATOM 3281 C C . PHE A 1 408 ? -19.298 5.282 -3.412 1.00 85.94 408 PHE A C 1
ATOM 3283 O O . PHE A 1 408 ? -19.478 5.251 -2.191 1.00 85.94 408 PHE A O 1
ATOM 3290 N N . ILE A 1 409 ? -19.345 6.421 -4.109 1.00 82.06 409 ILE A N 1
ATOM 3291 C CA . ILE A 1 409 ? -19.634 7.721 -3.490 1.00 82.06 409 ILE A CA 1
ATOM 3292 C C . ILE A 1 409 ? -21.033 7.715 -2.866 1.00 82.06 409 ILE A C 1
ATOM 3294 O O . ILE A 1 409 ? -21.185 8.074 -1.698 1.00 82.06 409 ILE A O 1
ATOM 3298 N N . ILE A 1 410 ? -22.047 7.265 -3.610 1.00 76.00 410 ILE A N 1
ATOM 3299 C CA . ILE A 1 410 ? -23.436 7.200 -3.142 1.00 76.00 410 ILE A CA 1
ATOM 3300 C C . ILE A 1 410 ? -23.555 6.278 -1.927 1.00 76.00 410 ILE A C 1
ATOM 3302 O O . ILE A 1 410 ? -24.142 6.676 -0.921 1.00 76.00 410 ILE A O 1
ATOM 3306 N N . VAL A 1 411 ? -22.970 5.077 -1.985 1.00 81.56 411 VAL A N 1
ATOM 3307 C CA . VAL A 1 411 ? -22.990 4.112 -0.874 1.00 81.56 411 VAL A CA 1
ATOM 3308 C C . VAL A 1 411 ? -22.361 4.710 0.381 1.00 81.56 411 VAL A C 1
ATOM 3310 O O . VAL A 1 411 ? -22.944 4.612 1.460 1.00 81.56 411 VAL A O 1
ATOM 3313 N N . GLY A 1 412 ? -21.209 5.370 0.258 1.00 78.69 412 GLY A N 1
ATOM 3314 C CA . GLY A 1 412 ? -20.567 6.006 1.403 1.00 78.69 412 GLY A CA 1
ATOM 3315 C C . GLY A 1 412 ? -21.379 7.177 1.968 1.00 78.69 412 GLY A C 1
ATOM 3316 O O . GLY A 1 412 ? -21.559 7.263 3.181 1.00 78.69 412 GLY A O 1
ATOM 3317 N N . VAL A 1 413 ? -21.934 8.045 1.112 1.00 76.88 413 VAL A N 1
ATOM 3318 C CA . VAL A 1 413 ? -22.734 9.211 1.535 1.00 76.88 413 VAL A CA 1
ATOM 3319 C C . VAL A 1 413 ? -24.025 8.778 2.223 1.00 76.88 413 VAL A C 1
ATOM 3321 O O . VAL A 1 413 ? -24.287 9.187 3.356 1.00 76.88 413 VAL A O 1
ATOM 3324 N N . ILE A 1 414 ? -24.817 7.925 1.567 1.00 73.94 414 ILE A N 1
ATOM 3325 C CA . ILE A 1 414 ? -26.070 7.408 2.126 1.00 73.94 414 ILE A CA 1
ATOM 3326 C C . ILE A 1 414 ? -25.777 6.608 3.391 1.00 73.94 414 ILE A C 1
ATOM 3328 O O . ILE A 1 414 ? -26.478 6.773 4.386 1.00 73.94 414 ILE A O 1
ATOM 3332 N N . GLY A 1 415 ? -24.718 5.796 3.388 1.00 72.75 415 GLY A N 1
ATOM 3333 C CA . GLY A 1 415 ? -24.300 5.037 4.558 1.00 72.75 415 GLY A CA 1
ATOM 3334 C C . GLY A 1 415 ? -24.038 5.933 5.766 1.00 72.75 415 GLY A C 1
ATOM 3335 O O . GLY A 1 415 ? -24.518 5.622 6.853 1.00 72.75 415 GLY A O 1
ATOM 3336 N N . ILE A 1 416 ? -23.343 7.066 5.592 1.00 75.88 416 ILE A N 1
ATOM 3337 C CA . ILE A 1 416 ? -23.078 8.002 6.698 1.00 75.88 416 ILE A CA 1
ATOM 3338 C C . ILE A 1 416 ? -24.391 8.627 7.180 1.00 75.88 416 ILE A C 1
ATOM 3340 O O . ILE A 1 416 ? -24.652 8.647 8.382 1.00 75.88 416 ILE A O 1
ATOM 3344 N N . ILE A 1 417 ? -25.250 9.084 6.263 1.00 70.19 417 ILE A N 1
ATOM 3345 C CA . ILE A 1 417 ? -26.555 9.666 6.615 1.00 70.19 417 ILE A CA 1
ATOM 3346 C C . ILE A 1 417 ? -27.380 8.664 7.435 1.00 70.19 417 ILE A C 1
ATOM 3348 O O . ILE A 1 417 ? -27.813 8.978 8.543 1.00 70.19 417 ILE A O 1
ATOM 3352 N N . VAL A 1 418 ? -27.538 7.438 6.933 1.00 70.00 418 VAL A N 1
ATOM 3353 C CA . VAL A 1 418 ? -28.308 6.370 7.584 1.00 70.00 418 VAL A CA 1
ATOM 3354 C C . VAL A 1 418 ? -27.709 5.993 8.940 1.00 70.00 418 VAL A C 1
ATOM 3356 O O . VAL A 1 418 ? -28.459 5.869 9.912 1.00 70.00 418 VAL A O 1
ATOM 3359 N N . ASN A 1 419 ? -26.381 5.855 9.037 1.00 74.81 419 ASN A N 1
ATOM 3360 C CA . ASN A 1 419 ? -25.686 5.513 10.282 1.00 74.81 419 ASN A CA 1
ATOM 3361 C C . ASN A 1 419 ? -26.033 6.502 11.400 1.00 74.81 419 ASN A C 1
ATOM 3363 O O . ASN A 1 419 ? -26.384 6.115 12.518 1.00 74.81 419 ASN A O 1
ATOM 3367 N N . HIS A 1 420 ? -26.012 7.795 11.085 1.00 69.00 420 HIS A N 1
ATOM 3368 C CA . HIS A 1 420 ? -26.387 8.820 12.046 1.00 69.00 420 HIS A CA 1
ATOM 3369 C C . HIS A 1 420 ? -27.893 8.862 12.314 1.00 69.00 420 HIS A C 1
ATOM 3371 O O . HIS A 1 420 ? -28.280 8.959 13.476 1.00 69.00 420 HIS A O 1
ATOM 3377 N N . THR A 1 421 ? -28.760 8.741 11.303 1.00 64.44 421 THR A N 1
ATOM 3378 C CA . THR A 1 421 ? -30.223 8.748 11.503 1.00 64.44 421 THR A CA 1
ATOM 3379 C C . THR A 1 421 ? -30.682 7.624 12.433 1.00 64.44 421 THR A C 1
ATOM 3381 O O . THR A 1 421 ? -31.434 7.874 13.378 1.00 64.44 421 THR A O 1
ATOM 3384 N N . ILE A 1 422 ? -30.192 6.398 12.222 1.00 64.06 422 ILE A N 1
ATOM 3385 C CA . ILE A 1 422 ? -30.510 5.245 13.078 1.00 64.06 422 ILE A CA 1
ATOM 3386 C C . ILE A 1 422 ? -30.018 5.492 14.504 1.00 64.06 422 ILE A C 1
ATOM 3388 O O . ILE A 1 422 ? -30.748 5.265 15.471 1.00 64.06 422 ILE A O 1
ATOM 3392 N N . ARG A 1 423 ? -28.788 5.990 14.653 1.00 65.69 423 ARG A N 1
ATOM 3393 C CA . ARG A 1 423 ? -28.198 6.236 15.968 1.00 65.69 423 ARG A CA 1
ATOM 3394 C C . ARG A 1 423 ? -28.955 7.304 16.751 1.00 65.69 423 ARG A C 1
ATOM 3396 O O . ARG A 1 423 ? -29.231 7.105 17.929 1.00 65.69 423 ARG A O 1
ATOM 3403 N N . ASN A 1 424 ? -29.378 8.372 16.083 1.00 56.31 424 ASN A N 1
ATOM 3404 C CA . ASN A 1 424 ? -30.184 9.424 16.693 1.00 56.31 424 ASN A CA 1
ATOM 3405 C C . ASN A 1 424 ? -31.569 8.916 17.109 1.00 56.31 424 ASN A C 1
ATOM 3407 O O . ASN A 1 424 ? -32.049 9.282 18.176 1.00 56.31 424 ASN A O 1
ATOM 3411 N N . HIS A 1 425 ? -32.189 8.019 16.333 1.00 56.62 425 HIS A N 1
ATOM 3412 C CA . HIS A 1 425 ? -33.438 7.369 16.739 1.00 56.62 425 HIS A CA 1
ATOM 3413 C C . HIS A 1 425 ? -33.262 6.518 18.011 1.00 56.62 425 HIS A C 1
ATOM 3415 O O . HIS A 1 425 ? -34.122 6.525 18.895 1.00 56.62 425 HIS A O 1
ATOM 3421 N N . ILE A 1 426 ? -32.134 5.811 18.135 1.00 61.69 426 ILE A N 1
ATOM 3422 C CA . ILE A 1 426 ? -31.796 5.025 19.331 1.00 61.69 426 ILE A CA 1
ATOM 3423 C C . ILE A 1 426 ? -31.522 5.940 20.536 1.00 61.69 426 ILE A C 1
ATOM 3425 O O . ILE A 1 426 ? -32.023 5.671 21.627 1.00 61.69 426 ILE A O 1
ATOM 3429 N N . ASP A 1 427 ? -30.759 7.020 20.356 1.00 60.62 427 ASP A N 1
ATOM 3430 C CA . ASP A 1 427 ? -30.399 7.951 21.435 1.00 60.62 427 ASP A CA 1
ATOM 3431 C C . ASP A 1 427 ? -31.599 8.798 21.901 1.00 60.62 427 ASP A C 1
ATOM 3433 O O . ASP A 1 427 ? -31.740 9.053 23.100 1.00 60.62 427 ASP A O 1
ATOM 3437 N N . ALA A 1 428 ? -32.522 9.141 20.991 1.00 54.56 428 ALA A N 1
ATOM 3438 C CA . ALA A 1 428 ? -33.812 9.755 21.311 1.00 54.56 428 ALA A CA 1
ATOM 3439 C C . ALA A 1 428 ? -34.675 8.836 22.186 1.00 54.56 428 ALA A C 1
ATOM 3441 O O . ALA A 1 428 ? -35.189 9.265 23.217 1.00 54.56 428 ALA A O 1
ATOM 3442 N N . LYS A 1 429 ? -34.777 7.546 21.827 1.00 59.38 429 LYS A N 1
ATOM 3443 C CA . LYS A 1 429 ? -35.491 6.537 22.631 1.00 59.38 429 LYS A CA 1
ATOM 3444 C C . LYS A 1 429 ? -34.883 6.331 24.021 1.00 59.38 429 LYS A C 1
ATOM 3446 O O . LYS A 1 429 ? -35.596 5.933 24.934 1.00 59.38 429 LYS A O 1
ATOM 3451 N N . LYS A 1 430 ? -33.586 6.605 24.190 1.00 62.25 430 LYS A N 1
ATOM 3452 C CA . LYS A 1 430 ? -32.881 6.540 25.481 1.00 62.25 430 LYS A CA 1
ATOM 3453 C C . LYS A 1 430 ? -32.952 7.842 26.294 1.00 62.25 430 LYS A C 1
ATOM 3455 O O . LYS A 1 430 ? -32.384 7.881 27.378 1.00 62.25 430 LYS A O 1
ATOM 3460 N N . GLY A 1 431 ? -33.627 8.884 25.795 1.00 47.84 431 GLY A N 1
ATOM 3461 C CA . GLY A 1 431 ? -33.813 10.156 26.505 1.00 47.84 431 GLY A CA 1
ATOM 3462 C C . GLY A 1 431 ? -32.589 11.083 26.519 1.00 47.84 431 GLY A C 1
ATOM 3463 O O . GLY A 1 431 ? -32.523 11.981 27.350 1.00 47.84 431 GLY A O 1
ATOM 3464 N N . ASN A 1 432 ? -31.617 10.894 25.619 1.00 53.00 432 ASN A N 1
ATOM 3465 C CA . ASN A 1 432 ? -30.315 11.581 25.669 1.00 53.00 432 ASN A CA 1
ATOM 3466 C C . ASN A 1 432 ? -30.218 12.881 24.832 1.00 53.00 432 ASN A C 1
ATOM 3468 O O . ASN A 1 432 ? -29.115 13.398 24.652 1.00 53.00 432 ASN A O 1
ATOM 3472 N N . LEU A 1 433 ? -31.317 13.417 24.283 1.00 47.72 433 LEU A N 1
ATOM 3473 C CA . LEU A 1 433 ? -31.275 14.535 23.323 1.00 47.72 433 LEU A CA 1
ATOM 3474 C C . LEU A 1 433 ? -32.002 15.800 23.809 1.00 47.72 433 LEU A C 1
ATOM 3476 O O . LEU A 1 433 ? -33.197 15.769 24.084 1.00 47.72 433 LEU A O 1
ATOM 3480 N N . HIS A 1 434 ? -31.288 16.934 23.802 1.00 43.94 434 HIS A N 1
ATOM 3481 C CA . HIS A 1 434 ? -31.835 18.294 23.910 1.00 43.94 434 HIS A CA 1
ATOM 3482 C C . HIS A 1 434 ? -31.382 19.130 22.690 1.00 43.94 434 HIS A C 1
ATOM 3484 O O . HIS A 1 434 ? -30.190 19.089 22.368 1.00 43.94 434 HIS A O 1
ATOM 3490 N N . PRO A 1 435 ? -32.261 19.889 22.004 1.00 42.06 435 PRO A N 1
ATOM 3491 C CA . PRO A 1 435 ? -31.890 20.647 20.804 1.00 42.06 435 PRO A CA 1
ATOM 3492 C C . PRO A 1 435 ? -31.144 21.953 21.139 1.00 42.06 435 PRO A C 1
ATOM 3494 O O . PRO A 1 435 ? -31.431 22.589 22.151 1.00 42.06 435 PRO A O 1
ATOM 3497 N N . LYS A 1 436 ? -30.220 22.401 20.270 1.00 41.03 436 LYS A N 1
ATOM 3498 C CA . LYS A 1 436 ? -29.632 23.761 20.308 1.00 41.03 436 LYS A CA 1
ATOM 3499 C C . LYS A 1 436 ? -29.824 24.502 18.977 1.00 41.03 436 LYS A C 1
ATOM 3501 O O . LYS A 1 436 ? -29.556 23.953 17.913 1.00 41.03 436 LYS A O 1
ATOM 3506 N N . GLU A 1 437 ? -30.210 25.777 19.063 1.00 38.41 437 GLU A N 1
ATOM 3507 C CA . GLU A 1 437 ? -30.681 26.656 17.970 1.00 38.41 437 GLU A CA 1
ATOM 3508 C C . GLU A 1 437 ? -29.641 27.117 16.924 1.00 38.41 437 GLU A C 1
ATOM 3510 O O . GLU A 1 437 ? -30.028 27.627 15.880 1.00 38.41 437 GLU A O 1
ATOM 3515 N N . ASN A 1 438 ? -28.331 26.925 17.118 1.00 42.78 438 ASN A N 1
ATOM 3516 C CA . ASN A 1 438 ? -27.307 27.517 16.228 1.00 42.78 438 ASN A CA 1
ATOM 3517 C C . ASN A 1 438 ? -26.656 26.545 15.219 1.00 42.78 438 ASN A C 1
ATOM 3519 O O . ASN A 1 438 ? -25.630 26.863 14.614 1.00 42.78 438 ASN A O 1
ATOM 3523 N N . TRP A 1 439 ? -27.249 25.369 15.006 1.00 43.56 439 TRP A N 1
ATOM 3524 C CA . TRP A 1 439 ? -26.676 24.274 14.210 1.00 43.56 439 TRP A CA 1
ATOM 3525 C C . TRP A 1 439 ? -26.444 24.618 12.726 1.00 43.56 439 TRP A C 1
ATOM 3527 O O . TRP A 1 439 ? -25.449 24.189 12.139 1.00 43.56 439 TRP A O 1
ATOM 3537 N N . PHE A 1 440 ? -27.313 25.438 12.129 1.00 38.81 440 PHE A N 1
ATOM 3538 C CA . PHE A 1 440 ? -27.253 25.774 10.703 1.00 38.81 440 PHE A CA 1
ATOM 3539 C C . PHE A 1 440 ? -26.029 26.646 10.363 1.00 38.81 440 PHE A C 1
ATOM 3541 O O . PHE A 1 440 ? -25.324 26.389 9.389 1.00 38.81 440 PHE A O 1
ATOM 3548 N N . LYS A 1 441 ? -25.692 27.624 11.218 1.00 38.97 441 LYS A N 1
ATOM 3549 C CA . LYS A 1 441 ? -24.538 28.521 11.010 1.00 38.97 441 LYS A CA 1
ATOM 3550 C C . LYS A 1 441 ? -23.192 27.797 11.132 1.00 38.97 441 LYS A C 1
ATOM 3552 O O . LYS A 1 441 ? -22.285 28.063 10.348 1.00 38.97 441 LYS A O 1
ATOM 3557 N N . THR A 1 442 ? -23.043 26.869 12.081 1.00 40.66 442 THR A N 1
ATOM 3558 C CA . THR A 1 442 ? -21.773 26.143 12.302 1.00 40.66 442 THR A CA 1
ATOM 3559 C C . THR A 1 442 ? -21.517 25.068 11.240 1.00 40.66 442 THR A C 1
ATOM 3561 O O . THR A 1 442 ? -20.367 24.888 10.824 1.00 40.66 442 THR A O 1
ATOM 3564 N N . GLY A 1 443 ? -22.578 24.405 10.761 1.00 41.34 443 GLY A N 1
ATOM 3565 C CA . GLY A 1 443 ? -22.520 23.497 9.612 1.00 41.34 443 GLY A CA 1
ATOM 3566 C C . GLY A 1 443 ? -22.094 24.221 8.333 1.00 41.34 443 GLY A C 1
ATOM 3567 O O . GLY A 1 443 ? -21.198 23.744 7.639 1.00 41.34 443 GLY A O 1
ATOM 3568 N N . ILE A 1 444 ? -22.634 25.419 8.079 1.00 41.16 444 ILE A N 1
ATOM 3569 C CA . ILE A 1 444 ? -22.251 26.255 6.929 1.00 41.16 444 ILE A CA 1
ATOM 3570 C C . ILE A 1 444 ? -20.779 26.681 7.009 1.00 41.16 444 ILE A C 1
ATOM 3572 O O . ILE A 1 444 ? -20.031 26.411 6.079 1.00 41.16 444 ILE A O 1
ATOM 3576 N N . ILE A 1 445 ? -20.318 27.263 8.124 1.00 43.91 445 ILE A N 1
ATOM 3577 C CA . ILE A 1 445 ? -18.928 27.757 8.253 1.00 43.91 445 ILE A CA 1
ATOM 3578 C C . ILE A 1 445 ? -17.896 26.627 8.081 1.00 43.91 445 ILE A C 1
ATOM 3580 O O . ILE A 1 445 ? -16.882 26.804 7.409 1.00 43.91 445 ILE A O 1
ATOM 3584 N N . SER A 1 446 ? -18.149 25.450 8.658 1.00 40.19 446 SER A N 1
ATOM 3585 C CA . SER A 1 446 ? -17.206 24.322 8.602 1.00 40.19 446 SER A CA 1
ATOM 3586 C C . SER A 1 446 ? -17.180 23.657 7.224 1.00 40.19 446 SER A C 1
ATOM 3588 O O . SER A 1 446 ? -16.116 23.265 6.743 1.00 40.19 446 SER A O 1
ATOM 3590 N N . SER A 1 447 ? -18.336 23.590 6.563 1.00 40.47 447 SER A N 1
ATOM 3591 C CA . SER A 1 447 ? -18.450 23.094 5.189 1.00 40.47 447 SER A CA 1
ATOM 3592 C C . SER A 1 447 ? -17.799 24.051 4.201 1.00 40.47 447 SER A C 1
ATOM 3594 O O . SER A 1 447 ? -17.138 23.591 3.280 1.00 40.47 447 SER A O 1
ATOM 3596 N N . SER A 1 448 ? -17.861 25.363 4.451 1.00 42.34 448 SER A N 1
ATOM 3597 C CA . SER A 1 448 ? -17.103 26.364 3.696 1.00 42.34 448 SER A CA 1
ATOM 3598 C C . SER A 1 448 ? -15.589 26.192 3.844 1.00 42.34 448 SER A C 1
ATOM 3600 O O . SER A 1 448 ? -14.874 26.374 2.868 1.00 42.34 448 SER A O 1
ATOM 3602 N N . ILE A 1 449 ? -15.079 25.786 5.015 1.00 44.03 449 ILE A N 1
ATOM 3603 C CA . ILE A 1 449 ? -13.640 25.517 5.220 1.00 44.03 449 ILE A CA 1
ATOM 3604 C C . ILE A 1 449 ? -13.198 24.241 4.485 1.00 44.03 449 ILE A C 1
ATOM 3606 O O . ILE A 1 449 ? -12.157 24.238 3.834 1.00 44.03 449 ILE A O 1
ATOM 3610 N N . PHE A 1 450 ? -13.973 23.155 4.550 1.00 43.72 450 PHE A N 1
ATOM 3611 C CA . PHE A 1 450 ? -13.643 21.906 3.847 1.00 43.72 450 PHE A CA 1
ATOM 3612 C C . PHE A 1 450 ? -13.816 22.015 2.332 1.00 43.72 450 PHE A C 1
ATOM 3614 O O . PHE A 1 450 ? -12.959 21.538 1.588 1.00 43.72 450 PHE A O 1
ATOM 3621 N N . ALA A 1 451 ? -14.865 22.706 1.882 1.00 43.78 451 ALA A N 1
ATOM 3622 C CA . ALA A 1 451 ? -15.004 23.117 0.495 1.00 43.78 451 ALA A CA 1
ATOM 3623 C C . ALA A 1 451 ? -13.824 24.004 0.086 1.00 43.78 451 ALA A C 1
ATOM 3625 O O . ALA A 1 451 ? -13.270 23.769 -0.973 1.00 43.78 451 ALA A O 1
ATOM 3626 N N . ALA A 1 452 ? -13.351 24.931 0.928 1.00 47.06 452 ALA A N 1
ATOM 3627 C CA . ALA A 1 452 ? -12.164 25.735 0.631 1.00 47.06 452 ALA A CA 1
ATOM 3628 C C . ALA A 1 452 ? -10.877 24.900 0.522 1.00 47.06 452 ALA A C 1
ATOM 3630 O O . ALA A 1 452 ? -10.060 25.205 -0.335 1.00 47.06 452 ALA A O 1
ATOM 3631 N N . PHE A 1 453 ? -10.692 23.830 1.307 1.00 46.47 453 PHE A N 1
ATOM 3632 C CA . PHE A 1 453 ? -9.555 22.907 1.138 1.00 46.47 453 PHE A CA 1
ATOM 3633 C C . PHE A 1 453 ? -9.669 22.058 -0.134 1.00 46.47 453 PHE A C 1
ATOM 3635 O O . PHE A 1 453 ? -8.681 21.907 -0.849 1.00 46.47 453 PHE A O 1
ATOM 3642 N N . GLY A 1 454 ? -10.861 21.534 -0.439 1.00 47.16 454 GLY A N 1
ATOM 3643 C CA . GLY A 1 454 ? -11.124 20.814 -1.689 1.00 47.16 454 GLY A CA 1
ATOM 3644 C C . GLY A 1 454 ? -10.938 21.714 -2.912 1.00 47.16 454 GLY A C 1
ATOM 3645 O O . GLY A 1 454 ? -10.247 21.341 -3.853 1.00 47.16 454 GLY A O 1
ATOM 3646 N N . ILE A 1 455 ? -11.465 22.938 -2.853 1.00 47.72 455 ILE A N 1
ATOM 3647 C CA . ILE A 1 455 ? -11.287 23.988 -3.859 1.00 47.72 455 ILE A CA 1
ATOM 3648 C C . ILE A 1 455 ? -9.818 24.401 -3.941 1.00 47.72 455 ILE A C 1
ATOM 3650 O O . ILE A 1 455 ? -9.318 24.504 -5.044 1.00 47.72 455 ILE A O 1
ATOM 3654 N N . ALA A 1 456 ? -9.086 24.576 -2.839 1.00 47.34 456 ALA A N 1
ATOM 3655 C CA . ALA A 1 456 ? -7.661 24.921 -2.875 1.00 47.34 456 ALA A CA 1
ATOM 3656 C C . ALA A 1 456 ? -6.807 23.806 -3.493 1.00 47.34 456 ALA A C 1
ATOM 3658 O O . ALA A 1 456 ? -5.876 24.092 -4.240 1.00 47.34 456 ALA A O 1
ATOM 3659 N N . PHE A 1 457 ? -7.137 22.538 -3.232 1.00 45.34 457 PHE A N 1
ATOM 3660 C CA . PHE A 1 457 ? -6.471 21.394 -3.853 1.00 45.34 457 PHE A CA 1
ATOM 3661 C C . PHE A 1 457 ? -6.775 21.312 -5.356 1.00 45.34 457 PHE A C 1
ATOM 3663 O O . PHE A 1 457 ? -5.877 21.078 -6.162 1.00 45.34 457 PHE A O 1
ATOM 3670 N N . VAL A 1 458 ? -8.025 21.576 -5.744 1.00 46.78 458 VAL A N 1
ATOM 3671 C CA . VAL A 1 458 ? -8.485 21.606 -7.141 1.00 46.78 458 VAL A CA 1
ATOM 3672 C C . VAL A 1 458 ? -7.907 22.798 -7.894 1.00 46.78 458 VAL A C 1
ATOM 3674 O O . VAL A 1 458 ? -7.392 22.624 -8.986 1.00 46.78 458 VAL A O 1
ATOM 3677 N N . VAL A 1 459 ? -7.903 23.984 -7.294 1.00 48.16 459 VAL A N 1
ATOM 3678 C CA . VAL A 1 459 ? -7.270 25.197 -7.820 1.00 48.16 459 VAL A CA 1
ATOM 3679 C C . VAL A 1 459 ? -5.763 24.994 -7.922 1.00 48.16 459 VAL A C 1
ATOM 3681 O O . VAL A 1 459 ? -5.202 25.344 -8.947 1.00 48.16 459 VAL A O 1
ATOM 3684 N N . GLY A 1 460 ? -5.113 24.358 -6.943 1.00 46.72 460 GLY A N 1
ATOM 3685 C CA . GLY A 1 460 ? -3.699 23.977 -7.025 1.00 46.72 460 GLY A CA 1
ATOM 3686 C C . GLY A 1 460 ? -3.411 22.972 -8.145 1.00 46.72 460 GLY A C 1
ATOM 3687 O O . GLY 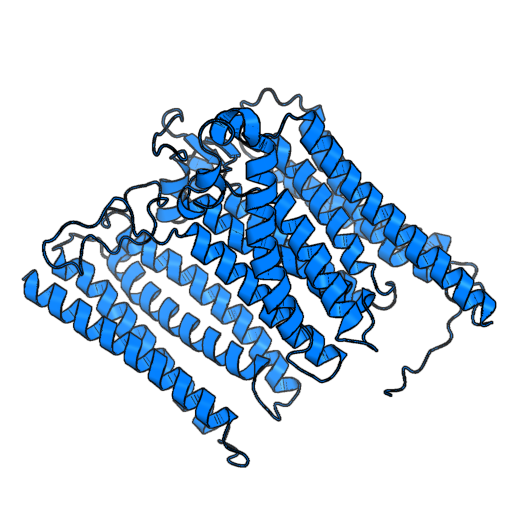A 1 460 ? -2.423 23.121 -8.856 1.00 46.72 460 GLY A O 1
ATOM 3688 N N . SER A 1 461 ? -4.303 22.001 -8.362 1.00 44.94 461 SER A N 1
ATOM 3689 C CA . SER A 1 461 ? -4.200 21.036 -9.466 1.00 44.94 461 SER A CA 1
ATOM 3690 C C . SER A 1 461 ? -4.432 21.703 -10.826 1.00 44.94 461 SER A C 1
ATOM 3692 O O . SER A 1 461 ? -3.686 21.457 -11.766 1.00 44.94 461 SER A O 1
ATOM 3694 N N . ILE A 1 462 ? -5.420 22.600 -10.927 1.00 47.53 462 ILE A N 1
ATOM 3695 C CA . ILE A 1 462 ? -5.713 23.388 -12.131 1.00 47.53 462 ILE A CA 1
ATOM 3696 C C . ILE A 1 462 ? -4.565 24.349 -12.424 1.00 47.53 462 ILE A C 1
ATOM 3698 O O . ILE A 1 462 ? -4.144 24.423 -13.568 1.00 47.53 462 ILE A O 1
ATOM 3702 N N . LEU A 1 463 ? -4.021 25.054 -11.429 1.00 44.94 463 LEU A N 1
ATOM 3703 C CA . LEU A 1 463 ? -2.847 25.910 -11.600 1.00 44.94 463 LEU A CA 1
ATOM 3704 C C . LEU A 1 463 ? -1.660 25.086 -12.090 1.00 44.94 463 LEU A C 1
ATOM 3706 O O . LEU A 1 463 ? -1.117 25.430 -13.125 1.00 44.94 463 LEU A O 1
ATOM 3710 N N . MET A 1 464 ? -1.336 23.951 -11.459 1.00 44.88 464 MET A N 1
ATOM 3711 C CA . MET A 1 464 ? -0.258 23.074 -11.940 1.00 44.88 464 MET A CA 1
ATOM 3712 C C . MET A 1 464 ? -0.435 22.645 -13.403 1.00 44.88 464 MET A C 1
ATOM 3714 O O . MET A 1 464 ? 0.553 22.589 -14.129 1.00 44.88 464 MET A O 1
ATOM 3718 N N . ILE A 1 465 ? -1.670 22.370 -13.835 1.00 45.47 465 ILE A N 1
ATOM 3719 C CA . ILE A 1 465 ? -2.005 21.922 -15.200 1.00 45.47 465 ILE A CA 1
ATOM 3720 C C . ILE A 1 465 ? -2.086 23.084 -16.203 1.00 45.47 465 ILE A C 1
ATOM 3722 O O . ILE A 1 465 ? -1.779 22.914 -17.376 1.00 45.47 465 ILE A O 1
ATOM 3726 N N . THR A 1 466 ? -2.517 24.269 -15.772 1.00 43.69 466 THR A N 1
ATOM 3727 C CA . THR A 1 466 ? -2.691 25.447 -16.644 1.00 43.69 466 THR A CA 1
ATOM 3728 C C . THR A 1 466 ? -1.426 26.292 -16.752 1.00 43.69 466 THR A C 1
ATOM 3730 O O . THR A 1 466 ? -1.263 27.002 -17.740 1.00 43.69 466 THR A O 1
ATOM 3733 N N . THR A 1 467 ? -0.518 26.210 -15.775 1.00 43.94 467 THR A N 1
ATOM 3734 C CA . THR A 1 467 ? 0.796 26.867 -15.817 1.00 43.94 467 THR A CA 1
ATOM 3735 C C . THR A 1 467 ? 1.899 25.964 -16.363 1.00 43.94 467 THR A C 1
ATOM 3737 O O . THR A 1 467 ? 3.024 26.433 -16.518 1.00 43.94 467 THR A O 1
ATOM 3740 N N . THR A 1 468 ? 1.620 24.688 -16.651 1.00 42.62 468 THR A N 1
ATOM 3741 C CA . THR A 1 468 ? 2.536 23.844 -17.429 1.00 42.62 468 THR A CA 1
ATOM 3742 C C . THR A 1 468 ? 2.387 24.195 -18.915 1.00 42.62 468 THR A C 1
ATOM 3744 O O . THR A 1 468 ? 1.273 24.138 -19.443 1.00 42.62 468 THR A O 1
ATOM 3747 N N . PRO A 1 469 ? 3.466 24.599 -19.612 1.00 37.38 469 PRO A N 1
ATOM 3748 C CA . PRO A 1 469 ? 3.390 24.904 -21.035 1.00 37.38 469 PRO A CA 1
ATOM 3749 C C . PRO A 1 469 ? 3.004 23.638 -21.808 1.00 37.38 469 PRO A C 1
ATOM 3751 O O . PRO A 1 469 ? 3.696 22.634 -21.721 1.00 37.38 469 PRO A O 1
ATOM 3754 N N . GLN A 1 470 ? 1.854 23.711 -22.487 1.00 48.59 470 GLN A N 1
ATOM 3755 C CA . GLN A 1 470 ? 1.319 22.846 -23.550 1.00 48.59 470 GLN A CA 1
ATOM 3756 C C . GLN A 1 470 ? 1.937 21.443 -23.712 1.00 48.59 470 GLN A C 1
ATOM 3758 O O . GLN A 1 470 ? 3.049 21.327 -24.194 1.00 48.59 470 GLN A O 1
ATOM 3763 N N . VAL A 1 471 ? 1.151 20.392 -23.439 1.00 41.62 471 VAL A N 1
ATOM 3764 C CA . VAL A 1 471 ? 0.641 19.383 -24.404 1.00 41.62 471 VAL A CA 1
ATOM 3765 C C . VAL A 1 471 ? -0.169 18.355 -23.590 1.00 41.62 471 VAL A C 1
ATOM 3767 O O . VAL A 1 471 ? 0.306 17.278 -23.250 1.00 41.62 471 VAL A O 1
ATOM 3770 N N . LEU A 1 472 ? -1.430 18.657 -23.271 1.00 41.34 472 LEU A N 1
ATOM 3771 C CA . LEU A 1 472 ? -2.428 17.588 -23.151 1.00 41.34 472 LEU A CA 1
ATOM 3772 C C . LEU A 1 472 ? -2.979 17.398 -24.565 1.00 41.34 472 LEU A C 1
ATOM 3774 O O . LEU A 1 472 ? -4.003 17.969 -24.926 1.00 41.34 472 LEU A O 1
ATOM 3778 N N . ALA A 1 473 ? -2.256 16.638 -25.393 1.00 37.06 473 ALA A N 1
ATOM 3779 C CA . ALA A 1 473 ? -2.722 16.169 -26.701 1.00 37.06 473 ALA A CA 1
ATOM 3780 C C . ALA A 1 473 ? -3.788 15.081 -26.518 1.00 37.06 473 ALA A C 1
ATOM 3782 O O . ALA A 1 473 ? -3.672 13.976 -27.038 1.00 37.06 473 ALA A O 1
ATOM 3783 N N . VAL A 1 474 ? -4.810 15.360 -25.713 1.00 39.88 474 VAL A N 1
ATOM 3784 C CA . VAL A 1 474 ? -5.841 14.385 -25.402 1.00 39.88 474 VAL A CA 1
ATOM 3785 C C . VAL A 1 474 ? -7.167 14.944 -25.864 1.00 39.88 474 VAL A C 1
ATOM 3787 O O . VAL A 1 474 ? -7.608 15.991 -25.395 1.00 39.88 474 VAL A O 1
ATOM 3790 N N . GLY A 1 475 ? -7.838 14.198 -26.740 1.00 39.00 475 GLY A N 1
ATOM 3791 C CA . GLY A 1 475 ? -9.260 14.350 -27.050 1.00 39.00 475 GLY A CA 1
ATOM 3792 C C . GLY A 1 475 ? -10.169 14.035 -25.853 1.00 39.00 475 GLY A C 1
ATOM 3793 O O . GLY A 1 475 ? -11.235 13.454 -26.022 1.00 39.00 475 GLY A O 1
ATOM 3794 N N . ILE A 1 476 ? -9.756 14.389 -24.634 1.00 41.34 476 ILE A N 1
ATOM 3795 C CA . ILE A 1 476 ? -10.647 14.516 -23.490 1.00 41.34 476 ILE A CA 1
ATOM 3796 C C . ILE A 1 476 ? -11.466 15.768 -23.780 1.00 41.34 476 ILE A C 1
ATOM 3798 O O . ILE A 1 476 ? -10.921 16.872 -23.810 1.00 41.34 476 ILE A O 1
ATOM 3802 N N . SER A 1 477 ? -12.777 15.633 -23.992 1.00 43.66 477 SER A N 1
ATOM 3803 C CA . SER A 1 477 ? -13.628 16.823 -23.929 1.00 43.66 477 SER A CA 1
ATOM 3804 C C . SER A 1 477 ? -13.357 17.472 -22.569 1.00 43.66 477 SER A C 1
ATOM 3806 O O . SER A 1 477 ? -13.453 16.795 -21.544 1.00 43.66 477 SER A O 1
ATOM 3808 N N . SER A 1 478 ? -12.955 18.744 -22.536 1.00 47.09 478 SER A N 1
ATOM 3809 C CA . SER A 1 478 ? -12.517 19.449 -21.318 1.00 47.09 478 SER A CA 1
ATOM 3810 C C . SER A 1 478 ? -13.510 19.288 -20.151 1.00 47.09 478 SER A C 1
ATOM 3812 O O . SER A 1 478 ? -13.136 19.331 -18.983 1.00 47.09 478 SER A O 1
ATOM 3814 N N . TYR A 1 479 ? -14.767 18.993 -20.485 1.00 42.03 479 TYR A N 1
ATOM 3815 C CA . TYR A 1 479 ? -15.868 18.603 -19.616 1.00 42.03 479 TYR A CA 1
ATOM 3816 C C . TYR A 1 479 ? -15.648 17.342 -18.764 1.00 42.03 479 TYR A C 1
ATOM 3818 O O . TYR A 1 479 ? -16.059 17.351 -17.612 1.00 42.03 479 TYR A O 1
ATOM 3826 N N . GLN A 1 480 ? -15.018 16.271 -19.259 1.00 39.84 480 GLN A N 1
ATOM 3827 C CA . GLN A 1 480 ? -14.858 15.014 -18.500 1.00 39.84 480 GLN A CA 1
ATOM 3828 C C . GLN A 1 480 ? -13.820 15.138 -17.380 1.00 39.84 480 GLN A C 1
ATOM 3830 O O . GLN A 1 480 ? -14.052 14.693 -16.256 1.00 39.84 480 GLN A O 1
ATOM 3835 N N . PHE A 1 481 ? -12.696 15.798 -17.663 1.00 45.66 481 PHE A N 1
ATOM 3836 C CA . PHE A 1 481 ? -11.682 16.095 -16.653 1.00 45.66 481 PHE A CA 1
ATOM 3837 C C . PHE A 1 481 ? -12.194 17.119 -15.629 1.00 45.66 481 PHE A C 1
ATOM 3839 O O . PHE A 1 481 ? -12.070 16.915 -14.419 1.00 45.66 481 PHE A O 1
ATOM 3846 N N . LEU A 1 482 ? -12.861 18.179 -16.105 1.00 47.53 482 LEU A N 1
ATOM 3847 C CA . LEU A 1 482 ? -13.500 19.174 -15.245 1.00 47.53 482 LEU A CA 1
ATOM 3848 C C . LEU A 1 482 ? -14.609 18.549 -14.381 1.00 47.53 482 LEU A C 1
ATOM 3850 O O . LEU A 1 482 ? -14.739 18.906 -13.212 1.00 47.53 482 LEU A O 1
ATOM 3854 N N . ALA A 1 483 ? -15.363 17.577 -14.903 1.00 42.69 483 ALA A N 1
ATOM 3855 C CA . ALA A 1 483 ? -16.353 16.816 -14.144 1.00 42.69 483 ALA A CA 1
ATOM 3856 C C . ALA A 1 483 ? -15.705 15.954 -13.051 1.00 42.69 483 ALA A C 1
ATOM 3858 O O . ALA A 1 483 ? -16.189 15.979 -11.923 1.00 42.69 483 ALA A O 1
ATOM 3859 N N . GLY A 1 484 ? -14.589 15.267 -13.329 1.00 45.03 484 GLY A N 1
ATOM 3860 C CA . GLY A 1 484 ? -13.846 14.502 -12.317 1.00 45.03 484 GLY A CA 1
ATOM 3861 C C . GLY A 1 484 ? -13.317 15.381 -11.177 1.00 45.03 484 GLY A C 1
ATOM 3862 O O . GLY A 1 484 ? -13.513 15.069 -10.002 1.00 45.03 484 GLY A O 1
ATOM 3863 N N . LEU A 1 485 ? -12.737 16.539 -11.510 1.00 51.41 485 LEU A N 1
ATOM 3864 C CA . LEU A 1 485 ? -12.294 17.540 -10.529 1.00 51.41 485 LEU A CA 1
ATOM 3865 C C . LEU A 1 485 ? -13.458 18.144 -9.737 1.00 51.41 485 LEU A C 1
ATOM 3867 O O . LEU A 1 485 ? -13.355 18.316 -8.523 1.00 51.41 485 LEU A O 1
ATOM 3871 N N . THR A 1 486 ? -14.579 18.435 -10.400 1.00 49.12 486 THR A N 1
ATOM 3872 C CA . THR A 1 486 ? -15.787 18.955 -9.744 1.00 49.12 486 THR A CA 1
ATOM 3873 C C . THR A 1 486 ? -16.372 17.913 -8.794 1.00 49.12 486 THR A C 1
ATOM 3875 O O . THR A 1 486 ? -16.712 18.242 -7.662 1.00 49.12 486 THR A O 1
ATOM 3878 N N . MET A 1 487 ? -16.420 16.642 -9.198 1.00 48.56 487 MET A N 1
ATOM 3879 C CA . MET A 1 487 ? -16.859 15.540 -8.343 1.00 48.56 487 MET A CA 1
ATOM 3880 C C . MET A 1 487 ? -15.929 15.344 -7.143 1.00 48.56 487 MET A C 1
ATOM 3882 O O . MET A 1 487 ? -16.432 15.170 -6.038 1.00 48.56 487 MET A O 1
ATOM 3886 N N . LEU A 1 488 ? -14.606 15.456 -7.311 1.00 47.41 488 LEU A N 1
ATOM 3887 C CA . LEU A 1 488 ? -13.629 15.448 -6.212 1.00 47.41 488 LEU A CA 1
ATOM 3888 C C . LEU A 1 488 ? -13.858 16.607 -5.236 1.00 47.41 488 LEU A C 1
ATOM 3890 O O . LEU A 1 488 ? -13.942 16.381 -4.029 1.00 47.41 488 LEU A O 1
ATOM 3894 N N . ALA A 1 489 ? -14.011 17.830 -5.749 1.00 49.34 489 ALA A N 1
ATOM 3895 C CA . ALA A 1 489 ? -14.272 19.020 -4.942 1.00 49.34 489 ALA A CA 1
ATOM 3896 C C . ALA A 1 489 ? -15.563 18.870 -4.124 1.00 49.34 489 ALA A C 1
ATOM 3898 O O . ALA A 1 489 ? -15.578 19.093 -2.911 1.00 49.34 489 ALA A O 1
ATOM 3899 N N . VAL A 1 490 ? -16.638 18.443 -4.793 1.00 49.50 490 VAL A N 1
ATOM 3900 C CA . VAL A 1 490 ? -17.955 18.229 -4.192 1.00 49.50 490 VAL A CA 1
ATOM 3901 C C . VAL A 1 490 ? -17.907 17.073 -3.200 1.00 49.50 490 VAL A C 1
ATOM 3903 O O . VAL A 1 490 ? -18.417 17.214 -2.097 1.00 49.50 490 VAL A O 1
ATOM 3906 N N . GLY A 1 491 ? -17.251 15.958 -3.518 1.00 46.12 491 GLY A N 1
ATOM 3907 C CA . GLY A 1 491 ? -17.171 14.792 -2.640 1.00 46.12 491 GLY A CA 1
ATOM 3908 C C . GLY A 1 491 ? -16.335 15.032 -1.383 1.00 46.12 491 GLY A C 1
ATOM 3909 O O . GLY A 1 491 ? -16.750 14.625 -0.300 1.00 46.12 491 GLY A O 1
ATOM 3910 N N . VAL A 1 492 ? -15.212 15.754 -1.479 1.00 48.94 492 VAL A N 1
ATOM 3911 C CA . VAL A 1 492 ? -14.435 16.200 -0.305 1.00 48.94 492 VAL A CA 1
ATOM 3912 C C . VAL A 1 492 ? -15.251 17.184 0.543 1.00 48.94 492 VAL A C 1
ATOM 3914 O O . VAL A 1 492 ? -15.263 17.079 1.772 1.00 48.94 492 VAL A O 1
ATOM 3917 N N . GLY A 1 493 ? -15.988 18.098 -0.099 1.00 43.47 493 GLY A N 1
ATOM 3918 C CA . GLY A 1 493 ? -16.907 19.020 0.572 1.00 43.47 493 GLY A CA 1
ATOM 3919 C C . GLY A 1 493 ? -18.058 18.306 1.289 1.00 43.47 493 GLY A C 1
ATOM 3920 O O . GLY A 1 493 ? -18.347 18.613 2.443 1.00 43.47 493 GLY A O 1
ATOM 3921 N N . VAL A 1 494 ? -18.668 17.304 0.651 1.00 48.78 494 VAL A N 1
ATOM 3922 C CA . VAL A 1 494 ? -19.752 16.479 1.205 1.00 48.78 494 VAL A CA 1
ATOM 3923 C C . VAL A 1 494 ? -19.242 15.594 2.343 1.00 48.78 494 VAL A C 1
ATOM 3925 O O . VAL A 1 494 ? -19.899 15.509 3.374 1.00 48.78 494 VAL A O 1
ATOM 3928 N N . LEU A 1 495 ? -18.051 14.999 2.227 1.00 46.16 495 LEU A N 1
ATOM 3929 C CA . LEU A 1 495 ? -17.397 14.267 3.320 1.00 46.16 495 LEU A CA 1
ATOM 3930 C C . LEU A 1 495 ? -17.181 15.150 4.551 1.00 46.16 495 LEU A C 1
ATOM 3932 O O . LEU A 1 495 ? -17.508 14.744 5.665 1.00 46.16 495 LEU A O 1
ATOM 3936 N N . GLY A 1 496 ? -16.664 16.366 4.350 1.00 41.88 496 GLY A N 1
ATOM 3937 C CA . GLY A 1 496 ? -16.491 17.352 5.417 1.00 41.88 496 GLY A CA 1
ATOM 3938 C C . GLY A 1 496 ? -17.822 17.810 6.024 1.00 41.88 496 GLY A C 1
ATOM 3939 O O . GLY A 1 496 ? -17.943 17.884 7.247 1.00 41.88 496 GLY A O 1
ATOM 3940 N N . PHE A 1 497 ? -18.837 18.053 5.186 1.00 42.25 497 PHE A N 1
ATOM 3941 C CA . PHE A 1 497 ? -20.197 18.390 5.614 1.00 42.25 497 PHE A CA 1
ATOM 3942 C C . PHE A 1 497 ? -20.802 17.254 6.448 1.00 42.25 497 PHE A C 1
ATOM 3944 O O . PHE A 1 497 ? -21.258 17.498 7.559 1.00 42.25 497 PHE A O 1
ATOM 3951 N N . LEU A 1 498 ? -20.772 16.005 5.989 1.00 43.94 498 LEU A N 1
ATOM 3952 C CA . LEU A 1 498 ? -21.385 14.874 6.696 1.00 43.94 498 LEU A CA 1
ATOM 3953 C C . LEU A 1 498 ? -20.643 14.530 7.996 1.00 43.94 498 LEU A C 1
ATOM 3955 O O . LEU A 1 498 ? -21.283 14.296 9.020 1.00 43.94 498 LEU A O 1
ATOM 3959 N N . ALA A 1 499 ? -19.307 14.586 7.989 1.00 40.34 499 ALA A N 1
ATOM 3960 C CA . ALA A 1 499 ? -18.470 14.296 9.153 1.00 40.34 499 ALA A CA 1
ATOM 3961 C C . ALA A 1 499 ? -18.507 15.378 10.249 1.00 40.34 499 ALA A C 1
ATOM 3963 O O . ALA A 1 499 ? -17.894 15.187 11.294 1.00 40.34 499 ALA A O 1
ATOM 3964 N N . ILE A 1 500 ? -19.155 16.531 10.029 1.00 39.19 500 ILE A N 1
ATOM 3965 C CA . ILE A 1 500 ? -19.220 17.631 11.013 1.00 39.19 500 ILE A CA 1
ATOM 3966 C C . ILE A 1 500 ? -20.658 18.084 11.278 1.00 39.19 500 ILE A C 1
ATOM 3968 O O . ILE A 1 500 ? -21.006 18.351 12.430 1.00 39.19 500 ILE A O 1
ATOM 3972 N N . SER A 1 501 ? -21.506 18.135 10.251 1.00 38.16 501 SER A N 1
ATOM 3973 C CA . SER A 1 501 ? -22.870 18.669 10.341 1.00 38.16 501 SER A CA 1
ATOM 3974 C C . SER A 1 501 ? -23.806 17.725 11.079 1.00 38.16 501 SER A C 1
ATOM 3976 O O . SER A 1 501 ? -24.522 18.178 11.965 1.00 38.16 501 SER A O 1
ATOM 3978 N N . ILE A 1 502 ? -23.760 16.419 10.792 1.00 41.50 502 ILE A N 1
ATOM 3979 C CA . ILE A 1 502 ? -24.719 15.464 11.365 1.00 41.50 502 ILE A CA 1
ATOM 3980 C C . ILE A 1 502 ? -24.610 15.317 12.905 1.00 41.50 502 ILE A C 1
ATOM 3982 O O . ILE A 1 502 ? -25.631 15.327 13.601 1.00 41.50 502 ILE A O 1
ATOM 3986 N N . PRO A 1 503 ? -23.406 15.275 13.498 1.00 38.94 503 PRO A N 1
ATOM 3987 C CA . PRO A 1 503 ? -23.245 15.273 14.954 1.00 38.94 503 PRO A CA 1
ATOM 3988 C C . PRO A 1 503 ? -23.618 16.596 15.623 1.00 38.94 503 PRO A C 1
ATOM 3990 O O . PRO A 1 503 ? -23.988 16.585 16.795 1.00 38.94 503 PRO A O 1
ATOM 3993 N N . TYR A 1 504 ? -23.488 17.728 14.921 1.00 36.81 504 TYR A N 1
ATOM 3994 C CA . TYR A 1 504 ? -23.839 19.048 15.457 1.00 36.81 504 TYR A CA 1
ATOM 3995 C C . TYR A 1 504 ? -25.333 19.353 15.348 1.00 36.81 504 TYR A C 1
ATOM 3997 O O . TYR A 1 504 ? -25.866 20.039 16.216 1.00 36.81 504 TYR A O 1
ATOM 4005 N N . THR A 1 505 ? -26.022 18.816 14.338 1.00 38.91 505 THR A N 1
ATOM 4006 C CA . THR A 1 505 ? -27.484 18.900 14.226 1.00 38.91 505 THR A CA 1
ATOM 4007 C C . THR A 1 505 ? -28.204 18.177 15.362 1.00 38.91 505 THR A C 1
ATOM 4009 O O . THR A 1 505 ? -29.349 18.505 15.655 1.00 38.91 505 THR A O 1
ATOM 4012 N N . LEU A 1 506 ? -27.579 17.160 15.971 1.00 42.69 506 LEU A N 1
ATOM 4013 C CA . LEU A 1 506 ? -28.326 16.102 16.662 1.00 42.69 506 LEU A CA 1
ATOM 4014 C C . LEU A 1 506 ? -27.706 15.647 17.993 1.00 42.69 506 LEU A C 1
ATOM 4016 O O . LEU A 1 506 ? -28.086 14.597 18.485 1.00 42.69 506 LEU A O 1
ATOM 4020 N N . ARG A 1 507 ? -26.793 16.408 18.621 1.00 40.06 507 ARG A N 1
ATOM 4021 C CA . ARG A 1 507 ? -26.350 16.138 20.007 1.00 40.06 507 ARG A CA 1
ATOM 4022 C C . ARG A 1 507 ? -26.814 17.212 20.986 1.00 40.06 507 ARG A C 1
ATOM 4024 O O . ARG A 1 507 ? -26.269 18.314 21.016 1.00 40.06 507 ARG A O 1
ATOM 4031 N N . GLY A 1 508 ? -27.714 16.821 21.888 1.00 40.25 508 GLY A N 1
ATOM 4032 C CA . GLY A 1 508 ? -27.665 17.328 23.256 1.00 40.25 508 GLY A CA 1
ATOM 4033 C C . GLY A 1 508 ? -26.375 16.821 23.897 1.00 40.25 508 GLY A C 1
ATOM 4034 O O . GLY A 1 508 ? -26.054 15.638 23.802 1.00 40.25 508 GLY A O 1
ATOM 4035 N N . HIS A 1 509 ? -25.580 17.713 24.481 1.00 39.34 509 HIS A N 1
ATOM 4036 C CA . HIS A 1 509 ? -24.389 17.313 25.224 1.00 39.34 509 HIS A CA 1
ATOM 4037 C C . HIS A 1 509 ? -24.835 16.565 26.490 1.00 39.34 509 HIS A C 1
ATOM 4039 O O . HIS A 1 509 ? -25.156 17.192 27.493 1.00 39.34 509 HIS A O 1
ATOM 4045 N N . SER A 1 510 ? -24.814 15.235 26.466 1.00 36.31 510 SER A N 1
ATOM 4046 C CA . SER A 1 510 ? -24.483 14.469 27.662 1.00 36.31 510 SER A CA 1
ATOM 4047 C C . SER A 1 510 ? -23.120 13.824 27.433 1.00 36.31 510 SER A C 1
ATOM 4049 O O . SER A 1 510 ? -22.893 13.048 26.502 1.00 36.31 510 SER A O 1
ATOM 4051 N N . GLU A 1 511 ? -22.151 14.242 28.245 1.00 36.25 511 GLU A N 1
ATOM 4052 C CA . GLU A 1 511 ? -20.890 13.533 28.390 1.00 36.25 511 GLU A CA 1
ATOM 4053 C C . GLU A 1 511 ? -21.200 12.103 28.833 1.00 36.25 511 GLU A C 1
ATOM 4055 O O . GLU A 1 511 ? -21.420 11.834 30.012 1.00 36.25 511 GLU A O 1
ATOM 4060 N N . ILE A 1 512 ? -21.163 11.148 27.907 1.00 32.03 512 ILE A N 1
ATOM 4061 C CA . ILE A 1 512 ? -20.863 9.780 28.310 1.00 32.03 512 ILE A CA 1
ATOM 4062 C C . ILE A 1 512 ? -19.390 9.810 28.708 1.00 32.03 512 ILE A C 1
ATOM 4064 O O . ILE A 1 512 ? -18.503 9.688 27.857 1.00 32.03 512 ILE A O 1
ATOM 4068 N N . LYS A 1 513 ? -19.123 9.983 30.009 1.00 35.22 513 LYS A N 1
ATOM 4069 C CA . LYS A 1 513 ? -17.908 9.439 30.621 1.00 35.22 513 LYS A CA 1
ATOM 4070 C C . LYS A 1 513 ? -17.848 7.978 30.185 1.00 35.22 513 LYS A C 1
ATOM 4072 O O . LYS A 1 513 ? -18.617 7.152 30.665 1.00 35.22 513 LYS A O 1
ATOM 4077 N N . ARG A 1 514 ? -17.002 7.681 29.197 1.00 34.41 514 ARG A N 1
ATOM 4078 C CA . ARG A 1 514 ? -16.759 6.317 28.729 1.00 34.41 514 ARG A CA 1
ATOM 4079 C C . ARG A 1 514 ? -16.019 5.592 29.841 1.00 34.41 514 ARG A C 1
ATOM 4081 O O . ARG A 1 514 ? -14.808 5.730 29.973 1.00 34.41 514 ARG A O 1
ATOM 4088 N N . THR A 1 515 ? -16.769 4.875 30.662 1.00 28.55 515 THR A N 1
ATOM 4089 C CA . THR A 1 515 ? -16.235 3.878 31.575 1.00 28.55 515 THR A CA 1
ATOM 4090 C C . THR A 1 515 ? -15.617 2.751 30.758 1.00 28.55 515 THR A C 1
ATOM 4092 O O . THR A 1 515 ? -16.238 2.199 29.851 1.00 28.55 515 THR A O 1
ATOM 4095 N N . HIS A 1 516 ? -14.362 2.450 31.078 1.00 33.81 516 HIS A N 1
ATOM 4096 C CA . HIS A 1 516 ? -13.780 1.139 30.851 1.00 33.81 516 HIS A CA 1
ATOM 4097 C C . HIS A 1 516 ? -14.677 0.082 31.509 1.00 33.81 516 HIS A C 1
ATOM 4099 O O . HIS A 1 516 ? -14.979 0.204 32.697 1.00 33.81 516 HIS A O 1
ATOM 4105 N N . ALA A 1 517 ? -15.082 -0.922 30.736 1.00 33.53 517 ALA A N 1
ATOM 4106 C CA . ALA A 1 517 ? -15.465 -2.252 31.194 1.00 33.53 517 ALA A CA 1
ATOM 4107 C C . ALA A 1 517 ? -15.226 -3.227 30.039 1.00 33.53 517 ALA A C 1
ATOM 4109 O O . ALA A 1 517 ? -15.700 -2.915 28.919 1.00 33.53 517 ALA A O 1
#

Sequence (517 aa):
MEILGLILFIVFLLGAIAIFVVGILNVLKSIKSKGEVISYKTLTKRLLYFSIAFGVSLATSLMFIYVWREIPAKWYEYIATSVGGTIFGLSLFITVHFFIFHYYGKDINQVLDKWLFRGLVFFFISALVFFFVTLDGFADHINLTMPLAHGINFSEGLAYPGYYGPDTNIAWYALCILGGALIVYFYCDHRMYQQYGKHGILESTFLLAFPAGVVGARIFYVIGEWNTQFASDPMSMFAIWDGGLTILGGAFTGIVVGVSWFMWRNKGYNIFVVADIVLPSILIAQAVGRWGNFFNAEVHGLPMDGEFWSWLPKIIYNNIRFGHDGLTTLAPGQVFVPLFLIEAAINMLGFILLAFVIGKKLRKFTAFGDVALGYFIWYGLVRALLEPLRDSQYIMNSFWSWFWSLAFIIVGVIGIIVNHTIRNHIDAKKGNLHPKENWFKTGIISSSIFAAFGIAFVVGSILMITTTPQVLAVGISSYQFLAGLTMLAVGVGVLGFLAISIPYTLRGHSEIKRTHA